Protein AF-C6RJ11-F1 (afdb_monomer_lite)

Organism: NCBI:txid553219

Secondary structure (DSSP, 8-state):
-------HHHHHHHHHHHHHHHT---S-HHHHHHHHHHHHHHHHHHHHHHH---HHHHHHHHHHHHHHHHHHHHHHHHH-HHHHTSHHHHHHHHHHHHHHHHHHHHHHHHHHHHTTTTSHHHHHHHHHHHHHHHHHHHT--B---TTTHHHHHHHHHHHHHHHHHHHHHHHHHHHHHHHHHHTT--HHHHHHHHHHHHHHHHHHHHHHHHHHHHTTSTTS---HHHHHHHHHHHHHHHHHHHHHHHHHHS-TT-HHHHHHHHHHHHHHHHHHHHHHHHHTT-HHHHHHHHHHHHHHHHHHHHHHH-S---HHHHHHHHHHHHHHHHHHHHHHHHHHHT---EEEEEEEEGGGSTTGGGGTT-BPPS---S-TTGGGS-EE-S---SSEEEEEEEEEEE-TTSPEEEEEEEE-TT-SSEEEEEEEE-GGGB--

Sequence (432 aa):
MLERYFTEKDLSDIEQELKHISDLQSDKLHIKTGLERLLKSEDIIIKSQKVSIDKEKCNRLYIDFLKTEKSIYNAYERMGTKAYNKPEYKDFLKKHSINTMEYDLRNTIKFLIKHKVFSILNLVFLGALFCVPYFIKIAKTPDISLDSMPMSLVIAAFIGLIYGLYFLFFYVSQNIFLFRAFNGNSNASKKVFITINILLFVIMALAPFIVDKITSIKWLSLNTESAMNCLISMYPILTIFTFVYIFKKSDKKEPSSCILSFCLIFITDLFILLIVYYNYNDTFMVFITILLYVWIIFMRFLTLFRSLLDYKFTFGLGIIFTILIMIFLSGAFVRIAGIGNYQTDLDIKKENIPGYINLENIKCKDKPNEDINFIKYTCISDERSSSTVKFKNILVKVKSDGRYWLEVVAKDQNKSKIDDYRFWISEKNIIN

Foldseek 3Di:
DDQDQDDVVVLVVLVVVLVVLVPDDAPCVVLSVVLNVLSVVLNVLNVVLNPDPDPVSNVVSLLVNLVSLLVNLVSLVVSDDVVLVDPVSVVSNVVSVVSPVVNVVVVVVVVCVVVVCVPLVNLLVQLCVLQVLVCVVVVFAFDDDPVLSSVLSNQLSVVLVVVLCVLLVLQLLLLVLLLVQQVVADPVLLVVLLVLLVVLLVCLLCQLVVLVVVCVPPVRNDDSVNSLVVNLVVSVVSLVVSLVVSLVRTPVPDSVSSVSSSVSVSVVVSVLSVLCVVCVVPPVSSVLSNVLSVLSSVSSSCSNPPSDPDSVVSSVSSSVSSSSVSSSCSLLSCQVSQRPKGWAKFKFWPVQDPPPVVQPQFADDPDPDDDPPVLCFKGWYPPDDPTIIIIGGWIWGQHSVRWTKTWGFGDRPPDPDTDIDIDTDDPVRIPD

pLDDT: mean 74.26, std 12.76, range [42.44, 92.94]

Structure (mmCIF, N/CA/C/O backbone):
data_AF-C6RJ11-F1
#
_entry.id   AF-C6RJ11-F1
#
loop_
_atom_site.group_PDB
_atom_site.id
_atom_site.type_symbol
_atom_site.label_atom_id
_atom_site.label_alt_id
_atom_site.label_comp_id
_atom_site.label_asym_id
_atom_site.label_entity_id
_atom_site.label_seq_id
_atom_site.pdbx_PDB_ins_code
_atom_site.Cartn_x
_atom_site.Cartn_y
_atom_site.Cartn_z
_atom_site.occupancy
_atom_site.B_iso_or_equiv
_atom_site.auth_seq_id
_atom_site.auth_comp_id
_atom_site.auth_asym_id
_atom_site.auth_atom_id
_atom_site.pdbx_PDB_model_num
ATOM 1 N N . MET A 1 1 ? 7.985 -7.263 23.000 1.00 48.50 1 MET A N 1
ATOM 2 C CA . MET A 1 1 ? 6.520 -7.404 22.836 1.00 48.50 1 MET A CA 1
ATOM 3 C C . MET A 1 1 ? 5.910 -6.371 23.774 1.00 48.50 1 MET A C 1
ATOM 5 O O . MET A 1 1 ? 6.346 -6.346 24.913 1.00 48.50 1 MET A O 1
ATOM 9 N N . LEU A 1 2 ? 5.064 -5.451 23.295 1.00 49.66 2 LEU A N 1
ATOM 10 C CA . LEU A 1 2 ? 4.531 -4.350 24.116 1.00 49.66 2 LEU A CA 1
ATOM 11 C C . LEU A 1 2 ? 3.704 -4.924 25.277 1.00 49.66 2 LEU A C 1
ATOM 13 O O . LEU A 1 2 ? 2.692 -5.584 25.035 1.00 49.66 2 LEU A O 1
ATOM 17 N N . GLU A 1 3 ? 4.182 -4.718 26.503 1.00 59.47 3 GLU A N 1
ATOM 18 C CA . GLU A 1 3 ? 3.438 -4.959 27.739 1.00 59.47 3 GLU A CA 1
ATOM 19 C C . GLU A 1 3 ? 2.516 -3.755 27.970 1.00 59.47 3 GLU A C 1
ATOM 21 O O . GLU A 1 3 ? 2.972 -2.611 27.952 1.00 59.47 3 GLU A O 1
ATOM 26 N N . ARG A 1 4 ? 1.214 -3.997 28.159 1.00 71.25 4 ARG A N 1
ATOM 27 C CA . ARG A 1 4 ? 0.275 -2.974 28.629 1.00 71.25 4 ARG A CA 1
ATOM 28 C C . ARG A 1 4 ? -0.053 -3.257 30.087 1.00 71.25 4 ARG A C 1
ATOM 30 O O . ARG A 1 4 ? -0.503 -4.352 30.418 1.00 71.25 4 ARG A O 1
ATOM 37 N N . TYR A 1 5 ? 0.143 -2.252 30.930 1.00 77.50 5 TYR A N 1
ATOM 38 C CA . TYR A 1 5 ? -0.348 -2.252 32.302 1.00 77.50 5 TYR A CA 1
ATOM 39 C C . TYR A 1 5 ? -1.709 -1.566 32.335 1.00 77.50 5 TYR A C 1
ATOM 41 O O . TYR A 1 5 ? -1.849 -0.437 31.864 1.00 77.50 5 TYR A O 1
ATOM 49 N N . PHE A 1 6 ? -2.714 -2.268 32.852 1.00 82.19 6 PHE A N 1
ATOM 50 C CA . PHE A 1 6 ? -4.056 -1.721 33.000 1.00 82.19 6 PHE A CA 1
ATOM 51 C C . PHE A 1 6 ? -4.160 -0.801 34.217 1.00 82.19 6 PHE A C 1
ATOM 53 O O . PHE A 1 6 ? -3.493 -0.995 35.234 1.00 82.19 6 PHE A O 1
ATOM 60 N N . THR A 1 7 ? -5.030 0.195 34.106 1.00 82.88 7 THR A N 1
ATOM 61 C CA . THR A 1 7 ? -5.252 1.259 35.088 1.00 82.88 7 THR A CA 1
ATOM 62 C C . THR A 1 7 ? -6.661 1.187 35.679 1.00 82.88 7 THR A C 1
ATOM 64 O O . THR A 1 7 ? -7.527 0.490 35.155 1.00 82.88 7 THR A O 1
ATOM 67 N N . GLU A 1 8 ? -6.927 1.927 36.763 1.00 81.50 8 GLU A N 1
ATOM 68 C CA . GLU A 1 8 ? -8.297 2.061 37.303 1.00 81.50 8 GLU A CA 1
ATOM 69 C C . GLU A 1 8 ? -9.276 2.683 36.305 1.00 81.50 8 GLU A C 1
ATOM 71 O O . GLU A 1 8 ? -10.467 2.387 36.327 1.00 81.50 8 GLU A O 1
ATOM 76 N N . LYS A 1 9 ? -8.769 3.504 35.381 1.00 83.81 9 LYS A N 1
ATOM 77 C CA . LYS A 1 9 ? -9.584 4.077 34.315 1.00 83.81 9 LYS A CA 1
ATOM 78 C C . LYS A 1 9 ? -10.147 2.994 33.392 1.00 83.81 9 LYS A C 1
ATOM 80 O O . LYS A 1 9 ? -11.309 3.066 33.019 1.00 83.81 9 LYS A O 1
ATOM 85 N N . ASP A 1 10 ? -9.349 1.975 33.066 1.00 82.12 10 ASP A N 1
ATOM 86 C CA . ASP A 1 10 ? -9.800 0.885 32.194 1.00 82.12 10 ASP A CA 1
ATOM 87 C C . ASP A 1 10 ? -10.965 0.101 32.830 1.00 82.12 10 ASP A C 1
ATOM 89 O O . ASP A 1 10 ? -11.903 -0.265 32.128 1.00 82.12 10 ASP A O 1
ATOM 93 N N . LEU A 1 11 ? -10.940 -0.091 34.156 1.00 82.69 11 LEU A N 1
ATOM 94 C CA . LEU A 1 11 ? -12.025 -0.727 34.916 1.00 82.69 11 LEU A CA 1
ATOM 95 C C . LEU A 1 11 ? -13.274 0.157 34.991 1.00 82.69 11 LEU A C 1
ATOM 97 O O . LEU A 1 11 ? -14.371 -0.305 34.684 1.00 82.69 11 LEU A O 1
ATOM 101 N N . SER A 1 12 ? -13.101 1.437 35.334 1.00 82.62 12 SER A N 1
ATOM 102 C CA . SER A 1 12 ? -14.203 2.406 35.390 1.00 82.62 12 SER A CA 1
ATOM 103 C C . SER A 1 12 ? -14.939 2.513 34.057 1.00 82.62 12 SER A C 1
ATOM 105 O O . SER A 1 12 ? -16.164 2.640 34.036 1.00 82.62 12 SER A O 1
ATOM 107 N N . ASP A 1 13 ? -14.212 2.467 32.942 1.00 83.19 13 ASP A N 1
ATOM 108 C CA . ASP A 1 13 ? -14.835 2.529 31.629 1.00 83.19 13 ASP A CA 1
ATOM 109 C C . ASP A 1 13 ? -15.688 1.274 31.335 1.00 83.19 13 ASP A C 1
ATOM 111 O O . ASP A 1 13 ? -16.759 1.398 30.744 1.00 83.19 13 ASP A O 1
ATOM 115 N N . ILE A 1 14 ? -15.241 0.073 31.741 1.00 84.12 14 ILE A N 1
ATOM 116 C CA . ILE A 1 14 ? -16.010 -1.177 31.568 1.00 84.12 14 ILE A CA 1
ATOM 117 C C . ILE A 1 14 ? -17.279 -1.148 32.418 1.00 84.12 14 ILE A C 1
ATOM 119 O O . ILE A 1 14 ? -18.345 -1.549 31.953 1.00 84.12 14 ILE A O 1
ATOM 123 N N . GLU A 1 15 ? -17.194 -0.656 33.655 1.00 83.31 15 GLU A N 1
ATOM 124 C CA . GLU A 1 15 ? -18.356 -0.518 34.538 1.00 83.31 15 GLU A CA 1
ATOM 125 C C . GLU A 1 15 ? -19.389 0.463 33.967 1.00 83.31 15 GLU A C 1
ATOM 127 O O . GLU A 1 15 ? -20.594 0.188 33.987 1.00 83.31 15 GLU A O 1
ATOM 132 N N . GLN A 1 16 ? -18.926 1.580 33.399 1.00 83.88 16 GLN A N 1
ATOM 133 C CA . GLN A 1 16 ? -19.789 2.546 32.724 1.00 83.88 16 GLN A CA 1
ATOM 134 C C . GLN A 1 16 ? -20.481 1.931 31.500 1.00 83.88 16 GLN A C 1
ATOM 136 O O . GLN A 1 16 ? -21.679 2.140 31.290 1.00 83.88 16 GLN A O 1
ATOM 141 N N . GLU A 1 17 ? -19.749 1.151 30.708 1.00 83.88 17 GLU A N 1
ATOM 142 C CA . GLU A 1 17 ? -20.279 0.471 29.529 1.00 83.88 17 GLU A CA 1
ATOM 143 C C . GLU A 1 17 ? -21.289 -0.627 2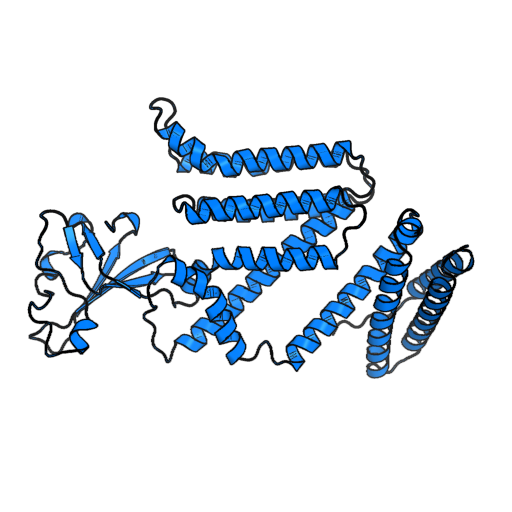9.899 1.00 83.88 17 GLU A C 1
ATOM 145 O O . GLU A 1 17 ? -22.385 -0.681 29.333 1.00 83.88 17 GLU A O 1
ATOM 150 N N . LEU A 1 18 ? -20.985 -1.436 30.919 1.00 83.12 18 LEU A N 1
ATOM 151 C CA . LEU A 1 18 ? -21.894 -2.440 31.479 1.00 83.12 18 LEU A CA 1
ATOM 152 C C . LEU A 1 18 ? -23.220 -1.825 31.924 1.00 83.12 18 LEU A C 1
ATOM 154 O O . LEU A 1 18 ? -24.275 -2.371 31.600 1.00 83.12 18 LEU A O 1
ATOM 158 N N . LYS A 1 19 ? -23.174 -0.682 32.620 1.00 81.38 19 LYS A N 1
ATOM 159 C CA . LYS A 1 19 ? -24.374 0.049 33.046 1.00 81.38 19 LYS A CA 1
ATOM 160 C C . LYS A 1 19 ? -25.200 0.518 31.846 1.00 81.38 19 LYS A C 1
ATOM 162 O O . LYS A 1 19 ? -26.420 0.387 31.821 1.00 81.38 19 LYS A O 1
ATOM 167 N N . HIS A 1 20 ? -24.538 1.011 30.803 1.00 78.69 20 HIS A N 1
ATOM 168 C CA . HIS A 1 20 ? -25.237 1.449 29.599 1.00 78.69 20 HIS A CA 1
ATOM 169 C C . HIS A 1 20 ? -25.926 0.302 28.851 1.00 78.69 20 HIS A C 1
ATOM 171 O O . HIS A 1 20 ? -27.015 0.482 28.302 1.00 78.69 20 HIS A O 1
ATOM 177 N N . ILE A 1 21 ? -25.315 -0.881 28.841 1.00 76.38 21 ILE A N 1
ATOM 178 C CA . ILE A 1 21 ? -25.884 -2.072 28.205 1.00 76.38 21 ILE A CA 1
ATOM 179 C C . ILE A 1 21 ? -27.022 -2.650 29.042 1.00 76.38 21 ILE A C 1
ATOM 181 O O . ILE A 1 21 ? -28.046 -3.034 28.468 1.00 76.38 21 ILE A O 1
ATOM 185 N N . SER A 1 22 ? -26.886 -2.690 30.373 1.00 70.88 22 SER A N 1
ATOM 186 C CA . SER A 1 22 ? -27.936 -3.202 31.261 1.00 70.88 22 SER A CA 1
ATOM 187 C C . SER A 1 22 ? -29.230 -2.410 31.110 1.00 70.88 22 SER A C 1
ATOM 189 O O . SER A 1 22 ? -30.305 -3.009 31.033 1.00 70.88 22 SER A O 1
ATOM 191 N N . ASP A 1 23 ? -29.115 -1.093 30.938 1.00 69.06 23 ASP A N 1
ATOM 192 C CA . ASP A 1 23 ? -30.247 -0.172 30.800 1.00 69.06 23 ASP A CA 1
ATOM 193 C C . ASP A 1 23 ? -30.892 -0.223 29.403 1.00 69.06 23 ASP A C 1
ATOM 195 O O . ASP A 1 23 ? -31.943 0.373 29.156 1.00 69.06 23 ASP A O 1
ATOM 199 N N . LEU A 1 24 ? -30.298 -0.962 28.461 1.00 68.06 24 LEU A N 1
ATOM 200 C CA . LEU A 1 24 ? -30.790 -1.018 27.096 1.00 68.06 24 LEU A CA 1
ATOM 201 C C . LEU A 1 24 ? -32.005 -1.940 26.942 1.00 68.06 24 LEU A C 1
ATOM 203 O O . LEU A 1 24 ? -31.918 -3.151 27.175 1.00 68.06 24 LEU A O 1
ATOM 207 N N . GLN A 1 25 ? -33.104 -1.400 26.420 1.00 60.38 25 GLN A N 1
ATOM 208 C CA . GLN A 1 25 ? -34.172 -2.195 25.814 1.00 60.38 25 GLN A CA 1
ATOM 209 C C . GLN A 1 25 ? -33.729 -2.604 24.399 1.00 60.38 25 GLN A C 1
ATOM 211 O O . GLN A 1 25 ? -33.560 -1.754 23.525 1.00 60.38 25 GLN A O 1
ATOM 216 N N . SER A 1 26 ? -33.457 -3.896 24.192 1.00 61.50 26 SER A N 1
ATOM 217 C CA . SER A 1 26 ? -32.989 -4.447 22.913 1.00 61.50 26 SER A CA 1
ATOM 218 C C . SER A 1 26 ? -33.865 -5.615 22.480 1.00 61.50 26 SER A C 1
ATOM 220 O O . SER A 1 26 ? -33.986 -6.594 23.216 1.00 61.50 26 SER A O 1
ATOM 222 N N . ASP A 1 27 ? -34.362 -5.565 21.243 1.00 60.75 27 ASP A N 1
ATOM 223 C CA . ASP A 1 27 ? -35.092 -6.665 20.591 1.00 60.75 27 ASP A CA 1
ATOM 224 C C . ASP A 1 27 ? -34.216 -7.924 20.405 1.00 60.75 27 ASP A C 1
ATOM 226 O O . ASP A 1 27 ? -34.710 -9.011 20.110 1.00 60.75 27 ASP A O 1
ATOM 230 N N . LYS A 1 28 ? -32.891 -7.801 20.581 1.00 66.00 28 LYS A N 1
ATOM 231 C CA . LYS A 1 28 ? -31.905 -8.883 20.442 1.00 66.00 28 LYS A CA 1
ATOM 232 C C . LYS A 1 28 ? -31.291 -9.251 21.795 1.00 66.00 28 LYS A C 1
ATOM 234 O O . LYS A 1 28 ? -30.078 -9.120 21.992 1.00 66.00 28 LYS A O 1
ATOM 239 N N . LEU A 1 29 ? -32.123 -9.753 22.710 1.00 72.00 29 LEU A N 1
ATOM 240 C CA . LEU A 1 29 ? -31.739 -10.139 24.076 1.00 72.00 29 LEU A CA 1
ATOM 241 C C . LEU A 1 29 ? -30.494 -11.045 24.120 1.00 72.00 29 LEU A C 1
ATOM 243 O O . LEU A 1 29 ? -29.584 -10.803 24.904 1.00 72.00 29 LEU A O 1
ATOM 247 N N . HIS A 1 30 ? -30.390 -12.018 23.209 1.00 74.81 30 HIS A N 1
ATOM 248 C CA . HIS A 1 30 ? -29.231 -12.915 23.123 1.00 74.81 30 HIS A CA 1
ATOM 249 C C . HIS A 1 30 ? -27.901 -12.173 22.883 1.00 74.81 30 HIS A C 1
ATOM 251 O O . HIS A 1 30 ? -26.875 -12.534 23.458 1.00 74.81 30 HIS A O 1
ATOM 257 N N . ILE A 1 31 ? -27.894 -11.129 22.042 1.00 72.44 31 ILE A N 1
ATOM 258 C CA . ILE A 1 31 ? -26.676 -10.345 21.774 1.00 72.44 31 ILE A CA 1
ATOM 259 C C . ILE A 1 31 ? -26.318 -9.498 22.997 1.00 72.44 31 ILE A C 1
ATOM 261 O O . ILE A 1 31 ? -25.148 -9.440 23.360 1.00 72.44 31 ILE A O 1
ATOM 265 N N . LYS A 1 32 ? -27.318 -8.909 23.667 1.00 77.69 32 LYS A N 1
ATOM 266 C CA . LYS A 1 32 ? -27.133 -8.156 24.917 1.00 77.69 32 LYS A CA 1
ATOM 267 C C . LYS A 1 32 ? -26.515 -9.027 26.015 1.00 77.69 32 LYS A C 1
ATOM 269 O O . LYS A 1 32 ? -25.465 -8.683 26.542 1.00 77.69 32 LYS A O 1
ATOM 274 N N . THR A 1 33 ? -27.104 -10.188 26.303 1.00 81.12 33 THR A N 1
ATOM 275 C CA . THR A 1 33 ? -26.584 -11.112 27.326 1.00 81.12 33 THR A CA 1
ATOM 276 C C . THR A 1 33 ? -25.187 -11.628 26.971 1.00 81.12 33 THR A C 1
ATOM 278 O O . THR A 1 33 ? -24.352 -11.819 27.853 1.00 81.12 33 THR A O 1
ATOM 281 N N . GLY A 1 34 ? -24.904 -11.841 25.681 1.00 84.12 34 GLY A N 1
ATOM 282 C CA . GLY A 1 34 ? -23.560 -12.174 25.211 1.00 84.12 34 GLY A CA 1
ATOM 283 C C . GLY A 1 34 ? -22.547 -11.060 25.488 1.00 84.12 34 GLY A C 1
ATOM 284 O O . GLY A 1 34 ? -21.463 -11.338 25.991 1.00 84.12 34 GLY A O 1
ATOM 285 N N . LEU A 1 35 ? -22.918 -9.808 25.215 1.00 84.38 35 LEU A N 1
ATOM 286 C CA . LEU A 1 35 ? -22.081 -8.628 25.434 1.00 84.38 35 LEU A CA 1
ATOM 287 C C . LEU A 1 35 ? -21.778 -8.408 26.927 1.00 84.38 35 LEU A C 1
ATOM 289 O O . LEU A 1 35 ? -20.622 -8.234 27.296 1.00 84.38 35 LEU A O 1
ATOM 293 N N . GLU A 1 36 ? -22.785 -8.520 27.799 1.00 85.75 36 GLU A N 1
ATOM 294 C CA . GLU A 1 36 ? -22.610 -8.417 29.258 1.00 85.75 36 GLU A CA 1
ATOM 295 C C . GLU A 1 36 ? -21.649 -9.481 29.804 1.00 85.75 36 GLU A C 1
ATOM 297 O O . GLU A 1 36 ? -20.823 -9.196 30.671 1.00 85.75 36 GLU A O 1
ATOM 302 N N . ARG A 1 37 ? -21.732 -10.719 29.298 1.00 88.56 37 ARG A N 1
ATOM 303 C CA . ARG A 1 37 ? -20.796 -11.789 29.679 1.00 88.56 37 ARG A CA 1
ATOM 304 C C . ARG A 1 37 ? -19.371 -11.477 29.237 1.00 88.56 37 ARG A C 1
ATOM 306 O O . ARG A 1 37 ? -18.444 -11.731 30.000 1.00 88.56 37 ARG A O 1
ATOM 313 N N . LEU A 1 38 ? -19.199 -10.942 28.028 1.00 90.88 38 LEU A N 1
ATOM 314 C CA . LEU A 1 38 ? -17.884 -10.577 27.504 1.00 90.88 38 LEU A CA 1
ATOM 315 C C . LEU A 1 38 ? -17.251 -9.441 28.316 1.00 90.88 38 LEU A C 1
ATOM 317 O O . LEU A 1 38 ? -16.102 -9.575 28.717 1.00 90.88 38 LEU A O 1
ATOM 321 N N . LEU A 1 39 ? -18.006 -8.392 28.648 1.00 88.81 39 LEU A N 1
ATOM 322 C CA . LEU A 1 39 ? -17.507 -7.281 29.468 1.00 88.81 39 LEU A CA 1
ATOM 323 C C . LEU A 1 39 ? -17.187 -7.702 30.907 1.00 88.81 39 LEU A C 1
ATOM 325 O O . LEU A 1 39 ? -16.166 -7.301 31.455 1.00 88.81 39 LEU A O 1
ATOM 329 N N . LYS A 1 40 ? -17.997 -8.580 31.515 1.00 91.25 40 LYS A N 1
ATOM 330 C CA . LYS A 1 40 ? -17.658 -9.179 32.821 1.00 91.25 40 LYS A CA 1
ATOM 331 C C . LYS A 1 40 ? -16.383 -10.021 32.751 1.00 91.25 40 LYS A C 1
ATOM 333 O O . LYS A 1 40 ? -15.583 -10.003 33.679 1.00 91.25 40 LYS A O 1
ATOM 338 N N . SER A 1 41 ? -16.190 -10.765 31.662 1.00 91.50 41 SER A N 1
ATOM 339 C CA . SER A 1 41 ? -14.947 -11.506 31.435 1.00 91.50 41 SER A CA 1
ATOM 340 C C . SER A 1 41 ? -13.753 -10.560 31.308 1.00 91.50 41 SER A C 1
ATOM 342 O O . SER A 1 41 ? -12.693 -10.849 31.854 1.00 91.50 41 SER A O 1
ATOM 344 N N . GLU A 1 42 ? -13.918 -9.436 30.614 1.00 90.12 42 GLU A N 1
ATOM 345 C CA . GLU A 1 42 ? -12.885 -8.411 30.461 1.00 90.12 42 GLU A CA 1
ATOM 346 C C . GLU A 1 42 ? -12.499 -7.778 31.806 1.00 90.12 42 GLU A C 1
ATOM 348 O O . GLU A 1 42 ? -11.315 -7.729 32.137 1.00 90.12 42 GLU A O 1
ATOM 353 N N . ASP A 1 43 ? -13.485 -7.410 32.632 1.00 91.00 43 ASP A N 1
ATOM 354 C CA . ASP A 1 43 ? -13.282 -6.912 34.001 1.00 91.00 43 ASP A CA 1
ATOM 355 C C . ASP A 1 43 ? -12.455 -7.890 34.859 1.00 91.00 43 ASP A C 1
ATOM 357 O O . ASP A 1 43 ? -11.469 -7.504 35.494 1.00 91.00 43 ASP A O 1
ATOM 361 N N . ILE A 1 44 ? -12.793 -9.186 34.817 1.00 90.94 44 ILE A N 1
ATOM 362 C CA . ILE A 1 44 ? -12.054 -10.239 35.533 1.00 90.94 44 ILE A CA 1
ATOM 363 C C . ILE A 1 44 ? -10.608 -10.339 35.032 1.00 90.94 44 ILE A C 1
ATOM 365 O O . ILE A 1 44 ? -9.689 -10.482 35.846 1.00 90.94 44 ILE A O 1
ATOM 369 N N . ILE A 1 45 ? -10.386 -10.262 33.715 1.00 89.38 45 ILE A N 1
ATOM 370 C CA . ILE A 1 45 ? -9.045 -10.323 33.117 1.00 89.38 45 ILE A CA 1
ATOM 371 C C . ILE A 1 45 ? -8.198 -9.133 33.586 1.00 89.38 45 ILE A C 1
ATOM 373 O O . ILE A 1 45 ? -7.071 -9.335 34.046 1.00 89.38 45 ILE A O 1
ATOM 377 N N . ILE A 1 46 ? -8.748 -7.915 33.546 1.00 87.75 46 ILE A N 1
ATOM 378 C CA . ILE A 1 46 ? -8.044 -6.698 33.970 1.00 87.75 46 ILE A CA 1
ATOM 379 C C . ILE A 1 46 ? -7.700 -6.750 35.463 1.00 87.75 46 ILE A C 1
ATOM 381 O O . ILE A 1 46 ? -6.545 -6.519 35.836 1.00 87.75 46 ILE A O 1
ATOM 385 N N . LYS A 1 47 ? -8.663 -7.114 36.324 1.00 89.06 47 LYS A N 1
ATOM 386 C CA . LYS A 1 47 ? -8.432 -7.286 37.771 1.00 89.06 47 LYS A CA 1
ATOM 387 C C . LYS A 1 47 ? -7.348 -8.328 38.043 1.00 89.06 47 LYS A C 1
ATOM 389 O O . LYS A 1 47 ? -6.433 -8.080 38.827 1.00 89.06 47 LYS A O 1
ATOM 394 N N . SER A 1 48 ? -7.406 -9.462 37.348 1.00 87.50 48 SER A N 1
ATOM 395 C CA . SER A 1 48 ? -6.432 -10.549 37.498 1.00 87.50 48 SER A CA 1
ATOM 396 C C . SER A 1 48 ? -5.022 -10.139 37.072 1.00 87.50 48 SER A C 1
ATOM 398 O O . SER A 1 48 ? -4.054 -10.549 37.711 1.00 87.50 48 SER A O 1
ATOM 400 N N . GLN A 1 49 ? -4.884 -9.327 36.019 1.00 88.19 49 GLN A N 1
ATOM 401 C CA . GLN A 1 49 ? -3.577 -8.871 35.550 1.00 88.19 49 GLN A CA 1
ATOM 402 C C . GLN A 1 49 ? -2.964 -7.830 36.490 1.00 88.19 49 GLN A C 1
ATOM 404 O O . GLN A 1 49 ? -1.765 -7.893 36.739 1.00 88.19 49 GLN A O 1
ATOM 409 N N . LYS A 1 50 ? -3.766 -6.921 37.064 1.00 85.56 50 LYS A N 1
ATOM 410 C CA . LYS A 1 50 ? -3.281 -5.917 38.032 1.00 85.56 50 LYS A CA 1
ATOM 411 C C . LYS A 1 50 ? -2.671 -6.539 39.289 1.00 85.56 50 LYS A C 1
ATOM 413 O O . LYS A 1 50 ? -1.715 -5.998 39.830 1.00 85.56 50 LYS A O 1
ATOM 418 N N . VAL A 1 51 ? -3.233 -7.654 39.757 1.00 87.56 51 VAL A N 1
ATOM 419 C CA . VAL A 1 51 ? -2.768 -8.356 40.968 1.00 87.56 51 VAL A CA 1
ATOM 420 C C . VAL A 1 51 ? -1.623 -9.334 40.660 1.00 87.56 51 VAL A C 1
ATOM 422 O O . VAL A 1 51 ? -0.906 -9.772 41.557 1.00 87.56 51 VAL A O 1
ATOM 425 N N . SER A 1 52 ? -1.427 -9.697 39.391 1.00 82.44 52 SER A N 1
ATOM 426 C CA . SER A 1 52 ? -0.405 -10.662 38.989 1.00 82.44 52 SER A CA 1
ATOM 427 C C . SER A 1 52 ? 0.986 -10.026 38.921 1.00 82.44 52 SER A C 1
ATOM 429 O O . SER A 1 52 ? 1.209 -9.062 38.198 1.00 82.44 52 SER A O 1
ATOM 431 N N . ILE A 1 53 ? 1.949 -10.628 39.623 1.00 80.00 53 ILE A N 1
ATOM 432 C CA . ILE A 1 53 ? 3.377 -10.254 39.574 1.00 80.00 53 ILE A CA 1
ATOM 433 C C . ILE A 1 53 ? 4.114 -11.047 38.474 1.00 80.00 53 ILE A C 1
ATOM 435 O O . ILE A 1 53 ? 5.140 -10.612 37.953 1.00 80.00 53 ILE A O 1
ATOM 439 N N . ASP A 1 54 ? 3.574 -12.207 38.086 1.00 85.62 54 ASP A N 1
ATOM 440 C CA . ASP A 1 54 ? 4.150 -13.075 37.059 1.00 85.62 54 ASP A CA 1
ATOM 441 C C . ASP A 1 54 ? 3.950 -12.493 35.649 1.00 85.62 54 ASP A C 1
ATOM 443 O O . ASP A 1 54 ? 2.822 -12.347 35.165 1.00 85.62 54 ASP A O 1
ATOM 447 N N . LYS A 1 55 ? 5.071 -12.212 34.975 1.00 84.50 55 LYS A N 1
ATOM 448 C CA . LYS A 1 55 ? 5.118 -11.668 33.613 1.00 84.50 55 LYS A CA 1
ATOM 449 C C . LYS A 1 55 ? 4.494 -12.599 32.578 1.00 84.50 55 LYS A C 1
ATOM 451 O O . LYS A 1 55 ? 3.827 -12.122 31.660 1.00 84.50 55 LYS A O 1
ATOM 456 N N . GLU A 1 56 ? 4.682 -13.912 32.700 1.00 87.06 56 GLU A N 1
ATOM 457 C CA . GLU A 1 56 ? 4.150 -14.858 31.718 1.00 87.06 56 GLU A CA 1
ATOM 458 C C . GLU A 1 56 ? 2.625 -14.934 31.822 1.00 87.06 56 GLU A C 1
ATOM 460 O O . GLU A 1 56 ? 1.917 -14.841 30.813 1.00 87.06 56 GLU A O 1
ATOM 465 N N . LYS A 1 57 ? 2.110 -14.996 33.055 1.00 86.50 57 LYS A N 1
ATOM 466 C CA . LYS A 1 57 ? 0.676 -14.904 33.338 1.00 86.50 57 LYS A CA 1
ATOM 467 C C . LYS A 1 57 ? 0.080 -13.581 32.851 1.00 86.50 57 LYS A C 1
ATOM 469 O O . LYS A 1 57 ? -0.963 -13.606 32.200 1.00 86.50 57 LYS A O 1
ATOM 474 N N . CYS A 1 58 ? 0.748 -12.450 33.081 1.00 85.69 58 CYS A N 1
ATOM 475 C CA . CYS A 1 58 ? 0.308 -11.147 32.572 1.00 85.69 58 CYS A CA 1
ATOM 476 C C . CYS A 1 58 ? 0.216 -11.116 31.041 1.00 85.69 58 CYS A C 1
ATOM 478 O O . CYS A 1 58 ? -0.766 -10.619 30.495 1.00 85.69 58 CYS A O 1
ATOM 480 N N . ASN A 1 59 ? 1.185 -11.700 30.332 1.00 86.56 59 ASN A N 1
ATOM 481 C CA . ASN A 1 59 ? 1.153 -11.747 28.870 1.00 86.56 59 ASN A CA 1
ATOM 482 C C . ASN A 1 59 ? 0.017 -12.646 28.339 1.00 86.56 59 ASN A C 1
ATOM 484 O O . ASN A 1 59 ? -0.625 -12.308 27.344 1.00 86.56 59 ASN A O 1
ATOM 488 N N . ARG A 1 60 ? -0.278 -13.771 29.011 1.00 88.31 60 ARG A N 1
ATOM 489 C CA . ARG A 1 60 ? -1.438 -14.622 28.675 1.00 88.31 60 ARG A CA 1
ATOM 490 C C . ARG A 1 60 ? -2.756 -13.872 28.878 1.00 88.31 60 ARG A C 1
ATOM 492 O O . ARG A 1 60 ? -3.564 -13.829 27.955 1.00 88.31 60 ARG A O 1
ATOM 499 N N . LEU A 1 61 ? -2.916 -13.209 30.025 1.00 90.12 61 LEU A N 1
ATOM 500 C CA . LEU A 1 61 ? -4.091 -12.386 30.328 1.00 90.12 61 LEU A CA 1
ATOM 501 C C . LEU A 1 61 ? -4.273 -11.253 29.311 1.00 90.12 61 LEU A C 1
ATOM 503 O O . LEU A 1 61 ? -5.388 -11.023 28.855 1.00 90.12 61 LEU A O 1
ATOM 507 N N . TYR A 1 62 ? -3.189 -10.612 28.869 1.00 89.50 62 TYR A N 1
ATOM 508 C CA . TYR A 1 62 ? -3.268 -9.589 27.828 1.00 89.50 62 TYR A CA 1
ATOM 509 C C . TYR A 1 62 ? -3.739 -10.148 26.474 1.00 89.50 62 TYR A C 1
ATOM 511 O O . TYR A 1 62 ? -4.519 -9.515 25.764 1.00 89.50 62 TYR A O 1
ATOM 519 N N . ILE A 1 63 ? -3.310 -11.357 26.099 1.00 87.56 63 ILE A N 1
ATOM 520 C CA . ILE A 1 63 ? -3.795 -12.015 24.875 1.00 87.56 63 ILE A CA 1
ATOM 521 C C . ILE A 1 63 ? -5.289 -12.354 24.987 1.00 87.56 63 ILE A C 1
ATOM 523 O O . ILE A 1 63 ? -6.026 -12.168 24.014 1.00 87.56 63 ILE A O 1
ATOM 527 N N . ASP A 1 64 ? -5.737 -12.826 26.151 1.00 91.25 64 ASP A N 1
ATOM 528 C CA . ASP A 1 64 ? -7.149 -13.126 26.410 1.00 91.25 64 ASP A CA 1
ATOM 529 C C . ASP A 1 64 ? -8.010 -11.856 26.427 1.00 91.25 64 ASP A C 1
ATOM 531 O O . ASP A 1 64 ? -9.112 -11.855 25.871 1.00 91.25 64 ASP A O 1
ATOM 535 N N . PHE A 1 65 ? -7.480 -10.752 26.959 1.00 92.94 65 PHE A N 1
ATOM 536 C CA . PHE A 1 65 ? -8.081 -9.423 26.858 1.00 92.94 65 PHE A CA 1
ATOM 537 C C . PHE A 1 65 ? -8.298 -9.033 25.392 1.00 92.94 65 PHE A C 1
ATOM 539 O O . PHE A 1 65 ? -9.429 -8.813 24.973 1.00 92.94 65 PHE A O 1
ATOM 546 N N . LEU A 1 66 ? -7.246 -9.062 24.566 1.00 91.00 66 LEU A N 1
ATOM 547 C CA . LEU A 1 66 ? -7.338 -8.710 23.144 1.00 91.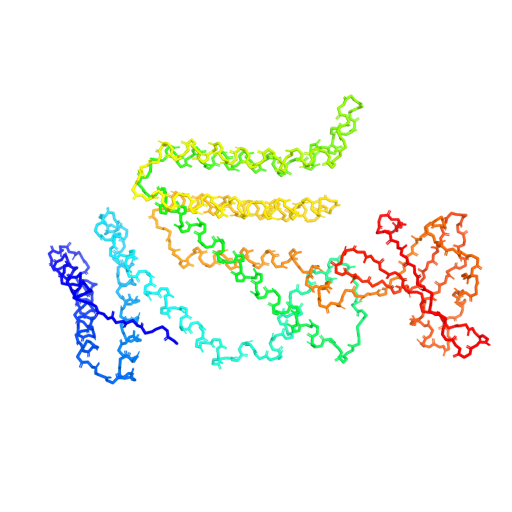00 66 LEU A CA 1
ATOM 548 C C . LEU A 1 66 ? -8.326 -9.605 22.362 1.00 91.00 66 LEU A C 1
ATOM 550 O O . LEU A 1 66 ? -8.991 -9.160 21.423 1.00 91.00 66 LEU A O 1
ATOM 554 N N . LYS A 1 67 ? -8.447 -10.881 22.742 1.00 92.56 67 LYS A N 1
ATOM 555 C CA . LYS A 1 67 ? -9.438 -11.806 22.168 1.00 92.56 67 LYS A CA 1
ATOM 556 C C . LYS A 1 67 ? -10.871 -11.439 22.579 1.00 92.56 67 LYS A C 1
ATOM 558 O O . LYS A 1 67 ? -11.801 -11.585 21.775 1.00 92.56 67 LYS A O 1
ATOM 563 N N . THR A 1 68 ? -11.044 -10.987 23.816 1.00 92.19 68 THR A N 1
ATOM 564 C CA . THR A 1 68 ? -12.329 -10.540 24.369 1.00 92.19 68 THR A CA 1
ATOM 565 C C . THR A 1 68 ? -12.774 -9.246 23.694 1.00 92.19 68 THR A C 1
ATOM 567 O O . THR A 1 68 ? -13.873 -9.212 23.147 1.00 92.19 68 THR A O 1
ATOM 570 N N . GLU A 1 69 ? -11.872 -8.274 23.562 1.00 90.56 69 GLU A N 1
ATOM 571 C CA . GLU A 1 69 ? -12.025 -7.033 22.791 1.00 90.56 69 GLU A CA 1
ATOM 572 C C . GLU A 1 69 ? -12.568 -7.276 21.374 1.00 90.56 69 GLU A C 1
ATOM 574 O O . GLU A 1 69 ? -13.602 -6.732 20.979 1.00 90.56 69 GLU A O 1
ATOM 579 N N . LYS A 1 70 ? -11.952 -8.201 20.622 1.00 89.06 70 LYS A N 1
ATOM 580 C CA . LYS A 1 70 ? -12.452 -8.594 19.292 1.00 89.06 70 LYS A CA 1
ATOM 581 C C . LYS A 1 70 ? -13.868 -9.170 19.336 1.00 89.06 70 LYS A C 1
ATOM 583 O O . LYS A 1 70 ? -14.662 -8.969 18.414 1.00 89.06 70 LYS A O 1
ATOM 588 N N . SER A 1 71 ? -14.183 -9.946 20.366 1.00 90.50 71 SER A N 1
ATOM 589 C CA . SER A 1 71 ? -15.501 -10.567 20.517 1.00 90.50 71 SER A CA 1
ATOM 590 C C . SER A 1 71 ? -16.572 -9.523 20.841 1.00 90.50 71 SER A C 1
ATOM 592 O O . SER A 1 71 ? -17.657 -9.585 20.259 1.00 90.50 71 SER A O 1
ATOM 594 N N . ILE A 1 72 ? -16.244 -8.539 21.685 1.00 87.62 72 ILE A N 1
ATOM 595 C CA . ILE A 1 72 ? -17.090 -7.382 22.008 1.00 87.62 72 ILE A CA 1
ATOM 596 C C . ILE A 1 72 ? -17.346 -6.557 20.744 1.00 87.62 72 ILE A C 1
ATOM 598 O O . ILE A 1 72 ? -18.501 -6.329 20.381 1.00 87.62 72 ILE A O 1
ATOM 602 N N . TYR A 1 73 ? -16.290 -6.210 20.000 1.00 84.69 73 TYR A N 1
ATOM 603 C CA . TYR A 1 73 ? -16.402 -5.469 18.741 1.00 84.69 73 TYR A CA 1
ATOM 604 C C . TYR A 1 73 ? -17.346 -6.157 17.739 1.00 84.69 73 TYR A C 1
ATOM 606 O O . TYR A 1 73 ? -18.274 -5.538 17.217 1.00 84.69 73 TYR A O 1
ATOM 614 N N . ASN A 1 74 ? -17.173 -7.465 17.515 1.00 83.75 74 ASN A N 1
ATOM 615 C CA . ASN A 1 74 ? -18.035 -8.228 16.606 1.00 83.75 74 ASN A CA 1
ATOM 616 C C . ASN A 1 74 ? -19.484 -8.350 17.121 1.00 83.75 74 ASN A C 1
ATOM 618 O O . ASN A 1 74 ? -20.418 -8.457 16.324 1.00 83.75 74 ASN A O 1
ATOM 622 N N . ALA A 1 75 ? -19.699 -8.376 18.440 1.00 83.44 75 ALA A N 1
ATOM 623 C CA . ALA A 1 75 ? -21.039 -8.401 19.021 1.00 83.44 75 ALA A CA 1
ATOM 624 C C . ALA A 1 75 ? -21.773 -7.072 18.782 1.00 83.44 75 ALA A C 1
ATOM 626 O O . ALA A 1 75 ? -22.931 -7.092 18.354 1.00 83.44 75 ALA A O 1
ATOM 627 N N . TYR A 1 76 ? -21.084 -5.940 18.955 1.00 78.31 76 TYR A N 1
ATOM 628 C CA . TYR A 1 76 ? -21.597 -4.625 18.566 1.00 78.31 76 TYR A CA 1
ATOM 629 C C . TYR A 1 76 ? -21.903 -4.545 17.070 1.00 78.31 76 TYR A C 1
ATOM 631 O O . TYR A 1 76 ? -22.969 -4.059 16.689 1.00 78.31 76 TYR A O 1
ATOM 639 N N . GLU A 1 77 ? -21.038 -5.108 16.223 1.00 74.31 77 GLU A N 1
ATOM 640 C CA . GLU A 1 77 ? -21.254 -5.161 14.773 1.00 74.31 77 GLU A CA 1
ATOM 641 C C . GLU A 1 77 ? -22.571 -5.868 14.402 1.00 74.31 77 GLU A C 1
ATOM 643 O O . GLU A 1 77 ? -23.362 -5.386 13.586 1.00 74.31 77 GLU A O 1
ATOM 648 N N . ARG A 1 78 ? -22.880 -6.970 15.095 1.00 77.12 78 ARG A N 1
ATOM 649 C CA . ARG A 1 78 ? -24.106 -7.763 14.895 1.00 77.12 78 ARG A CA 1
ATOM 650 C C . ARG A 1 78 ? -25.380 -7.114 15.443 1.00 77.12 78 ARG A C 1
ATOM 652 O O . ARG A 1 78 ? -26.485 -7.513 15.043 1.00 77.12 78 ARG A O 1
ATOM 659 N N . MET A 1 79 ? -25.280 -6.123 16.335 1.00 72.06 79 MET A N 1
ATOM 660 C CA . MET A 1 79 ? -26.465 -5.382 16.791 1.00 72.06 79 MET A CA 1
ATOM 661 C C . MET A 1 79 ? -27.138 -4.645 15.622 1.00 72.06 79 MET A C 1
ATOM 663 O O . MET A 1 79 ? -28.370 -4.613 15.557 1.00 72.06 79 MET A O 1
ATOM 667 N N . GLY A 1 80 ? -26.365 -4.236 14.612 1.00 62.56 80 GLY A N 1
ATOM 668 C CA . GLY A 1 80 ? -26.870 -3.693 13.352 1.00 62.56 80 GLY A CA 1
ATOM 669 C C . GLY A 1 80 ? -27.211 -2.201 13.410 1.00 62.56 80 GLY A C 1
ATOM 670 O O . GLY A 1 80 ? -27.206 -1.565 14.463 1.00 62.56 80 GLY A O 1
ATOM 671 N N . THR A 1 81 ? -27.503 -1.627 12.241 1.00 56.22 81 THR A N 1
ATOM 672 C CA . THR A 1 81 ? -27.512 -0.175 11.948 1.00 56.22 81 THR A CA 1
ATOM 673 C C . THR A 1 81 ? -28.420 0.692 12.826 1.00 56.22 81 THR A C 1
ATOM 675 O O . THR A 1 81 ? -28.120 1.868 13.013 1.00 56.22 81 THR A O 1
ATOM 678 N N . LYS A 1 82 ? -29.491 0.142 13.416 1.00 57.28 82 LYS A N 1
ATOM 679 C CA . LYS A 1 82 ? -30.375 0.892 14.329 1.00 57.28 82 LYS A CA 1
ATOM 680 C C . LYS A 1 82 ? -29.689 1.270 15.652 1.00 57.28 82 LYS A C 1
ATOM 682 O O . LYS A 1 82 ? -29.962 2.345 16.174 1.00 57.28 82 LYS A O 1
ATOM 687 N N . ALA A 1 83 ? -28.776 0.437 16.162 1.00 55.94 83 ALA A N 1
ATOM 688 C CA . ALA A 1 83 ? -28.000 0.733 17.372 1.00 55.94 83 ALA A CA 1
ATOM 689 C C . ALA 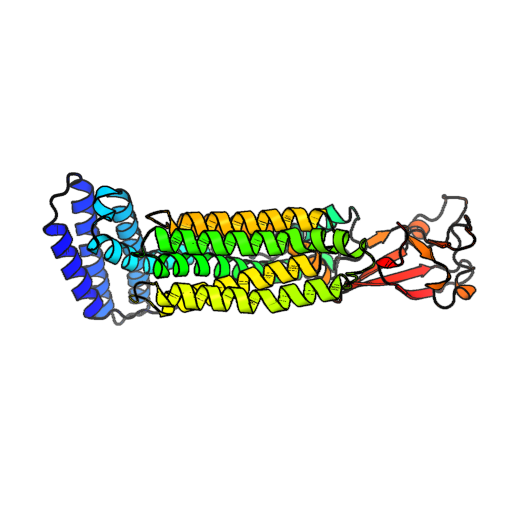A 1 83 ? -26.861 1.736 17.099 1.00 55.94 83 ALA A C 1
ATOM 691 O O . ALA A 1 83 ? -26.588 2.607 17.918 1.00 55.94 83 ALA A O 1
ATOM 692 N N . TYR A 1 84 ? -26.270 1.682 15.900 1.00 52.78 84 TYR A N 1
ATOM 693 C CA . TYR A 1 84 ? -25.161 2.546 15.469 1.00 52.78 84 TYR A CA 1
ATOM 694 C C . TYR A 1 84 ? -25.477 4.044 15.404 1.00 52.78 84 TYR A C 1
ATOM 696 O O . TYR A 1 84 ? -24.557 4.861 15.365 1.00 52.78 84 TYR A O 1
ATOM 704 N N . ASN A 1 85 ? -26.753 4.427 15.339 1.00 59.06 85 ASN A N 1
ATOM 705 C CA . ASN A 1 85 ? -27.135 5.837 15.265 1.00 59.06 85 ASN A CA 1
ATOM 706 C C . ASN A 1 85 ? -27.025 6.559 16.615 1.00 59.06 85 ASN A C 1
ATOM 708 O O . ASN A 1 85 ? -27.006 7.788 16.628 1.00 59.06 85 ASN A O 1
ATOM 712 N N . LYS A 1 86 ? -26.911 5.821 17.724 1.00 68.56 86 LYS A N 1
ATOM 713 C CA . LYS A 1 86 ? -26.672 6.397 19.047 1.00 68.56 86 LYS A CA 1
ATOM 714 C C . LYS A 1 86 ? -25.186 6.764 19.211 1.00 68.56 86 LYS A C 1
ATOM 716 O O . LYS A 1 86 ? -24.329 5.946 18.866 1.00 68.56 86 LYS A O 1
ATOM 721 N N . PRO A 1 87 ? -24.858 7.980 19.677 1.00 67.50 87 PRO A N 1
ATOM 722 C CA . PRO A 1 87 ? -23.476 8.446 19.779 1.00 67.50 87 PRO A CA 1
ATOM 723 C C . PRO A 1 87 ? -22.621 7.590 20.725 1.00 67.50 87 PRO A C 1
ATOM 725 O O . PRO A 1 87 ? -21.479 7.298 20.389 1.00 67.50 87 PRO A O 1
ATOM 728 N N . GLU A 1 88 ? -23.189 7.087 21.822 1.00 72.19 88 GLU A N 1
ATOM 729 C CA . GLU A 1 88 ? -22.479 6.287 22.831 1.00 72.19 88 GLU A CA 1
ATOM 730 C C . GLU A 1 88 ? -21.920 4.985 22.233 1.00 72.19 88 GLU A C 1
ATOM 732 O O . GLU A 1 88 ? -20.774 4.607 22.464 1.00 72.19 88 GLU A O 1
ATOM 737 N N . TYR A 1 89 ? -22.693 4.339 21.357 1.00 71.88 89 TYR A N 1
ATOM 738 C CA . TYR A 1 89 ? -22.273 3.123 20.655 1.00 71.88 89 TYR A CA 1
ATOM 739 C C . TYR A 1 89 ? -21.096 3.356 19.719 1.00 71.88 89 TYR A C 1
ATOM 741 O O . TYR A 1 89 ? -20.236 2.486 19.574 1.00 71.88 89 TYR A O 1
ATOM 749 N N . LYS A 1 90 ? -21.058 4.519 19.061 1.00 69.81 90 LYS A N 1
ATOM 750 C CA . LYS A 1 90 ? -19.940 4.869 18.182 1.00 69.81 90 LYS A CA 1
ATOM 751 C C . LYS A 1 90 ? -18.651 5.006 18.980 1.00 69.81 90 LYS A C 1
ATOM 753 O O . LYS A 1 90 ? -17.606 4.582 18.486 1.00 69.81 90 LYS A O 1
ATOM 758 N N . ASP A 1 91 ? -18.731 5.542 20.192 1.00 74.69 91 ASP A N 1
ATOM 759 C CA . ASP A 1 91 ? -17.575 5.695 21.069 1.00 74.69 91 ASP A CA 1
ATOM 760 C C . ASP A 1 91 ? -17.078 4.340 21.595 1.00 74.69 91 ASP A C 1
ATOM 762 O O . ASP A 1 91 ? -15.875 4.075 21.508 1.00 74.69 91 ASP A O 1
ATOM 766 N N . PHE A 1 92 ? -17.973 3.427 21.997 1.00 77.88 92 PHE A N 1
ATOM 767 C CA . PHE A 1 92 ? -17.597 2.055 22.379 1.00 77.88 92 PHE A CA 1
ATOM 768 C C . PHE A 1 92 ? -16.945 1.287 21.222 1.00 77.88 92 PHE A C 1
ATOM 770 O O . PHE A 1 92 ? -15.844 0.751 21.351 1.00 77.88 92 PHE A O 1
ATOM 777 N N . LEU A 1 93 ? -17.554 1.310 20.033 1.00 75.50 93 LEU A N 1
ATOM 778 C CA . LEU A 1 93 ? -16.972 0.699 18.833 1.00 75.50 93 LEU A CA 1
ATOM 779 C C . LEU A 1 93 ? -15.597 1.282 18.492 1.00 75.50 93 LEU A C 1
ATOM 781 O O . LEU A 1 93 ? -14.683 0.535 18.139 1.00 75.50 93 LEU A O 1
ATOM 785 N N . LYS A 1 94 ? -15.429 2.606 18.603 1.00 73.38 94 LYS A N 1
ATOM 786 C CA . LYS A 1 94 ? -14.140 3.273 18.381 1.00 73.38 94 LYS A CA 1
ATOM 787 C C . LYS A 1 94 ? -13.103 2.784 19.391 1.00 73.38 94 LYS A C 1
ATOM 789 O O . LYS A 1 94 ? -11.991 2.461 18.973 1.00 73.38 94 LYS A O 1
ATOM 794 N N . LYS A 1 95 ? -13.464 2.676 20.673 1.00 80.62 95 LYS A N 1
ATOM 795 C CA . LYS A 1 95 ? -12.586 2.184 21.742 1.00 80.62 95 LYS A CA 1
ATOM 796 C C . LYS A 1 95 ? -12.109 0.755 21.468 1.00 80.62 95 LYS A C 1
ATOM 798 O O . LYS A 1 95 ? -10.902 0.532 21.377 1.00 80.62 95 LYS A O 1
ATOM 803 N N . HIS A 1 96 ? -13.034 -0.173 21.226 1.00 84.25 96 HIS A N 1
ATOM 804 C CA . HIS A 1 96 ? -12.700 -1.585 21.016 1.00 84.25 96 HIS A CA 1
ATOM 805 C C . HIS A 1 96 ? -12.001 -1.871 19.679 1.00 84.25 96 HIS A C 1
ATOM 807 O O . HIS A 1 96 ? -11.263 -2.851 19.537 1.00 84.25 96 HIS A O 1
ATOM 813 N N . SER A 1 97 ? -12.188 -1.007 18.673 1.00 80.06 97 SER A N 1
ATOM 814 C CA . SER A 1 97 ? -11.568 -1.191 17.354 1.00 80.06 97 SER A CA 1
ATOM 815 C C . SER A 1 97 ? -10.039 -1.224 17.407 1.00 80.06 97 SER A C 1
ATOM 817 O O . SER A 1 97 ? -9.430 -2.009 16.686 1.00 80.06 97 SER A O 1
ATOM 819 N N . ILE A 1 98 ? -9.410 -0.430 18.282 1.00 80.44 98 ILE A N 1
ATOM 820 C CA . ILE A 1 98 ? -7.945 -0.332 18.371 1.00 80.44 98 ILE A CA 1
ATOM 821 C C . ILE A 1 98 ? -7.349 -1.650 18.883 1.00 80.44 98 ILE A C 1
ATOM 823 O O . ILE A 1 98 ? -6.438 -2.202 18.267 1.00 80.44 98 ILE A O 1
ATOM 827 N N . ASN A 1 99 ? -7.903 -2.190 19.970 1.00 85.62 99 ASN A N 1
ATOM 828 C CA . ASN A 1 99 ? -7.450 -3.456 20.550 1.00 85.62 99 ASN A CA 1
ATOM 829 C C . ASN A 1 99 ? -7.784 -4.638 19.621 1.00 85.62 99 ASN A C 1
ATOM 831 O O . ASN A 1 99 ? -6.985 -5.563 19.464 1.00 85.62 99 ASN A O 1
ATOM 835 N N . THR A 1 100 ? -8.920 -4.576 18.920 1.00 84.50 100 THR A N 1
ATOM 836 C CA . THR A 1 100 ? -9.288 -5.563 17.892 1.00 84.50 100 THR A CA 1
ATOM 837 C C . THR A 1 100 ? -8.289 -5.573 16.730 1.00 84.50 100 THR A C 1
ATOM 839 O O . THR A 1 100 ? -7.849 -6.645 16.309 1.00 84.50 100 THR A O 1
ATOM 842 N N . MET A 1 101 ? -7.876 -4.398 16.239 1.00 79.62 101 MET A N 1
ATOM 843 C CA . MET A 1 101 ? -6.826 -4.277 15.221 1.00 79.62 101 MET A CA 1
ATOM 844 C C . MET A 1 101 ? -5.502 -4.872 15.708 1.00 79.62 101 MET A C 1
ATOM 846 O O . MET A 1 101 ? -4.844 -5.589 14.954 1.00 79.62 101 MET A O 1
ATOM 850 N N . GLU A 1 102 ? -5.115 -4.618 16.964 1.00 85.00 102 GLU A N 1
ATOM 851 C CA . GLU A 1 102 ? -3.900 -5.203 17.542 1.00 85.00 102 GLU A CA 1
ATOM 852 C C . GLU A 1 102 ? -3.983 -6.737 17.589 1.00 85.00 102 GLU A C 1
ATOM 854 O O . GLU A 1 102 ? -3.031 -7.427 17.209 1.00 85.00 102 GLU A O 1
ATOM 859 N N . TYR A 1 103 ? -5.124 -7.286 18.011 1.00 88.00 103 TYR A N 1
ATOM 860 C CA . TYR A 1 103 ? -5.356 -8.729 18.031 1.00 88.00 103 TYR A CA 1
ATOM 861 C C . TYR A 1 103 ? -5.237 -9.353 16.633 1.00 88.00 103 TYR A C 1
ATOM 863 O O . TYR A 1 103 ? -4.544 -10.360 16.450 1.00 88.00 103 TYR A O 1
ATOM 871 N N . ASP A 1 104 ? -5.885 -8.744 15.638 1.00 85.06 104 ASP A N 1
ATOM 872 C CA . ASP A 1 104 ? -5.847 -9.198 14.247 1.00 85.06 104 ASP A CA 1
ATOM 873 C C . ASP A 1 104 ? -4.428 -9.132 13.672 1.00 85.06 104 ASP A C 1
ATOM 875 O O . ASP A 1 104 ? -3.977 -10.089 13.035 1.00 85.06 104 ASP A O 1
ATOM 879 N N . LEU A 1 105 ? -3.680 -8.062 13.960 1.00 84.00 105 LEU A N 1
ATOM 880 C CA . LEU A 1 105 ? -2.282 -7.923 13.555 1.00 84.00 105 LEU A CA 1
ATOM 881 C C . LEU A 1 105 ? -1.411 -9.025 14.170 1.00 84.00 105 LEU A C 1
ATOM 883 O O . LEU A 1 105 ? -0.657 -9.689 13.457 1.00 84.00 105 LEU A O 1
ATOM 887 N N . ARG A 1 106 ? -1.543 -9.278 15.478 1.00 86.31 106 ARG A N 1
ATOM 888 C CA . ARG A 1 106 ? -0.799 -10.341 16.177 1.00 86.31 106 ARG A CA 1
ATOM 889 C C . ARG A 1 106 ? -1.098 -11.716 15.591 1.00 86.31 106 ARG A C 1
ATOM 891 O O . ARG A 1 106 ? -0.175 -12.502 15.374 1.00 86.31 106 ARG A O 1
ATOM 898 N N . ASN A 1 107 ? -2.366 -12.013 15.324 1.00 86.75 107 ASN A N 1
ATOM 899 C CA . ASN A 1 107 ? -2.758 -13.280 14.712 1.00 86.75 107 ASN A CA 1
ATOM 900 C C . ASN A 1 107 ? -2.251 -13.411 13.278 1.00 86.75 107 ASN A C 1
ATOM 902 O O . ASN A 1 107 ? -1.807 -14.492 12.897 1.00 86.75 107 ASN A O 1
ATOM 906 N N . THR A 1 108 ? -2.244 -12.317 12.519 1.00 82.81 108 THR A N 1
ATOM 907 C CA . THR A 1 108 ? -1.667 -12.282 11.173 1.00 82.81 108 THR A CA 1
ATOM 908 C C . THR A 1 108 ? -0.170 -12.576 11.228 1.00 82.81 108 THR A C 1
ATOM 910 O O . THR A 1 108 ? 0.299 -13.466 10.530 1.00 82.81 108 THR A O 1
ATOM 913 N N . ILE A 1 109 ? 0.584 -11.933 12.126 1.00 83.69 109 ILE A N 1
ATOM 914 C CA . ILE A 1 109 ? 2.020 -12.204 12.307 1.00 83.69 109 ILE A CA 1
ATOM 915 C C . ILE A 1 109 ? 2.260 -13.666 12.711 1.00 83.69 109 ILE A C 1
ATOM 917 O O . ILE A 1 109 ? 3.105 -14.336 12.119 1.00 83.69 109 ILE A O 1
ATOM 921 N N . LYS A 1 110 ? 1.495 -14.195 13.676 1.00 87.12 110 LYS A N 1
ATOM 922 C CA . LYS A 1 110 ? 1.582 -15.610 14.079 1.00 87.12 110 LYS A CA 1
ATOM 923 C C . LYS A 1 110 ? 1.320 -16.549 12.905 1.00 87.12 110 LYS A C 1
ATOM 925 O O . LYS A 1 110 ? 2.040 -17.531 12.749 1.00 87.12 110 LYS A O 1
ATOM 930 N N . PHE A 1 111 ? 0.315 -16.249 12.086 1.00 87.56 111 PHE A N 1
ATOM 931 C CA . PHE A 1 111 ? 0.009 -17.001 10.875 1.00 87.56 111 PHE A CA 1
ATOM 932 C C . PHE A 1 111 ? 1.184 -16.961 9.886 1.00 87.56 111 PHE A C 1
ATOM 934 O O . PHE A 1 111 ? 1.651 -18.016 9.459 1.00 87.56 111 PHE A O 1
ATOM 941 N N . LEU A 1 112 ? 1.731 -15.775 9.598 1.00 85.25 112 LEU A N 1
ATOM 942 C CA . LEU A 1 112 ? 2.873 -15.603 8.693 1.00 85.25 112 LEU A CA 1
ATOM 943 C C . LEU A 1 112 ? 4.108 -16.396 9.155 1.00 85.25 112 LEU A C 1
ATOM 945 O O . LEU A 1 112 ? 4.758 -17.053 8.341 1.00 85.25 112 LEU A O 1
ATOM 949 N N . ILE A 1 113 ? 4.406 -16.379 10.460 1.00 86.94 113 ILE A N 1
ATOM 950 C CA . ILE A 1 113 ? 5.517 -17.139 11.055 1.00 86.94 113 ILE A CA 1
ATOM 951 C C . ILE A 1 113 ? 5.246 -18.645 10.977 1.00 86.94 113 ILE A C 1
ATOM 953 O O . ILE A 1 113 ? 6.095 -19.397 10.499 1.00 86.94 113 ILE A O 1
ATOM 957 N N . LYS A 1 114 ? 4.056 -19.093 11.405 1.00 89.81 114 LYS A N 1
ATOM 958 C CA . LYS A 1 114 ? 3.661 -20.512 11.404 1.00 89.81 114 LYS A CA 1
ATOM 959 C C . LYS A 1 114 ? 3.768 -21.126 10.009 1.00 89.81 114 LYS A C 1
ATOM 961 O O . LYS A 1 114 ? 4.242 -22.248 9.868 1.00 89.81 114 LYS A O 1
ATOM 966 N N . HIS A 1 115 ? 3.354 -20.380 8.989 1.00 86.19 115 HIS A N 1
ATOM 967 C CA . HIS A 1 115 ? 3.387 -20.818 7.596 1.00 86.19 115 HIS A CA 1
ATOM 968 C C . HIS A 1 115 ? 4.704 -20.489 6.879 1.00 86.19 115 HIS A C 1
ATOM 970 O O . HIS A 1 115 ? 4.794 -20.682 5.670 1.00 86.19 115 HIS A O 1
ATOM 976 N N . LYS A 1 116 ? 5.733 -20.016 7.603 1.00 86.56 116 LYS A N 1
ATOM 977 C CA . LYS A 1 116 ? 7.055 -19.661 7.057 1.00 86.56 116 LYS A CA 1
ATOM 978 C C . LYS A 1 116 ? 6.946 -18.794 5.795 1.00 86.56 116 LYS A C 1
ATOM 980 O O . LYS A 1 116 ? 7.679 -18.991 4.824 1.00 86.56 116 LYS A O 1
ATOM 985 N N . VAL A 1 117 ? 6.024 -17.829 5.794 1.00 81.50 117 VAL A N 1
ATOM 986 C CA . VAL A 1 117 ? 5.764 -16.971 4.625 1.00 81.50 117 VAL A CA 1
ATOM 987 C C . VAL A 1 117 ? 7.022 -16.200 4.222 1.00 81.50 117 VAL A C 1
ATOM 989 O O . VAL A 1 117 ? 7.288 -16.056 3.040 1.00 81.50 117 VAL A O 1
ATOM 992 N N . PHE A 1 118 ? 7.863 -15.825 5.188 1.00 81.88 118 PHE A N 1
ATOM 993 C CA . PHE A 1 118 ? 9.159 -15.176 4.955 1.00 81.88 118 PHE A CA 1
ATOM 994 C C . PHE A 1 118 ? 10.333 -16.157 4.779 1.00 81.88 118 PHE A C 1
ATOM 996 O O . PHE A 1 118 ? 11.482 -15.797 5.021 1.00 81.88 118 PHE A O 1
ATOM 1003 N N . SER A 1 119 ? 10.073 -17.415 4.406 1.00 89.12 119 SER A N 1
ATOM 1004 C CA . SER A 1 119 ? 11.146 -18.336 4.014 1.00 89.12 119 SER A CA 1
ATOM 1005 C C . SER A 1 119 ? 11.866 -17.826 2.763 1.00 89.12 119 SER A C 1
ATOM 1007 O O . SER A 1 119 ? 11.261 -17.155 1.929 1.00 89.12 119 SER A O 1
ATOM 1009 N N . ILE A 1 120 ? 13.147 -18.177 2.606 1.00 87.62 120 ILE A N 1
ATOM 1010 C CA . ILE A 1 120 ? 13.962 -17.734 1.462 1.00 87.62 120 ILE A CA 1
ATOM 1011 C C . ILE A 1 120 ? 13.284 -18.090 0.133 1.00 87.62 120 ILE A C 1
ATOM 1013 O O . ILE A 1 120 ? 13.188 -17.239 -0.742 1.00 87.62 120 ILE A O 1
ATOM 1017 N N . LEU A 1 121 ? 12.736 -19.303 -0.000 1.00 89.12 121 LEU A N 1
ATOM 1018 C CA . LEU A 1 121 ? 12.046 -19.734 -1.221 1.00 89.12 121 LEU A CA 1
ATOM 1019 C C . LEU A 1 121 ? 10.814 -18.868 -1.532 1.00 89.12 121 LEU A C 1
ATOM 1021 O O . LEU A 1 121 ? 10.619 -18.452 -2.672 1.00 89.12 121 LEU A O 1
ATOM 1025 N N . ASN A 1 122 ? 10.008 -18.550 -0.516 1.00 90.38 122 ASN A N 1
ATOM 1026 C CA . ASN A 1 122 ? 8.844 -17.682 -0.682 1.00 90.38 122 ASN A CA 1
ATOM 1027 C C . ASN A 1 122 ? 9.249 -16.238 -0.998 1.00 90.38 122 ASN A C 1
ATOM 1029 O O . ASN A 1 122 ? 8.569 -15.581 -1.779 1.00 90.38 122 ASN A O 1
ATOM 1033 N N . LEU A 1 123 ? 10.358 -15.748 -0.434 1.00 91.88 123 LEU A N 1
ATOM 1034 C CA . LEU A 1 123 ? 10.910 -14.437 -0.775 1.00 91.88 123 LEU A CA 1
ATOM 1035 C C . LEU A 1 123 ? 11.403 -14.403 -2.222 1.00 91.88 123 LEU A C 1
ATOM 1037 O O . LEU A 1 123 ? 11.105 -13.447 -2.925 1.00 91.88 123 LEU A O 1
ATOM 1041 N N . VAL A 1 124 ? 12.075 -15.452 -2.703 1.00 91.75 124 VAL A N 1
ATOM 1042 C CA . VAL A 1 124 ? 12.458 -15.572 -4.120 1.00 91.75 124 VAL A CA 1
ATOM 1043 C C . VAL A 1 124 ? 11.216 -15.527 -5.016 1.00 91.75 124 VAL A C 1
ATOM 1045 O O . VAL A 1 124 ? 11.180 -14.755 -5.973 1.00 91.75 124 VAL A O 1
ATOM 1048 N N . PHE A 1 125 ? 10.172 -16.294 -4.682 1.00 91.25 125 PHE A N 1
ATOM 1049 C CA . PHE A 1 125 ? 8.917 -16.302 -5.439 1.00 91.25 125 PHE A CA 1
ATOM 1050 C C . PHE A 1 125 ? 8.210 -14.939 -5.420 1.00 91.25 125 PHE A C 1
ATOM 1052 O O . PHE A 1 125 ? 7.763 -14.451 -6.457 1.00 91.25 125 PHE A O 1
ATOM 1059 N N . LEU A 1 126 ? 8.142 -14.292 -4.255 1.00 91.19 126 LEU A N 1
ATOM 1060 C CA . LEU A 1 126 ? 7.538 -12.971 -4.100 1.00 91.19 126 LEU A CA 1
ATOM 1061 C C . LEU A 1 126 ? 8.316 -11.901 -4.877 1.00 91.19 126 LEU A C 1
ATOM 1063 O O . LEU A 1 126 ? 7.715 -11.067 -5.549 1.00 91.19 126 LEU A O 1
ATOM 1067 N N . GLY A 1 127 ? 9.647 -11.955 -4.827 1.00 91.38 127 GLY A N 1
ATOM 1068 C CA . GLY A 1 127 ? 10.525 -11.088 -5.606 1.00 91.38 127 GLY A CA 1
ATOM 1069 C C . GLY A 1 127 ? 10.310 -11.260 -7.104 1.00 91.38 127 GLY A C 1
ATOM 1070 O O . GLY A 1 127 ? 10.207 -10.271 -7.825 1.00 91.38 127 GLY A O 1
ATOM 1071 N N . ALA A 1 128 ? 10.152 -12.502 -7.570 1.00 89.75 128 ALA A N 1
ATOM 1072 C CA . ALA A 1 128 ? 9.812 -12.774 -8.962 1.00 89.75 128 ALA A CA 1
ATOM 1073 C C . ALA A 1 128 ? 8.457 -12.153 -9.321 1.00 89.75 128 ALA A C 1
ATOM 1075 O O . ALA A 1 128 ? 8.367 -11.430 -10.308 1.00 89.75 128 ALA A O 1
ATOM 1076 N N . LEU A 1 129 ? 7.435 -12.346 -8.483 1.00 91.38 129 LEU A N 1
ATOM 1077 C CA . LEU A 1 129 ? 6.096 -11.791 -8.690 1.00 91.38 129 LEU A CA 1
ATOM 1078 C C . LEU A 1 129 ? 6.102 -10.256 -8.788 1.00 91.38 129 LEU A C 1
ATOM 1080 O O . LEU A 1 129 ? 5.397 -9.700 -9.627 1.00 91.38 129 LEU A O 1
ATOM 1084 N N . PHE A 1 130 ? 6.927 -9.569 -7.994 1.00 90.69 130 PHE A N 1
ATOM 1085 C CA . PHE A 1 130 ? 7.097 -8.115 -8.085 1.00 90.69 130 PHE A CA 1
ATOM 1086 C C . PHE A 1 130 ? 7.822 -7.656 -9.358 1.00 90.69 130 PHE A C 1
ATOM 1088 O O . PHE A 1 130 ? 7.553 -6.561 -9.850 1.00 90.69 130 PHE A O 1
ATOM 1095 N N . CYS A 1 131 ? 8.708 -8.478 -9.918 1.00 87.69 131 CYS A N 1
ATOM 1096 C CA . CYS A 1 131 ? 9.457 -8.163 -11.135 1.00 87.69 131 CYS A CA 1
ATOM 1097 C C . CYS A 1 131 ? 8.716 -8.542 -12.432 1.00 87.69 131 CYS A C 1
ATOM 1099 O O . CYS A 1 131 ? 8.954 -7.928 -13.471 1.00 87.69 131 CYS A O 1
ATOM 1101 N N . VAL A 1 132 ? 7.809 -9.526 -12.394 1.00 86.81 132 VAL A N 1
ATOM 1102 C CA . VAL A 1 132 ? 7.067 -10.038 -13.566 1.00 86.81 132 VAL A CA 1
ATOM 1103 C C . VAL A 1 132 ? 6.414 -8.938 -14.414 1.00 86.81 132 VAL A C 1
ATOM 1105 O O . VAL A 1 132 ? 6.584 -8.986 -15.633 1.00 86.81 132 VAL A O 1
ATOM 1108 N N . PRO A 1 133 ? 5.721 -7.926 -13.850 1.00 85.31 133 PRO A N 1
ATOM 1109 C CA . PRO A 1 133 ? 5.075 -6.908 -14.674 1.00 85.31 133 PRO A CA 1
ATOM 1110 C C . PRO A 1 133 ? 6.049 -6.126 -15.563 1.00 85.31 133 PRO A C 1
ATOM 1112 O O . PRO A 1 133 ? 5.701 -5.771 -16.687 1.00 85.31 133 PRO A O 1
ATOM 1115 N N . TYR A 1 134 ? 7.287 -5.920 -15.105 1.00 81.19 134 TYR A N 1
ATOM 1116 C CA . TYR A 1 134 ? 8.327 -5.292 -15.915 1.00 81.19 134 TYR A CA 1
ATOM 1117 C C . TYR A 1 134 ? 8.738 -6.185 -17.090 1.00 81.19 134 TYR A C 1
ATOM 1119 O O . TYR A 1 134 ? 8.808 -5.707 -18.218 1.00 81.19 134 TYR A O 1
ATOM 1127 N N . PHE A 1 135 ? 8.947 -7.483 -16.855 1.00 79.81 135 PHE A N 1
ATOM 1128 C CA . PHE A 1 135 ? 9.311 -8.429 -17.916 1.00 79.81 135 PHE A CA 1
ATOM 1129 C C . PHE A 1 135 ? 8.196 -8.635 -18.943 1.00 79.81 135 PHE A C 1
ATOM 1131 O O . PHE A 1 135 ? 8.485 -8.751 -20.131 1.00 79.81 135 PHE A O 1
ATOM 1138 N N . ILE A 1 136 ? 6.930 -8.603 -18.509 1.00 80.56 136 ILE A N 1
ATOM 1139 C CA . ILE A 1 136 ? 5.775 -8.585 -19.418 1.00 80.56 136 ILE A CA 1
ATOM 1140 C C . ILE A 1 136 ? 5.814 -7.327 -20.292 1.00 80.56 136 ILE A C 1
ATOM 1142 O O . ILE A 1 136 ? 5.628 -7.426 -21.501 1.00 80.56 136 ILE A O 1
ATOM 1146 N N . LYS A 1 137 ? 6.093 -6.159 -19.698 1.00 74.94 137 LYS A N 1
ATOM 1147 C CA . LYS A 1 137 ? 6.160 -4.881 -20.417 1.00 74.94 137 LYS A CA 1
ATOM 1148 C C . LYS A 1 137 ? 7.263 -4.860 -21.475 1.00 74.94 137 LYS A C 1
ATOM 1150 O O . LYS A 1 137 ? 7.012 -4.415 -22.589 1.00 74.94 137 LYS A O 1
ATOM 1155 N N . ILE A 1 138 ? 8.473 -5.304 -21.133 1.00 73.44 138 ILE A N 1
ATOM 1156 C CA . ILE A 1 138 ? 9.592 -5.296 -22.088 1.00 73.44 138 ILE A CA 1
ATOM 1157 C C . ILE A 1 138 ? 9.540 -6.474 -23.069 1.00 73.44 138 ILE A C 1
ATOM 1159 O O . ILE A 1 138 ? 10.195 -6.419 -24.103 1.00 73.44 138 ILE A O 1
ATOM 1163 N N . ALA A 1 139 ? 8.782 -7.533 -22.757 1.00 77.50 139 ALA A N 1
ATOM 1164 C CA . ALA A 1 139 ? 8.696 -8.767 -23.541 1.00 77.50 139 ALA A CA 1
ATOM 1165 C C . ALA A 1 139 ? 10.074 -9.393 -23.863 1.00 77.50 139 ALA A C 1
ATOM 1167 O O . ALA A 1 139 ? 10.285 -9.960 -24.936 1.00 77.50 139 ALA A O 1
ATOM 1168 N N . LYS A 1 140 ? 11.029 -9.287 -22.927 1.00 72.31 140 LYS A N 1
ATOM 1169 C CA . LYS A 1 140 ? 12.389 -9.844 -23.029 1.00 72.31 140 LYS A CA 1
ATOM 1170 C C . LYS A 1 140 ? 12.709 -10.723 -21.829 1.00 72.31 140 LYS A C 1
ATOM 1172 O O . LYS A 1 140 ? 12.237 -10.482 -20.717 1.00 72.31 140 LYS A O 1
ATOM 1177 N N . THR A 1 141 ? 13.551 -11.724 -22.059 1.00 70.12 141 THR A N 1
ATOM 1178 C CA . THR A 1 141 ? 14.093 -12.584 -21.007 1.00 70.12 141 THR A CA 1
ATOM 1179 C C . THR A 1 141 ? 15.287 -11.908 -20.328 1.00 70.12 141 THR A C 1
ATOM 1181 O O . THR A 1 141 ? 16.168 -11.415 -21.037 1.00 70.12 141 THR A O 1
ATOM 1184 N N . PRO A 1 142 ? 15.353 -11.892 -18.986 1.00 72.25 142 PRO A N 1
ATOM 1185 C CA . PRO A 1 142 ? 16.510 -11.363 -18.276 1.00 72.25 142 PRO A CA 1
ATOM 1186 C C . PRO A 1 142 ? 17.770 -12.194 -18.549 1.00 72.25 142 PRO A C 1
ATOM 1188 O O . PRO A 1 142 ? 17.729 -13.422 -18.502 1.00 72.25 142 PRO A O 1
ATOM 1191 N N . ASP A 1 143 ? 18.889 -11.512 -18.778 1.00 69.75 143 ASP A N 1
ATOM 1192 C CA . ASP A 1 143 ? 20.234 -12.077 -18.868 1.00 69.75 143 ASP A CA 1
ATOM 1193 C C . ASP A 1 143 ? 20.937 -11.923 -17.508 1.00 69.75 143 ASP A C 1
ATOM 1195 O O . ASP A 1 143 ? 21.558 -10.900 -17.197 1.00 69.75 143 ASP A O 1
ATOM 1199 N N . ILE A 1 144 ? 20.754 -12.926 -16.646 1.00 67.62 144 ILE A N 1
ATOM 1200 C CA . ILE A 1 144 ? 21.337 -12.995 -15.304 1.00 67.62 144 ILE A CA 1
ATOM 1201 C C . ILE A 1 144 ? 21.972 -14.367 -15.079 1.00 67.62 144 ILE A C 1
ATOM 1203 O O . ILE A 1 144 ? 21.455 -15.388 -15.537 1.00 67.62 144 ILE A O 1
ATOM 1207 N N . SER A 1 145 ? 23.068 -14.411 -14.317 1.00 64.56 145 SER A N 1
ATOM 1208 C CA . SER A 1 145 ? 23.635 -15.688 -13.886 1.00 64.56 145 SER A CA 1
ATOM 1209 C C . SER A 1 145 ? 22.695 -16.387 -12.899 1.00 64.56 145 SER A C 1
ATOM 1211 O O . SER A 1 145 ? 22.244 -15.791 -11.917 1.00 64.56 145 SER A O 1
ATOM 1213 N N . LEU A 1 146 ? 22.438 -17.677 -13.130 1.00 67.88 146 LEU A N 1
ATOM 1214 C CA . LEU A 1 146 ? 21.592 -18.512 -12.266 1.00 67.88 146 LEU A CA 1
ATOM 1215 C C . LEU A 1 146 ? 22.048 -18.496 -10.796 1.00 67.88 146 LEU A C 1
ATOM 1217 O O . LEU A 1 146 ? 21.213 -18.590 -9.901 1.00 67.88 146 LEU A O 1
ATOM 1221 N N . ASP A 1 147 ? 23.344 -18.295 -10.550 1.00 69.31 147 ASP A N 1
ATOM 1222 C CA . ASP A 1 147 ? 23.933 -18.263 -9.208 1.00 69.31 147 ASP A CA 1
ATOM 1223 C C . ASP A 1 147 ? 23.606 -16.978 -8.426 1.00 69.31 147 ASP A C 1
ATOM 1225 O O . ASP A 1 147 ? 23.526 -16.999 -7.198 1.00 69.31 147 ASP A O 1
ATOM 1229 N N . SER A 1 148 ? 23.393 -15.848 -9.113 1.00 75.44 148 SER A N 1
ATOM 1230 C CA . SER A 1 148 ? 23.088 -14.555 -8.473 1.00 75.44 148 SER A CA 1
ATOM 1231 C C . SER A 1 148 ? 21.589 -14.244 -8.412 1.00 75.44 148 SER A C 1
ATOM 1233 O O . SER A 1 148 ? 21.143 -13.488 -7.542 1.00 75.44 148 SER A O 1
ATOM 1235 N N . MET A 1 149 ? 20.798 -14.880 -9.283 1.00 79.38 149 MET A N 1
ATOM 1236 C CA . MET A 1 149 ? 19.356 -14.667 -9.414 1.00 79.38 149 MET A CA 1
ATOM 1237 C C . MET A 1 149 ? 18.580 -14.794 -8.090 1.00 79.38 149 MET A C 1
ATOM 1239 O O . MET A 1 149 ? 17.770 -13.906 -7.805 1.00 79.38 149 MET A O 1
ATOM 1243 N N . PRO A 1 150 ? 18.807 -15.820 -7.238 1.00 86.12 150 PRO A N 1
ATOM 1244 C CA . PRO A 1 150 ? 18.032 -15.982 -6.011 1.00 86.12 150 PRO A CA 1
ATOM 1245 C C . PRO A 1 150 ? 18.217 -14.809 -5.046 1.00 86.12 150 PRO A C 1
ATOM 1247 O O . PRO A 1 150 ? 17.239 -14.303 -4.499 1.00 86.12 150 PRO A O 1
ATOM 1250 N N . MET A 1 151 ? 19.452 -14.330 -4.867 1.00 87.56 151 MET A N 1
ATOM 1251 C CA . MET A 1 151 ? 19.732 -13.237 -3.935 1.00 87.56 151 MET A CA 1
ATOM 1252 C C . MET A 1 151 ? 19.163 -11.907 -4.438 1.00 87.56 151 MET A C 1
ATOM 1254 O O . MET A 1 151 ? 18.554 -11.166 -3.666 1.00 87.56 151 MET A O 1
ATOM 1258 N N . SER A 1 152 ? 19.276 -11.631 -5.739 1.00 88.25 152 SER A N 1
ATOM 1259 C CA . SER A 1 152 ? 18.648 -10.458 -6.351 1.00 88.25 152 SER A CA 1
ATOM 1260 C C . SER A 1 152 ? 17.125 -10.462 -6.182 1.00 88.25 152 SER A C 1
ATOM 1262 O O . SER A 1 152 ? 16.537 -9.435 -5.840 1.00 88.25 152 SER A O 1
ATOM 1264 N N . LEU A 1 153 ? 16.467 -11.614 -6.347 1.00 90.62 153 LEU A N 1
ATOM 1265 C CA . LEU A 1 153 ? 15.021 -11.728 -6.132 1.00 90.62 153 LEU A CA 1
ATOM 1266 C C . LEU A 1 153 ? 14.639 -11.527 -4.661 1.00 90.62 153 LEU A C 1
ATOM 1268 O O . LEU A 1 153 ? 13.641 -10.867 -4.377 1.00 90.62 153 LEU A O 1
ATOM 1272 N N . VAL A 1 154 ? 15.451 -12.007 -3.718 1.00 92.06 154 VAL A N 1
ATOM 1273 C CA . VAL A 1 154 ? 15.253 -11.720 -2.288 1.00 92.06 154 VAL A CA 1
ATOM 1274 C C . VAL A 1 154 ? 15.345 -10.214 -2.012 1.00 92.06 154 VAL A C 1
ATOM 1276 O O . VAL A 1 154 ? 14.496 -9.676 -1.301 1.00 92.06 154 VAL A O 1
ATOM 1279 N N . ILE A 1 155 ? 16.313 -9.510 -2.609 1.00 90.19 155 ILE A N 1
ATOM 1280 C CA . ILE A 1 155 ? 16.434 -8.045 -2.499 1.00 90.19 155 ILE A CA 1
ATOM 1281 C C . ILE A 1 155 ? 15.176 -7.355 -3.046 1.00 90.19 155 ILE A C 1
ATOM 1283 O O . ILE A 1 155 ? 14.597 -6.508 -2.361 1.00 90.19 155 ILE A O 1
ATOM 1287 N N . ALA A 1 156 ? 14.708 -7.752 -4.235 1.00 91.44 156 ALA A N 1
ATOM 1288 C CA . ALA A 1 156 ? 13.470 -7.233 -4.820 1.00 91.44 156 ALA A CA 1
ATOM 1289 C C . ALA A 1 156 ? 12.264 -7.448 -3.889 1.00 91.44 156 ALA A C 1
ATOM 1291 O O . ALA A 1 156 ? 11.462 -6.535 -3.693 1.00 91.44 156 ALA A O 1
ATOM 1292 N N . ALA A 1 157 ? 12.161 -8.626 -3.267 1.00 92.75 157 ALA A N 1
ATOM 1293 C CA . ALA A 1 157 ? 11.090 -8.958 -2.334 1.00 92.75 157 ALA A CA 1
ATOM 1294 C C . ALA A 1 157 ? 11.105 -8.071 -1.084 1.00 92.75 157 ALA A C 1
ATOM 1296 O O . ALA A 1 157 ? 10.061 -7.550 -0.698 1.00 92.75 157 ALA A O 1
ATOM 1297 N N . PHE A 1 158 ? 12.271 -7.860 -0.463 1.00 91.31 158 PHE A N 1
ATOM 1298 C CA . PHE A 1 158 ? 12.388 -6.986 0.708 1.00 91.31 158 PHE A CA 1
ATOM 1299 C C . PHE A 1 158 ? 11.989 -5.549 0.387 1.00 91.31 158 PHE A C 1
ATOM 1301 O O . PHE A 1 158 ? 11.215 -4.942 1.126 1.00 91.31 158 PHE A O 1
ATOM 1308 N N . ILE A 1 159 ? 12.472 -5.022 -0.735 1.00 89.88 159 ILE A N 1
ATOM 1309 C CA . ILE A 1 159 ? 12.148 -3.668 -1.176 1.00 89.88 159 ILE A CA 1
ATOM 1310 C C . ILE A 1 159 ? 10.650 -3.550 -1.466 1.00 89.88 159 ILE A C 1
ATOM 1312 O O . ILE A 1 159 ? 9.998 -2.638 -0.955 1.00 89.88 159 ILE A O 1
ATOM 1316 N N . GLY A 1 160 ? 10.082 -4.496 -2.217 1.00 90.75 160 GLY A N 1
ATOM 1317 C CA . GLY A 1 160 ? 8.652 -4.526 -2.511 1.00 90.75 160 GLY A CA 1
ATOM 1318 C C . GLY A 1 160 ? 7.792 -4.628 -1.248 1.00 90.75 160 GLY A C 1
ATOM 1319 O O . GLY A 1 160 ? 6.798 -3.918 -1.128 1.00 90.75 160 GLY A O 1
ATOM 1320 N N . LEU A 1 161 ? 8.200 -5.417 -0.249 1.00 91.50 161 LEU A N 1
ATOM 1321 C CA . LEU A 1 161 ? 7.515 -5.483 1.048 1.00 91.50 161 LEU A CA 1
ATOM 1322 C C . LEU A 1 161 ? 7.579 -4.152 1.809 1.00 91.50 161 LEU A C 1
ATOM 1324 O O . LEU A 1 161 ? 6.557 -3.718 2.339 1.00 91.50 161 LEU A O 1
ATOM 1328 N N . ILE A 1 162 ? 8.738 -3.486 1.842 1.00 90.25 162 ILE A N 1
ATOM 1329 C CA . ILE A 1 162 ? 8.902 -2.180 2.502 1.00 90.25 162 ILE A CA 1
ATOM 1330 C C . ILE A 1 162 ? 8.001 -1.134 1.843 1.00 90.25 162 ILE A C 1
ATOM 1332 O O . ILE A 1 162 ? 7.211 -0.485 2.532 1.00 90.25 162 ILE A O 1
ATOM 1336 N N . TYR A 1 163 ? 8.060 -1.007 0.515 1.00 88.56 163 TYR A N 1
ATOM 1337 C CA . TYR A 1 163 ? 7.172 -0.100 -0.211 1.00 88.56 163 TYR A CA 1
ATOM 1338 C C . TYR A 1 163 ? 5.704 -0.501 -0.039 1.00 88.56 163 TYR A C 1
ATOM 1340 O O . TYR A 1 163 ? 4.841 0.361 0.082 1.00 88.56 163 TYR A O 1
ATOM 1348 N N . GLY A 1 164 ? 5.396 -1.795 0.039 1.00 90.75 164 GLY A N 1
ATOM 1349 C CA . GLY A 1 164 ? 4.024 -2.280 0.170 1.00 90.75 164 GLY A CA 1
ATOM 1350 C C . GLY A 1 164 ? 3.405 -1.905 1.496 1.00 90.75 164 GLY A C 1
ATOM 1351 O O . GLY A 1 164 ? 2.288 -1.391 1.540 1.00 90.75 164 GLY A O 1
ATOM 1352 N N . LEU A 1 165 ? 4.167 -2.093 2.570 1.00 89.94 165 LEU A N 1
ATOM 1353 C CA . LEU A 1 165 ? 3.793 -1.639 3.900 1.00 89.94 165 LEU A CA 1
ATOM 1354 C C . LEU A 1 165 ? 3.674 -0.117 3.951 1.00 89.94 165 LEU A C 1
ATOM 1356 O O . LEU A 1 165 ? 2.720 0.383 4.540 1.00 89.94 165 LEU A O 1
ATOM 1360 N N . TYR A 1 166 ? 4.584 0.609 3.294 1.00 88.88 166 TYR A N 1
ATOM 1361 C CA . TYR A 1 166 ? 4.519 2.064 3.186 1.00 88.88 166 TYR A CA 1
ATOM 1362 C C . TYR A 1 166 ? 3.205 2.519 2.534 1.00 88.88 166 TYR A C 1
ATOM 1364 O O . TYR A 1 166 ? 2.415 3.218 3.169 1.00 88.88 166 TYR A O 1
ATOM 1372 N N . PHE A 1 167 ? 2.902 2.068 1.314 1.00 87.88 167 PHE A N 1
ATOM 1373 C CA . PHE A 1 167 ? 1.680 2.474 0.615 1.00 87.88 167 PHE A CA 1
ATOM 1374 C C . PHE A 1 167 ? 0.417 2.021 1.341 1.00 87.88 167 PHE A C 1
ATOM 1376 O O . PHE A 1 167 ? -0.519 2.808 1.462 1.00 87.88 167 PHE A O 1
ATOM 1383 N N . LEU A 1 168 ? 0.401 0.802 1.889 1.00 89.75 168 LEU A N 1
ATOM 1384 C CA . LEU A 1 168 ? -0.738 0.307 2.659 1.00 89.75 168 LEU A CA 1
ATOM 1385 C C . LEU A 1 168 ? -0.987 1.175 3.898 1.00 89.75 168 LEU A C 1
ATOM 1387 O O . LEU A 1 168 ? -2.125 1.565 4.157 1.00 89.75 168 LEU A O 1
ATOM 1391 N N . PHE A 1 169 ? 0.066 1.509 4.648 1.00 87.25 169 PHE A N 1
ATOM 1392 C CA . PHE A 1 169 ? -0.038 2.334 5.847 1.00 87.25 169 PHE A CA 1
ATOM 1393 C C . PHE A 1 169 ? -0.556 3.736 5.527 1.00 87.25 169 PHE A C 1
ATOM 1395 O O . PHE A 1 169 ? -1.515 4.187 6.160 1.00 87.25 169 PHE A O 1
ATOM 1402 N N . PHE A 1 170 ? 0.036 4.411 4.536 1.00 86.81 170 PHE A N 1
ATOM 1403 C CA . PHE A 1 170 ? -0.396 5.748 4.122 1.00 86.81 170 PHE A CA 1
ATOM 1404 C C . PHE A 1 170 ? -1.840 5.726 3.630 1.00 86.81 170 PHE A C 1
ATOM 1406 O O . PHE A 1 170 ? -2.653 6.549 4.056 1.00 86.81 170 PHE A O 1
ATOM 1413 N N . TYR A 1 171 ? -2.185 4.732 2.812 1.00 86.94 171 TYR A N 1
ATOM 1414 C CA . TYR A 1 171 ? -3.510 4.594 2.236 1.00 86.94 171 TYR A CA 1
ATOM 1415 C C . TYR A 1 171 ? -4.600 4.295 3.274 1.00 86.94 171 TYR A C 1
ATOM 1417 O O . TYR A 1 171 ? -5.686 4.875 3.231 1.00 86.94 171 TYR A O 1
ATOM 1425 N N . VAL A 1 172 ? -4.345 3.400 4.225 1.00 86.69 172 VAL A N 1
ATOM 1426 C CA . VAL A 1 172 ? -5.319 3.083 5.278 1.00 86.69 172 VAL A CA 1
ATOM 1427 C C . VAL A 1 172 ? -5.446 4.259 6.246 1.00 86.69 172 VAL A C 1
ATOM 1429 O O . VAL A 1 172 ? -6.561 4.686 6.554 1.00 86.69 172 VAL A O 1
ATOM 1432 N N . SER A 1 173 ? -4.320 4.846 6.660 1.00 85.38 173 SER A N 1
ATOM 1433 C CA . SER A 1 173 ? -4.298 5.970 7.600 1.00 85.38 173 SER A CA 1
ATOM 1434 C C . SER A 1 173 ? -5.021 7.195 7.044 1.00 85.38 173 SER A C 1
ATOM 1436 O O . SER A 1 173 ? -5.858 7.760 7.749 1.00 85.38 173 SER A O 1
ATOM 1438 N N . GLN A 1 174 ? -4.784 7.578 5.778 1.00 87.31 174 GLN A N 1
ATOM 1439 C CA . GLN A 1 174 ? -5.450 8.749 5.187 1.00 87.31 174 GLN A CA 1
ATOM 1440 C C . GLN A 1 174 ? -6.976 8.628 5.263 1.00 87.31 174 GLN A C 1
ATOM 1442 O O . GLN A 1 174 ? -7.643 9.599 5.608 1.00 87.31 174 GLN A O 1
ATOM 1447 N N . ASN A 1 175 ? -7.523 7.434 5.011 1.00 85.38 175 ASN A N 1
ATOM 1448 C CA . ASN A 1 175 ? -8.963 7.194 4.990 1.00 85.38 175 ASN A CA 1
ATOM 1449 C C . ASN A 1 175 ? -9.551 7.151 6.410 1.00 85.38 175 ASN A C 1
ATOM 1451 O O . ASN A 1 175 ? -10.621 7.707 6.649 1.00 85.38 175 ASN A O 1
ATOM 1455 N N . ILE A 1 176 ? -8.836 6.568 7.379 1.00 82.25 176 ILE A N 1
ATOM 1456 C CA . ILE A 1 176 ? -9.258 6.578 8.790 1.00 82.25 176 ILE A CA 1
ATOM 1457 C C . ILE A 1 176 ? -9.306 8.011 9.332 1.00 82.25 176 ILE A C 1
ATOM 1459 O O . ILE A 1 176 ? -10.300 8.408 9.945 1.00 82.25 176 ILE A O 1
ATOM 1463 N N . PHE A 1 177 ? -8.256 8.804 9.103 1.00 83.50 177 PHE A N 1
ATOM 1464 C CA . PHE A 1 177 ? -8.223 10.191 9.569 1.00 83.50 177 PHE A CA 1
ATOM 1465 C C . PHE A 1 177 ? -9.212 11.074 8.808 1.00 83.50 177 PHE A C 1
ATOM 1467 O O . PHE A 1 177 ? -9.834 11.932 9.429 1.00 83.50 177 PHE A O 1
ATOM 1474 N N . LEU A 1 178 ? -9.435 10.823 7.513 1.00 83.19 178 LEU A N 1
ATOM 1475 C CA . LEU A 1 178 ? -10.450 11.526 6.725 1.00 83.19 178 LEU A CA 1
ATOM 1476 C C . LEU A 1 178 ? -11.861 11.266 7.265 1.00 83.19 178 LEU A C 1
ATOM 1478 O O . LEU A 1 178 ? -12.642 12.204 7.419 1.00 83.19 178 LEU A O 1
ATOM 1482 N N . PHE A 1 179 ? -12.176 10.012 7.606 1.00 80.75 179 PHE A N 1
ATOM 1483 C CA . PHE A 1 179 ? -13.444 9.669 8.249 1.00 80.75 179 PHE A CA 1
ATOM 1484 C C . PHE A 1 179 ? -13.619 10.427 9.562 1.00 80.75 179 PHE A C 1
ATOM 1486 O O . PHE A 1 179 ? -14.646 11.067 9.757 1.00 80.75 179 PHE A O 1
ATOM 1493 N N . ARG A 1 180 ? -12.607 10.403 10.440 1.00 77.44 180 ARG A N 1
ATOM 1494 C CA . ARG A 1 180 ? -12.648 11.103 11.735 1.00 77.44 180 ARG A CA 1
ATOM 1495 C C . ARG A 1 180 ? -12.818 12.614 11.578 1.00 77.44 180 ARG A C 1
ATOM 1497 O O . ARG A 1 180 ? -13.680 13.190 12.230 1.00 77.44 180 ARG A O 1
ATOM 1504 N N . ALA A 1 181 ? -12.057 13.223 10.671 1.00 77.25 181 ALA A N 1
ATOM 1505 C CA . ALA A 1 181 ? -12.085 14.653 10.373 1.00 77.25 181 ALA A CA 1
ATOM 1506 C C . ALA A 1 181 ? -13.462 15.152 9.903 1.00 77.25 181 ALA A C 1
ATOM 1508 O O . ALA A 1 181 ? -13.869 16.263 10.226 1.00 77.25 181 ALA A O 1
ATOM 1509 N N . PHE A 1 182 ? -14.192 14.332 9.141 1.00 76.25 182 PHE A N 1
ATOM 1510 C CA . PHE A 1 182 ? -15.492 14.697 8.572 1.00 76.25 182 PHE A CA 1
ATOM 1511 C C . PHE A 1 182 ? -16.682 14.007 9.251 1.00 76.25 182 PHE A C 1
ATOM 1513 O O . PHE A 1 182 ? -17.824 14.147 8.790 1.00 76.25 182 PHE A O 1
ATOM 1520 N N . ASN A 1 183 ? -16.454 13.266 10.337 1.00 71.69 183 ASN A N 1
ATOM 1521 C CA . ASN A 1 183 ? -17.527 12.642 11.097 1.00 71.69 183 ASN A CA 1
ATOM 1522 C C . ASN A 1 183 ? -18.316 13.730 11.840 1.00 71.69 183 ASN A C 1
ATOM 1524 O O . ASN A 1 183 ? -17.773 14.446 12.673 1.00 71.69 183 ASN A O 1
ATOM 1528 N N . GLY A 1 184 ? -19.601 13.876 11.516 1.00 67.38 184 GLY A N 1
ATOM 1529 C CA . GLY A 1 184 ? -20.450 14.955 12.038 1.00 67.38 184 GLY A CA 1
ATOM 1530 C C . GLY A 1 184 ? -20.476 16.234 11.191 1.00 67.38 184 GLY A C 1
ATOM 1531 O O . GLY A 1 184 ? -21.369 17.054 11.386 1.00 67.38 184 GLY A O 1
ATOM 1532 N N . ASN A 1 185 ? -19.593 16.381 10.195 1.00 72.25 185 ASN A N 1
ATOM 1533 C CA . ASN A 1 185 ? -19.657 17.502 9.254 1.00 72.25 185 ASN A CA 1
ATOM 1534 C C . ASN A 1 185 ? -20.871 17.381 8.312 1.00 72.25 185 ASN A C 1
ATOM 1536 O O . ASN A 1 185 ? -21.285 16.282 7.928 1.00 72.25 185 ASN A O 1
ATOM 1540 N N . SER A 1 186 ? -21.413 18.526 7.879 1.00 75.50 186 SER A N 1
ATOM 1541 C CA . SER A 1 186 ? -22.568 18.574 6.974 1.00 75.50 186 SER A CA 1
ATOM 1542 C C . SER A 1 186 ? -22.266 17.937 5.613 1.00 75.50 186 SER A C 1
ATOM 1544 O O . SER A 1 186 ? -21.157 18.058 5.081 1.00 75.50 186 SER A O 1
ATOM 1546 N N . ASN A 1 187 ? -23.273 17.326 4.983 1.00 80.75 187 ASN A N 1
ATOM 1547 C CA . ASN A 1 187 ? -23.126 16.731 3.647 1.00 80.75 187 ASN A CA 1
ATOM 1548 C C . ASN A 1 187 ? -22.652 17.739 2.585 1.00 80.75 187 ASN A C 1
ATOM 1550 O O . ASN A 1 187 ? -21.975 17.348 1.637 1.00 80.75 187 ASN A O 1
ATOM 1554 N N . ALA A 1 188 ? -22.960 19.030 2.749 1.00 79.31 188 ALA A N 1
ATOM 1555 C CA . ALA A 1 188 ? -22.485 20.083 1.856 1.00 79.31 188 ALA A CA 1
ATOM 1556 C C . ALA A 1 188 ? -20.953 20.219 1.887 1.00 79.31 188 ALA A C 1
ATOM 1558 O O . ALA A 1 188 ? -20.322 20.252 0.834 1.00 79.31 188 ALA A O 1
ATOM 1559 N N . SER A 1 189 ? -20.341 20.230 3.076 1.00 75.94 189 SER A N 1
ATOM 1560 C CA . SER A 1 189 ? -18.878 20.327 3.216 1.00 75.94 189 SER A CA 1
ATOM 1561 C C . SER A 1 189 ? -18.147 19.129 2.594 1.00 75.94 189 SER A C 1
ATOM 1563 O O . SER A 1 189 ? -17.158 19.304 1.883 1.00 75.94 189 SER A O 1
ATOM 1565 N N . LYS A 1 190 ? -18.693 17.920 2.779 1.00 83.25 190 LYS A N 1
ATOM 1566 C CA . LYS A 1 190 ? -18.180 16.674 2.191 1.00 83.25 190 LYS A CA 1
ATOM 1567 C C . LYS A 1 190 ? -18.238 16.699 0.664 1.00 83.25 190 LYS A C 1
ATOM 1569 O O . LYS A 1 190 ? -17.270 16.321 0.008 1.00 83.25 190 LYS A O 1
ATOM 1574 N N . LYS A 1 191 ? -19.353 17.183 0.095 1.00 83.81 191 LYS A N 1
ATOM 1575 C CA . LYS A 1 191 ? -19.510 17.355 -1.358 1.00 83.81 191 LYS A CA 1
ATOM 1576 C C . LYS A 1 191 ? -18.483 18.336 -1.910 1.00 83.81 191 LYS A C 1
ATOM 1578 O O . LYS A 1 191 ? -17.808 17.993 -2.867 1.00 83.81 191 LYS A O 1
ATOM 1583 N N . VAL A 1 192 ? -18.310 19.497 -1.271 1.00 83.25 192 VAL A N 1
ATOM 1584 C CA . VAL A 1 192 ? -17.319 20.496 -1.705 1.00 83.25 192 VAL A CA 1
ATOM 1585 C C . VAL A 1 192 ? -15.906 19.911 -1.716 1.00 83.25 192 VAL A C 1
ATOM 1587 O O . VAL A 1 192 ? -15.200 20.069 -2.708 1.00 83.25 192 VAL A O 1
ATOM 1590 N N . PHE A 1 193 ? -15.506 19.180 -0.671 1.00 83.00 193 PHE A N 1
ATOM 1591 C CA . PHE A 1 193 ? -14.195 18.526 -0.643 1.00 83.00 193 PHE A CA 1
ATOM 1592 C C . PHE A 1 193 ? -14.006 17.542 -1.805 1.00 83.00 193 PHE A C 1
ATOM 1594 O O . PHE A 1 193 ? -12.984 17.603 -2.490 1.00 83.00 193 PHE A O 1
ATOM 1601 N N . ILE A 1 194 ? -14.981 16.661 -2.057 1.00 85.06 194 ILE A N 1
ATOM 1602 C CA . ILE A 1 194 ? -14.896 15.705 -3.169 1.00 85.06 194 ILE A CA 1
ATOM 1603 C C . ILE A 1 194 ? -14.879 16.419 -4.520 1.00 85.06 194 ILE A C 1
ATOM 1605 O O . ILE A 1 194 ? -14.058 16.067 -5.359 1.00 85.06 194 ILE A O 1
ATOM 1609 N N . THR A 1 195 ? -15.710 17.443 -4.725 1.00 84.94 195 THR A N 1
ATOM 1610 C CA . THR A 1 195 ? -15.709 18.228 -5.966 1.00 84.94 195 THR A CA 1
ATOM 1611 C C . THR A 1 195 ? -14.342 18.852 -6.226 1.00 84.94 195 THR A C 1
ATOM 1613 O O . THR A 1 195 ? -13.846 18.766 -7.345 1.00 84.94 195 THR A O 1
ATOM 1616 N N . ILE A 1 196 ? -13.701 19.426 -5.203 1.00 82.00 196 ILE A N 1
ATOM 1617 C CA . ILE A 1 196 ? -12.362 20.008 -5.350 1.00 82.00 196 ILE A CA 1
ATOM 1618 C C . ILE A 1 196 ? -11.322 18.924 -5.661 1.00 82.00 196 ILE A C 1
ATOM 1620 O O . ILE A 1 196 ? -10.504 19.113 -6.555 1.00 82.00 196 ILE A O 1
ATOM 1624 N N . ASN A 1 197 ? -11.375 17.768 -4.992 1.00 81.50 197 ASN A N 1
ATOM 1625 C CA . ASN A 1 197 ? -10.472 16.646 -5.283 1.00 81.50 197 ASN A CA 1
ATOM 1626 C C . ASN A 1 197 ? -10.642 16.122 -6.718 1.00 81.50 197 ASN A C 1
ATOM 1628 O O . ASN A 1 197 ? -9.650 15.844 -7.384 1.00 81.50 197 ASN A O 1
ATOM 1632 N N . ILE A 1 198 ? -11.883 16.018 -7.208 1.00 84.50 198 ILE A N 1
ATOM 1633 C CA . ILE A 1 198 ? -12.177 15.633 -8.595 1.00 84.50 198 ILE A CA 1
ATOM 1634 C C . ILE A 1 198 ? -11.634 16.679 -9.565 1.00 84.50 198 ILE A C 1
ATOM 1636 O O . ILE A 1 198 ? -10.996 16.313 -10.545 1.00 84.50 198 ILE A O 1
ATOM 1640 N N . LEU A 1 199 ? -11.851 17.968 -9.296 1.00 81.94 199 LEU A N 1
ATOM 1641 C CA . LEU A 1 199 ? -11.351 19.040 -10.154 1.00 81.94 199 LEU A CA 1
ATOM 1642 C C . LEU A 1 199 ? -9.821 19.010 -10.243 1.00 81.94 199 LEU A C 1
ATOM 1644 O O . LEU A 1 199 ? -9.272 19.062 -11.340 1.00 81.94 199 LEU A O 1
ATOM 1648 N N . LEU A 1 200 ? -9.143 18.863 -9.100 1.00 76.44 200 LEU A N 1
ATOM 1649 C CA . LEU A 1 200 ? -7.691 18.707 -9.047 1.00 76.44 200 LEU A CA 1
ATOM 1650 C C . LEU A 1 200 ? -7.240 17.491 -9.854 1.00 76.44 200 LEU A C 1
ATOM 1652 O O . LEU A 1 200 ? -6.311 17.602 -10.647 1.00 76.44 200 LEU A O 1
ATOM 1656 N N . PHE A 1 201 ? -7.918 16.353 -9.705 1.00 77.44 201 PHE A N 1
ATOM 1657 C CA . PHE A 1 201 ? -7.629 15.162 -10.496 1.00 77.44 201 PHE A CA 1
ATOM 1658 C C . PHE A 1 201 ? -7.782 15.401 -11.998 1.00 77.44 201 PHE A C 1
ATOM 1660 O O . PHE A 1 201 ? -6.875 15.061 -12.746 1.00 77.44 201 PHE A O 1
ATOM 1667 N N . VAL A 1 202 ? -8.887 15.997 -12.447 1.00 76.81 202 VAL A N 1
ATOM 1668 C CA . VAL A 1 202 ? -9.124 16.260 -13.873 1.00 76.81 202 VAL A CA 1
ATOM 1669 C C . VAL A 1 202 ? -8.017 17.144 -14.445 1.00 76.81 202 VAL A C 1
ATOM 1671 O O . VAL A 1 202 ? -7.493 16.843 -15.514 1.00 76.81 202 VAL A O 1
ATOM 1674 N N . ILE A 1 203 ? -7.605 18.182 -13.710 1.00 73.19 203 ILE A N 1
ATOM 1675 C CA . ILE A 1 203 ? -6.485 19.045 -14.103 1.00 73.19 203 ILE A CA 1
ATOM 1676 C C . ILE A 1 203 ? -5.186 18.231 -14.206 1.00 73.19 203 ILE A C 1
ATOM 1678 O O . ILE A 1 203 ? -4.491 18.325 -15.213 1.00 73.19 203 ILE A O 1
ATOM 1682 N N . MET A 1 204 ? -4.876 17.400 -13.207 1.00 69.62 204 MET A N 1
ATOM 1683 C CA . MET A 1 204 ? -3.649 16.593 -13.173 1.00 69.62 204 MET A CA 1
ATOM 1684 C C . MET A 1 204 ? -3.612 15.491 -14.242 1.00 69.62 204 MET A C 1
ATOM 1686 O O . MET A 1 204 ? -2.575 15.260 -14.853 1.00 69.62 204 MET A O 1
ATOM 1690 N N . ALA A 1 205 ? -4.729 14.808 -14.480 1.00 69.06 205 ALA A N 1
ATOM 1691 C CA . ALA A 1 205 ? -4.815 13.700 -15.426 1.00 69.06 205 ALA A CA 1
ATOM 1692 C C . ALA A 1 205 ? -4.831 14.174 -16.882 1.00 69.06 205 ALA A C 1
ATOM 1694 O O . ALA A 1 205 ? -4.278 13.503 -17.750 1.00 69.06 205 ALA A O 1
ATOM 1695 N N . LEU A 1 206 ? -5.457 15.323 -17.156 1.00 68.56 206 LEU A N 1
ATOM 1696 C CA . LEU A 1 206 ? -5.513 15.895 -18.502 1.00 68.56 206 LEU A CA 1
ATOM 1697 C C . LEU A 1 206 ? -4.292 16.747 -18.837 1.00 68.56 206 LEU A C 1
ATOM 1699 O O . LEU A 1 206 ? -4.013 16.950 -20.014 1.00 68.56 206 LEU A O 1
ATOM 1703 N N . ALA A 1 207 ? -3.549 17.219 -17.838 1.00 66.19 207 ALA A N 1
ATOM 1704 C CA . ALA A 1 207 ? -2.357 18.035 -18.024 1.00 66.19 207 ALA A CA 1
ATOM 1705 C C . ALA A 1 207 ? -1.359 17.496 -19.071 1.00 66.19 207 ALA A C 1
ATOM 1707 O O . ALA A 1 207 ? -1.029 18.260 -19.978 1.00 66.19 207 ALA A O 1
ATOM 1708 N N . PRO A 1 208 ? -0.917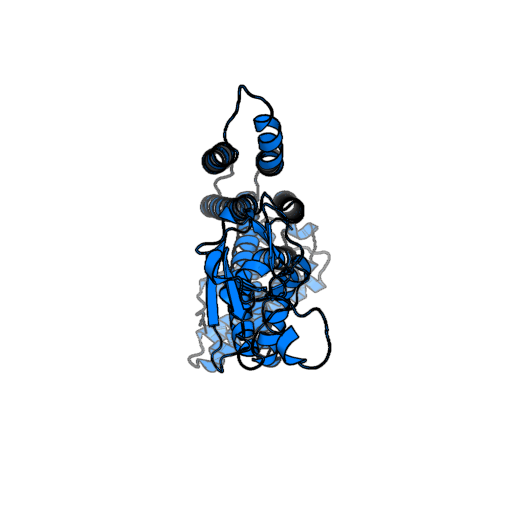 16.220 -19.035 1.00 61.88 208 PRO A N 1
ATOM 1709 C CA . PRO A 1 208 ? -0.008 15.685 -20.051 1.00 61.88 208 PRO A CA 1
ATOM 1710 C C . PRO A 1 208 ? -0.553 15.827 -21.479 1.00 61.88 208 PRO A C 1
ATOM 1712 O O . PRO A 1 208 ? 0.174 16.213 -22.388 1.00 61.88 208 PRO A O 1
ATOM 1715 N N . PHE A 1 209 ? -1.853 15.584 -21.662 1.00 63.09 209 PHE A N 1
ATOM 1716 C CA . PHE A 1 209 ? -2.522 15.614 -22.966 1.00 63.09 209 PHE A CA 1
ATOM 1717 C C . PHE A 1 209 ? -2.823 17.030 -23.460 1.00 63.09 209 PHE A C 1
ATOM 1719 O O . PHE A 1 209 ? -2.788 17.304 -24.659 1.00 63.09 209 PHE A O 1
ATOM 1726 N N . ILE A 1 210 ? -3.145 17.937 -22.537 1.00 61.53 210 ILE A N 1
ATOM 1727 C CA . ILE A 1 210 ? -3.384 19.349 -22.835 1.00 61.53 210 ILE A CA 1
ATOM 1728 C C . ILE A 1 210 ? -2.082 19.989 -23.309 1.00 61.53 210 ILE A C 1
ATOM 1730 O O . ILE A 1 210 ? -2.082 20.698 -24.310 1.00 61.53 210 ILE A O 1
ATOM 1734 N N . VAL A 1 211 ? -0.971 19.712 -22.626 1.00 56.75 211 VAL A N 1
ATOM 1735 C CA . VAL A 1 211 ? 0.329 20.303 -22.947 1.00 56.75 211 VAL A CA 1
ATOM 1736 C C . VAL A 1 211 ? 0.831 19.840 -24.316 1.00 56.75 211 VAL A C 1
ATOM 1738 O O . VAL A 1 211 ? 1.269 20.685 -25.086 1.00 56.75 211 VAL A O 1
ATOM 1741 N N . ASP A 1 212 ? 0.677 18.560 -24.663 1.00 55.19 212 ASP A N 1
ATOM 1742 C CA . ASP A 1 212 ? 1.068 18.023 -25.977 1.00 55.19 212 ASP A CA 1
ATOM 1743 C C . ASP A 1 212 ? 0.248 18.616 -27.144 1.00 55.19 212 ASP A C 1
ATOM 1745 O O . ASP A 1 212 ? 0.752 18.852 -28.241 1.00 55.19 212 ASP A O 1
ATOM 1749 N N . LYS A 1 213 ? -1.025 18.962 -26.903 1.00 54.69 213 LYS A N 1
ATOM 1750 C CA . LYS A 1 213 ? -1.825 19.727 -27.874 1.00 54.69 213 LYS A CA 1
ATOM 1751 C C . LYS A 1 213 ? -1.471 21.213 -27.901 1.00 54.69 213 LYS A C 1
ATOM 1753 O O . LYS A 1 213 ? -1.521 21.816 -28.969 1.00 54.69 213 LYS A O 1
ATOM 1758 N N . ILE A 1 214 ? -1.135 21.828 -26.770 1.00 50.69 214 ILE A N 1
ATOM 1759 C CA . ILE A 1 214 ? -0.808 23.260 -26.689 1.00 50.69 214 ILE A CA 1
ATOM 1760 C C . ILE A 1 214 ? 0.566 23.564 -27.300 1.00 50.69 214 ILE A C 1
ATOM 1762 O O . ILE A 1 214 ? 0.714 24.601 -27.940 1.00 50.69 214 ILE A O 1
ATOM 1766 N N . THR A 1 215 ? 1.546 22.664 -27.195 1.00 49.00 215 THR A N 1
ATOM 1767 C CA . THR A 1 215 ? 2.857 22.803 -27.859 1.00 49.00 215 THR A CA 1
ATOM 1768 C C . THR A 1 215 ? 2.754 22.844 -29.388 1.00 49.00 215 THR A C 1
ATOM 1770 O O . THR A 1 215 ? 3.640 23.395 -30.039 1.00 49.00 215 THR A O 1
ATOM 1773 N N . SER A 1 216 ? 1.656 22.348 -29.975 1.00 49.62 216 SER A N 1
ATOM 1774 C CA . SER A 1 216 ? 1.352 22.508 -31.409 1.00 49.62 216 SER A CA 1
ATOM 1775 C C . SER A 1 216 ? 0.920 23.937 -31.795 1.00 49.62 216 SER A C 1
ATOM 1777 O O . SER A 1 216 ? 0.947 24.307 -32.971 1.00 49.62 216 SER A O 1
ATOM 1779 N N . ILE A 1 217 ? 0.567 24.776 -30.813 1.00 51.22 217 ILE A N 1
ATOM 1780 C CA . ILE A 1 217 ? 0.161 26.172 -30.995 1.00 51.22 217 ILE A CA 1
ATOM 1781 C C . ILE A 1 217 ? 1.382 27.074 -30.767 1.00 51.22 217 ILE A C 1
ATOM 1783 O O . ILE A 1 217 ? 1.777 27.370 -29.641 1.00 51.22 217 ILE A O 1
ATOM 1787 N N . LYS A 1 218 ? 1.953 27.564 -31.873 1.00 44.56 218 LYS A N 1
ATOM 1788 C CA . LYS A 1 218 ? 3.206 28.348 -31.965 1.00 44.56 218 LYS A CA 1
ATOM 1789 C C . LYS A 1 218 ? 3.355 29.536 -30.996 1.00 44.56 218 LYS A C 1
ATOM 1791 O O . LYS A 1 218 ? 4.476 29.963 -30.754 1.00 44.56 218 LYS A O 1
ATOM 1796 N N . TRP A 1 219 ? 2.257 30.099 -30.490 1.00 42.44 219 TRP A N 1
ATOM 1797 C CA . TRP A 1 219 ? 2.262 31.302 -29.642 1.00 42.44 219 TRP A CA 1
ATOM 1798 C C . TRP A 1 219 ? 2.311 31.001 -28.134 1.00 42.44 219 TRP A C 1
ATOM 1800 O O . TRP A 1 219 ? 2.641 31.880 -27.347 1.00 42.44 219 TRP A O 1
ATOM 1810 N N . LEU A 1 220 ? 2.022 29.760 -27.725 1.00 47.31 220 LEU A N 1
ATOM 1811 C CA . LEU A 1 220 ? 1.946 29.348 -26.319 1.00 47.31 220 LEU A CA 1
ATOM 1812 C C . LEU A 1 220 ? 2.958 28.241 -25.993 1.00 47.31 220 LEU A C 1
ATOM 1814 O O . LEU A 1 220 ? 2.676 27.375 -25.167 1.00 47.31 220 LEU A O 1
ATOM 1818 N N . SER A 1 221 ? 4.113 28.249 -26.670 1.00 43.78 221 SER A N 1
ATOM 1819 C CA . SER A 1 221 ? 5.140 27.203 -26.606 1.00 43.78 221 SER A CA 1
ATOM 1820 C C . SER A 1 221 ? 5.853 27.165 -25.247 1.00 43.78 221 SER A C 1
ATOM 1822 O O . SER A 1 221 ? 7.041 27.461 -25.119 1.00 43.78 221 SER A O 1
ATOM 1824 N N . LEU A 1 222 ? 5.121 26.805 -24.201 1.00 50.94 222 LEU A N 1
ATOM 1825 C CA . LEU A 1 222 ? 5.691 26.267 -22.983 1.00 50.94 222 LEU A CA 1
ATOM 1826 C C . LEU A 1 222 ? 6.241 24.890 -23.332 1.00 50.94 222 LEU A C 1
ATOM 1828 O O . LEU A 1 222 ? 5.497 24.019 -23.781 1.00 50.94 222 LEU A O 1
ATOM 1832 N N . ASN A 1 223 ? 7.541 24.687 -23.123 1.00 57.53 223 ASN A N 1
ATOM 1833 C CA . ASN A 1 223 ? 8.101 23.342 -23.172 1.00 57.53 223 ASN A CA 1
ATOM 1834 C C . ASN A 1 223 ? 7.318 22.443 -22.204 1.00 57.53 223 ASN A C 1
ATOM 1836 O O . ASN A 1 223 ? 6.948 22.878 -21.110 1.00 57.53 223 ASN A O 1
ATOM 1840 N N . THR A 1 224 ? 7.100 21.187 -22.589 1.00 58.16 224 THR A N 1
ATOM 1841 C CA . THR A 1 224 ? 6.331 20.184 -21.831 1.00 58.16 224 THR A CA 1
ATOM 1842 C C . THR A 1 224 ? 6.774 20.095 -20.369 1.00 58.16 224 THR A C 1
ATOM 1844 O O . THR A 1 224 ? 5.957 20.031 -19.452 1.00 58.16 224 THR A O 1
ATOM 1847 N N . GLU A 1 225 ? 8.084 20.189 -20.152 1.00 62.31 225 GLU A N 1
ATOM 1848 C CA . GLU A 1 225 ? 8.732 20.228 -18.842 1.00 62.31 225 GLU A CA 1
ATOM 1849 C C . GLU A 1 225 ? 8.336 21.459 -18.007 1.00 62.31 225 GLU A C 1
ATOM 1851 O O . GLU A 1 225 ? 8.040 21.340 -16.822 1.00 62.31 225 GLU A O 1
ATOM 1856 N N . SER A 1 226 ? 8.245 22.642 -18.620 1.00 63.81 226 SER A N 1
ATOM 1857 C CA . SER A 1 226 ? 7.854 23.883 -17.939 1.00 63.81 226 SER A CA 1
ATOM 1858 C C . SER A 1 226 ? 6.390 23.860 -17.490 1.00 63.81 226 SER A C 1
ATOM 1860 O O . SER A 1 226 ? 6.081 24.257 -16.365 1.00 63.81 226 SER A O 1
ATOM 1862 N N . ALA A 1 227 ? 5.491 23.332 -18.325 1.00 62.22 227 ALA A N 1
ATOM 1863 C CA . ALA A 1 227 ? 4.082 23.190 -17.971 1.00 62.22 227 ALA A CA 1
ATOM 1864 C C . ALA A 1 227 ? 3.871 22.167 -16.839 1.00 62.22 227 ALA A C 1
ATOM 1866 O O . ALA A 1 227 ? 3.122 22.433 -15.897 1.00 62.22 227 ALA A O 1
ATOM 1867 N N . MET A 1 228 ? 4.589 21.039 -16.876 1.00 65.62 228 MET A N 1
ATOM 1868 C CA . MET A 1 228 ? 4.590 20.061 -15.784 1.00 65.62 228 MET A CA 1
ATOM 1869 C C . MET A 1 228 ? 5.153 20.640 -14.486 1.00 65.62 228 MET A C 1
ATOM 1871 O O . MET A 1 228 ? 4.546 20.473 -13.430 1.00 65.62 228 MET A O 1
ATOM 1875 N N . ASN A 1 229 ? 6.253 21.392 -14.555 1.00 68.44 229 ASN A N 1
ATOM 1876 C CA . ASN A 1 229 ? 6.822 22.075 -13.392 1.00 68.44 229 ASN A CA 1
ATOM 1877 C C . ASN A 1 229 ? 5.840 23.090 -12.792 1.00 68.44 229 ASN A C 1
ATOM 1879 O O . ASN A 1 229 ? 5.732 23.206 -11.569 1.00 68.44 229 ASN A O 1
ATOM 1883 N N . CYS A 1 230 ? 5.079 23.789 -13.637 1.00 68.69 230 CYS A N 1
ATOM 1884 C CA . CYS A 1 230 ? 4.034 24.709 -13.198 1.00 68.69 230 CYS A CA 1
ATOM 1885 C C . CYS A 1 230 ? 2.916 23.971 -12.441 1.00 68.69 230 CYS A C 1
ATOM 1887 O O . CYS A 1 230 ? 2.515 24.402 -11.363 1.00 68.69 230 CYS A O 1
ATOM 1889 N N . LEU A 1 231 ? 2.466 22.820 -12.944 1.00 68.69 231 LEU A N 1
ATOM 1890 C CA . LEU A 1 231 ? 1.446 21.989 -12.295 1.00 68.69 231 LEU A CA 1
ATOM 1891 C C . LEU A 1 231 ? 1.920 21.389 -10.969 1.00 68.69 231 LEU A C 1
ATOM 1893 O O . LEU A 1 231 ? 1.189 21.458 -9.980 1.00 68.69 231 LEU A O 1
ATOM 1897 N N . ILE A 1 232 ? 3.153 20.871 -10.927 1.00 69.12 232 ILE A N 1
ATOM 1898 C CA . ILE A 1 232 ? 3.804 20.398 -9.696 1.00 69.12 232 ILE A CA 1
ATOM 1899 C C . ILE A 1 232 ? 3.854 21.527 -8.660 1.00 69.12 232 ILE A C 1
ATOM 1901 O O . ILE A 1 232 ? 3.642 21.280 -7.477 1.00 69.12 232 ILE A O 1
ATOM 1905 N N . SER A 1 233 ? 4.086 22.766 -9.100 1.00 70.44 233 SER A N 1
ATOM 1906 C CA . SER A 1 233 ? 4.181 23.940 -8.223 1.00 70.44 233 SER A CA 1
ATOM 1907 C C . SER A 1 233 ? 2.815 24.472 -7.770 1.00 70.44 233 SER A C 1
ATOM 1909 O O . SER A 1 233 ? 2.668 24.902 -6.626 1.00 70.44 233 SER A O 1
ATOM 1911 N N . MET A 1 234 ? 1.797 24.435 -8.637 1.00 72.00 234 MET A N 1
ATOM 1912 C CA . MET A 1 234 ? 0.443 24.900 -8.314 1.00 72.00 234 MET A CA 1
ATOM 1913 C C . MET A 1 234 ? -0.331 23.918 -7.435 1.00 72.00 234 MET A C 1
ATOM 1915 O O . MET A 1 234 ? -1.159 24.346 -6.628 1.00 72.00 234 MET A O 1
ATOM 1919 N N . TYR A 1 235 ? -0.068 22.616 -7.568 1.00 75.44 235 TYR A N 1
ATOM 1920 C CA . TYR A 1 235 ? -0.779 21.586 -6.819 1.00 75.44 235 TYR A CA 1
ATOM 1921 C C . TYR A 1 235 ? -0.707 21.804 -5.290 1.00 75.44 235 TYR A C 1
ATOM 1923 O O . TYR A 1 235 ? -1.776 21.917 -4.683 1.00 75.44 235 TYR A O 1
ATOM 1931 N N . PRO A 1 236 ? 0.479 22.004 -4.665 1.00 74.81 236 PRO A N 1
ATOM 1932 C CA . PRO A 1 236 ? 0.606 22.343 -3.248 1.00 74.81 236 PRO A CA 1
ATOM 1933 C C . PRO A 1 236 ? -0.242 23.540 -2.829 1.00 74.81 236 PRO A C 1
ATOM 1935 O O . PRO A 1 236 ? -0.958 23.465 -1.829 1.00 74.81 236 PRO A O 1
ATOM 1938 N N . ILE A 1 237 ? -0.219 24.617 -3.618 1.00 76.00 237 ILE A N 1
ATOM 1939 C CA . ILE A 1 237 ? -0.940 25.862 -3.330 1.00 76.00 237 ILE A CA 1
ATOM 1940 C C . ILE A 1 237 ? -2.449 25.603 -3.295 1.00 76.00 237 ILE A C 1
ATOM 1942 O O . ILE A 1 237 ? -3.127 25.986 -2.339 1.00 76.00 237 ILE A O 1
ATOM 1946 N N . LEU A 1 238 ? -2.974 24.900 -4.301 1.00 73.88 238 LEU A N 1
ATOM 1947 C CA . LEU A 1 238 ? -4.393 24.564 -4.382 1.00 73.88 238 LEU A CA 1
ATOM 1948 C C . LEU A 1 238 ? -4.822 23.619 -3.257 1.00 73.88 238 LEU A C 1
ATOM 1950 O O . LEU A 1 238 ? -5.877 23.826 -2.650 1.00 73.88 238 LEU A O 1
ATOM 1954 N N . THR A 1 239 ? -4.006 22.616 -2.923 1.00 74.44 239 THR A N 1
ATOM 1955 C CA . THR A 1 239 ? -4.286 21.746 -1.777 1.00 74.44 239 THR A CA 1
ATOM 1956 C C . THR A 1 239 ? -4.300 22.528 -0.465 1.00 74.44 239 THR A C 1
ATOM 1958 O O . THR A 1 239 ? -5.238 22.360 0.313 1.00 74.44 239 THR A O 1
ATOM 1961 N N . ILE A 1 240 ? -3.341 23.430 -0.224 1.00 79.25 240 ILE A N 1
ATOM 1962 C CA . ILE A 1 240 ? -3.292 24.261 0.992 1.00 79.25 240 ILE A CA 1
ATOM 1963 C C . ILE A 1 240 ? -4.524 25.166 1.074 1.00 79.25 240 ILE A C 1
ATOM 1965 O O . ILE A 1 240 ? -5.155 25.260 2.127 1.00 79.25 240 ILE A O 1
ATOM 1969 N N . PHE A 1 241 ? -4.921 25.793 -0.034 1.00 76.75 241 PHE A N 1
ATOM 1970 C CA . PHE A 1 241 ? -6.125 26.622 -0.070 1.00 76.75 241 PHE A CA 1
ATOM 1971 C C . PHE A 1 241 ? -7.383 25.808 0.266 1.00 76.75 241 PHE A C 1
ATOM 1973 O O . PHE A 1 241 ? -8.209 26.219 1.084 1.00 76.75 241 PHE A O 1
ATOM 1980 N N . THR A 1 242 ? -7.487 24.607 -0.308 1.00 72.62 242 THR A N 1
ATOM 1981 C CA . THR A 1 242 ? -8.571 23.654 -0.034 1.00 72.62 242 THR A CA 1
ATOM 1982 C C . THR A 1 242 ? -8.600 23.256 1.441 1.00 72.62 242 THR A C 1
ATOM 1984 O O . THR A 1 242 ? -9.668 23.234 2.054 1.00 72.62 242 THR A O 1
ATOM 1987 N N . PHE A 1 243 ? -7.432 23.003 2.035 1.00 77.94 243 PHE A N 1
ATOM 1988 C CA . PHE A 1 243 ? -7.295 22.708 3.456 1.00 77.94 243 PHE A CA 1
ATOM 1989 C C . PHE A 1 243 ? -7.784 23.856 4.329 1.00 77.94 243 PHE A C 1
ATOM 1991 O O . PHE A 1 243 ? -8.640 23.635 5.178 1.00 77.94 243 PHE A O 1
ATOM 1998 N N . VAL A 1 244 ? -7.303 25.080 4.101 1.00 78.56 244 VAL A N 1
ATOM 1999 C CA . VAL A 1 244 ? -7.690 26.256 4.896 1.00 78.56 244 VAL A CA 1
ATOM 2000 C C . VAL A 1 244 ? -9.198 26.495 4.811 1.00 78.56 244 VAL A C 1
ATOM 2002 O O . VAL A 1 244 ? -9.852 26.727 5.832 1.00 78.56 244 VAL A O 1
ATOM 2005 N N . TYR A 1 245 ? -9.774 26.381 3.611 1.00 73.69 245 TYR A N 1
ATOM 2006 C CA . TYR A 1 245 ? -11.211 26.530 3.397 1.00 73.69 245 TYR A CA 1
ATOM 2007 C C . TYR A 1 245 ? -12.029 25.503 4.194 1.00 73.69 245 TYR A C 1
ATOM 2009 O O . TYR A 1 245 ? -13.013 25.851 4.851 1.00 73.69 245 TYR A O 1
ATOM 2017 N N . ILE A 1 246 ? -11.615 24.236 4.160 1.00 69.06 246 ILE A N 1
ATOM 2018 C CA . ILE A 1 246 ? -12.313 23.138 4.836 1.00 69.06 246 ILE A CA 1
ATOM 2019 C C . ILE A 1 246 ? -12.106 23.195 6.338 1.00 69.06 246 ILE A C 1
ATOM 2021 O O . ILE A 1 246 ? -13.067 23.043 7.084 1.00 69.06 246 ILE A O 1
ATOM 2025 N N . PHE A 1 247 ? -10.885 23.462 6.789 1.00 72.88 247 PHE A N 1
ATOM 2026 C CA . PHE A 1 247 ? -10.554 23.590 8.201 1.00 72.88 247 PHE A CA 1
ATOM 2027 C C . PHE A 1 247 ? -11.372 24.707 8.857 1.00 72.88 247 PHE A C 1
ATOM 2029 O O . PHE A 1 247 ? -11.877 24.536 9.964 1.00 72.88 247 PHE A O 1
ATOM 2036 N N . LYS A 1 248 ? -11.606 25.816 8.140 1.00 74.00 248 LYS A N 1
ATOM 2037 C CA . LYS A 1 248 ? -12.489 26.901 8.591 1.00 74.00 248 LYS A CA 1
ATOM 2038 C C . LYS A 1 248 ? -13.957 26.473 8.718 1.00 74.00 248 LYS A C 1
ATOM 2040 O O . LYS A 1 248 ? -14.669 27.017 9.558 1.00 74.00 248 LYS A O 1
ATOM 2045 N N . LYS A 1 249 ? -14.418 25.536 7.884 1.00 66.00 249 LYS A N 1
ATOM 2046 C CA . LYS A 1 249 ? -15.804 25.035 7.858 1.00 66.00 249 LYS A CA 1
ATOM 2047 C C . LYS A 1 249 ? -16.042 23.765 8.681 1.00 66.00 249 LYS A C 1
ATOM 2049 O O . LYS A 1 249 ? -17.200 23.386 8.844 1.00 66.00 249 LYS A O 1
ATOM 2054 N N . SER A 1 250 ? -14.990 23.094 9.141 1.00 64.00 250 SER A N 1
ATOM 2055 C CA . SER A 1 250 ? -15.101 21.843 9.886 1.00 64.00 250 SER A CA 1
ATOM 2056 C C . SER A 1 250 ? -15.569 22.094 11.312 1.00 64.00 250 SER A C 1
ATOM 2058 O O . SER A 1 250 ? -15.145 23.058 11.954 1.00 64.00 250 SER A O 1
ATOM 2060 N N . ASP A 1 251 ? -16.388 21.181 11.830 1.00 60.88 251 ASP A N 1
ATOM 2061 C CA . ASP A 1 251 ? -16.673 21.125 13.256 1.00 60.88 251 ASP A CA 1
ATOM 2062 C C . ASP A 1 251 ? -15.356 20.766 13.970 1.00 60.88 251 ASP A C 1
ATOM 2064 O O . ASP A 1 251 ? -14.705 19.769 13.645 1.00 60.88 251 ASP A O 1
ATOM 2068 N N . LYS A 1 252 ? -14.874 21.633 14.867 1.00 60.69 252 LYS A N 1
ATOM 2069 C CA . LYS A 1 252 ? -13.487 21.620 15.385 1.00 60.69 252 LYS A CA 1
ATOM 2070 C C . LYS A 1 252 ? -13.224 20.510 16.414 1.00 60.69 252 LYS A C 1
ATOM 2072 O O . LYS A 1 252 ? -12.344 20.655 17.256 1.00 60.69 252 LYS A O 1
ATOM 2077 N N . LYS A 1 253 ? -13.990 19.417 16.388 1.00 61.19 253 LYS A N 1
ATOM 2078 C CA . LYS A 1 253 ? -13.942 18.361 17.410 1.00 61.19 253 LYS A CA 1
ATOM 2079 C C . LYS A 1 253 ? -12.621 17.585 17.401 1.00 61.19 253 LYS A C 1
ATOM 2081 O O . LYS A 1 253 ? -12.131 17.233 18.466 1.00 61.19 253 LYS A O 1
ATOM 2086 N N . GLU A 1 254 ? -12.015 17.368 16.229 1.00 70.31 254 GLU A N 1
ATOM 2087 C CA . GLU A 1 254 ? -10.711 16.694 16.091 1.00 70.31 254 GLU A CA 1
ATOM 2088 C C . GLU A 1 254 ? -9.793 17.395 15.057 1.00 70.31 254 GLU A C 1
ATOM 2090 O O . GLU A 1 254 ? -9.593 16.893 13.947 1.00 70.31 254 GLU A O 1
ATOM 2095 N N . PRO A 1 255 ? -9.194 18.558 15.383 1.00 74.00 255 PRO A N 1
ATOM 2096 C CA . PRO A 1 255 ? -8.370 19.319 14.437 1.00 74.00 255 PRO A CA 1
ATOM 2097 C C . PRO A 1 255 ? -7.086 18.579 14.029 1.00 74.00 255 PRO A C 1
ATOM 2099 O O . PRO A 1 255 ? -6.622 18.730 12.900 1.00 74.00 255 PRO A O 1
ATOM 2102 N N . SER A 1 256 ? -6.536 17.739 14.912 1.00 79.56 256 SER A N 1
ATOM 2103 C CA . SER A 1 256 ? -5.375 16.888 14.623 1.00 79.56 256 SER A CA 1
ATOM 2104 C C . SER A 1 256 ? -5.676 15.854 13.536 1.00 79.56 256 SER A C 1
ATOM 2106 O O . SER A 1 256 ? -4.869 15.679 12.626 1.00 79.56 256 SER A O 1
ATOM 2108 N N . SER A 1 257 ? -6.857 15.227 13.578 1.00 79.50 257 SER A N 1
ATOM 2109 C CA . SER A 1 257 ? -7.326 14.298 12.543 1.00 79.50 257 SER A CA 1
ATOM 2110 C C . SER A 1 257 ? -7.469 14.999 11.186 1.00 79.50 257 SER A C 1
ATOM 2112 O O . SER A 1 257 ? -7.068 14.435 10.168 1.00 79.50 257 SER A O 1
ATOM 2114 N N . CYS A 1 258 ? -7.962 16.245 11.160 1.00 77.81 258 CYS A N 1
ATOM 2115 C CA . CYS A 1 258 ? -8.038 17.052 9.936 1.00 77.81 258 CYS A CA 1
ATOM 2116 C C . CYS A 1 258 ? -6.655 17.346 9.341 1.00 77.81 258 CYS A C 1
ATOM 2118 O O . CYS A 1 258 ? -6.445 17.125 8.148 1.00 77.81 258 CYS A O 1
ATOM 2120 N N . ILE A 1 259 ? -5.714 17.827 10.162 1.00 82.56 259 ILE A N 1
ATOM 2121 C CA . ILE A 1 259 ? -4.344 18.139 9.723 1.00 82.56 259 ILE A CA 1
ATOM 2122 C C . ILE A 1 259 ? -3.665 16.877 9.188 1.00 82.56 259 ILE A C 1
ATOM 2124 O O . ILE A 1 259 ? -3.121 16.880 8.087 1.00 82.56 259 ILE A O 1
ATOM 2128 N N . LEU A 1 260 ? -3.735 15.776 9.939 1.00 84.62 260 LEU A N 1
ATOM 2129 C CA . LEU A 1 260 ? -3.056 14.538 9.578 1.00 84.62 260 LEU A CA 1
ATOM 2130 C C . LEU A 1 260 ? -3.647 13.905 8.312 1.00 84.62 260 LEU A C 1
ATOM 2132 O O . LEU A 1 260 ? -2.894 13.467 7.447 1.00 84.62 260 LEU A O 1
ATOM 2136 N N . SER A 1 261 ? -4.977 13.908 8.165 1.00 84.00 261 SER A N 1
ATOM 2137 C CA . SER A 1 261 ? -5.639 13.459 6.934 1.00 84.00 261 SER A CA 1
ATOM 2138 C C . SER A 1 261 ? -5.149 14.248 5.723 1.00 84.00 261 SER A C 1
ATOM 2140 O O . SER A 1 261 ? -4.792 13.653 4.708 1.00 84.00 261 SER A O 1
ATOM 2142 N N . PHE A 1 262 ? -5.070 15.574 5.850 1.00 83.56 262 PHE A N 1
ATOM 2143 C CA . PHE A 1 262 ? -4.613 16.435 4.772 1.00 83.56 262 PHE A CA 1
ATOM 2144 C C . PHE A 1 262 ? -3.145 16.191 4.404 1.00 83.56 262 PHE A C 1
ATOM 2146 O O . PHE A 1 262 ? -2.844 16.023 3.226 1.00 83.56 262 PHE A O 1
ATOM 2153 N N . CYS A 1 263 ? -2.247 16.090 5.389 1.00 85.50 263 CYS A N 1
ATOM 2154 C CA . CYS A 1 263 ? -0.840 15.771 5.140 1.00 85.50 263 CYS A CA 1
ATOM 2155 C C . CYS A 1 263 ? -0.681 14.428 4.413 1.00 85.50 263 CYS A C 1
ATOM 2157 O O . CYS A 1 263 ? 0.083 14.330 3.456 1.00 85.50 263 CYS A O 1
ATOM 2159 N N . LEU A 1 264 ? -1.420 13.396 4.833 1.00 87.50 264 LEU A N 1
ATOM 2160 C CA . LEU A 1 264 ? -1.356 12.072 4.210 1.00 87.50 264 LEU A CA 1
ATOM 2161 C C . LEU A 1 264 ? -1.915 12.074 2.779 1.00 87.50 264 LEU A C 1
ATOM 2163 O O . LEU A 1 264 ? -1.324 11.445 1.901 1.00 87.50 264 LEU A O 1
ATOM 2167 N N . ILE A 1 265 ? -3.013 12.796 2.535 1.00 84.38 265 ILE A N 1
ATOM 2168 C CA . ILE A 1 265 ? -3.584 12.993 1.194 1.00 84.38 265 ILE A CA 1
ATOM 2169 C C . ILE A 1 265 ? -2.584 13.707 0.290 1.00 84.38 265 ILE A C 1
ATOM 2171 O O . ILE A 1 265 ? -2.314 13.227 -0.806 1.00 84.38 265 ILE A O 1
ATOM 2175 N N . PHE A 1 266 ? -1.998 14.805 0.771 1.00 83.88 266 PHE A N 1
ATOM 2176 C CA . PHE A 1 266 ? -1.022 15.587 0.020 1.00 83.88 266 PHE A CA 1
ATOM 2177 C C . PHE A 1 266 ? 0.195 14.744 -0.375 1.00 83.88 266 PHE A C 1
ATOM 2179 O O . PHE A 1 266 ? 0.573 14.725 -1.543 1.00 83.88 266 PHE A O 1
ATOM 2186 N N . ILE A 1 267 ? 0.771 13.999 0.575 1.00 84.00 267 ILE A N 1
ATOM 2187 C CA . ILE A 1 267 ? 1.912 13.113 0.309 1.00 84.00 267 ILE A CA 1
ATOM 2188 C C . ILE A 1 267 ? 1.530 12.044 -0.721 1.00 84.00 267 ILE A C 1
ATOM 2190 O O . ILE A 1 267 ? 2.258 11.844 -1.690 1.00 84.00 267 ILE A O 1
ATOM 2194 N N . THR A 1 268 ? 0.382 11.382 -0.545 1.00 81.31 268 THR A N 1
ATOM 2195 C CA . THR A 1 268 ? -0.068 10.310 -1.449 1.00 81.31 268 THR A CA 1
ATOM 2196 C C . THR A 1 268 ? -0.281 10.829 -2.871 1.00 81.31 268 THR A C 1
ATOM 2198 O O . THR A 1 268 ? 0.208 10.228 -3.826 1.00 81.31 268 THR A O 1
ATOM 2201 N N . ASP A 1 269 ? -0.969 11.960 -3.017 1.00 79.75 269 ASP A N 1
ATOM 2202 C CA . ASP A 1 269 ? -1.258 12.548 -4.323 1.00 79.75 269 ASP A CA 1
ATOM 2203 C C . ASP A 1 269 ? 0.019 13.061 -5.004 1.00 79.75 269 ASP A C 1
ATOM 2205 O O . ASP A 1 269 ? 0.173 12.873 -6.211 1.00 79.75 269 ASP A O 1
ATOM 2209 N N . LEU A 1 270 ? 0.963 13.634 -4.243 1.00 79.31 270 LEU A N 1
ATOM 2210 C CA . LEU A 1 270 ? 2.269 14.056 -4.754 1.00 79.31 270 LEU A CA 1
ATOM 2211 C C . LEU A 1 270 ? 3.081 12.864 -5.278 1.00 79.31 270 LEU A C 1
ATOM 2213 O O . LEU A 1 270 ? 3.682 12.958 -6.346 1.00 79.31 270 LEU A O 1
ATOM 2217 N N . PHE A 1 271 ? 3.083 11.733 -4.565 1.00 78.38 271 PHE A N 1
ATOM 2218 C CA . PHE A 1 271 ? 3.757 10.517 -5.028 1.00 78.38 271 PHE A CA 1
ATOM 2219 C C . PHE A 1 271 ? 3.206 10.029 -6.365 1.00 78.38 271 PHE A C 1
ATOM 2221 O O . PHE A 1 271 ? 3.975 9.669 -7.254 1.00 78.38 271 PHE A O 1
ATOM 2228 N N . ILE A 1 272 ? 1.886 10.036 -6.531 1.00 75.38 272 ILE A N 1
ATOM 2229 C CA . ILE A 1 272 ? 1.256 9.598 -7.781 1.00 75.38 272 ILE A CA 1
ATOM 2230 C C . ILE A 1 272 ? 1.558 10.585 -8.902 1.00 75.38 272 ILE A C 1
ATOM 2232 O O . ILE A 1 272 ? 1.874 10.166 -10.012 1.00 75.38 272 ILE A O 1
ATOM 2236 N N . LEU A 1 273 ? 1.548 11.883 -8.605 1.00 73.94 273 LEU A N 1
ATOM 2237 C CA . LEU A 1 273 ? 1.908 12.917 -9.566 1.00 73.94 273 LEU A CA 1
ATOM 2238 C C . LEU A 1 273 ? 3.358 12.752 -10.043 1.00 73.94 273 LEU A C 1
ATOM 2240 O O . LEU A 1 273 ? 3.621 12.825 -11.241 1.00 73.94 273 LEU A O 1
ATOM 2244 N N . LEU A 1 274 ? 4.288 12.435 -9.138 1.00 73.50 274 LEU A N 1
ATOM 2245 C CA . LEU A 1 274 ? 5.664 12.093 -9.504 1.00 73.50 274 LEU A CA 1
ATOM 2246 C C . LEU A 1 274 ? 5.722 10.844 -10.396 1.00 73.50 274 LEU A C 1
ATOM 2248 O O . LEU A 1 274 ? 6.462 10.836 -11.377 1.00 73.50 274 LEU A O 1
ATOM 2252 N N . ILE A 1 275 ? 4.919 9.812 -10.114 1.00 71.69 275 ILE A N 1
ATOM 2253 C CA . ILE A 1 275 ? 4.829 8.615 -10.968 1.00 71.69 275 ILE A CA 1
ATOM 2254 C C . ILE A 1 275 ? 4.344 8.980 -12.381 1.00 71.69 275 ILE A C 1
ATOM 2256 O O . ILE A 1 275 ? 4.935 8.493 -13.346 1.00 71.69 275 ILE A O 1
ATOM 2260 N N . VAL A 1 276 ? 3.335 9.852 -12.524 1.00 69.00 276 VAL A N 1
ATOM 2261 C CA . VAL A 1 276 ? 2.891 10.366 -13.838 1.00 69.00 276 VAL A CA 1
ATOM 2262 C C . VAL A 1 276 ? 4.025 11.104 -14.530 1.00 69.00 276 VAL A C 1
ATOM 2264 O O . VAL A 1 276 ? 4.331 10.817 -15.683 1.00 69.00 276 VAL A O 1
ATOM 2267 N N . TYR A 1 277 ? 4.665 12.033 -13.821 1.00 68.56 277 TYR A N 1
ATOM 2268 C CA . TYR A 1 277 ? 5.712 12.880 -14.376 1.00 68.56 277 TYR A CA 1
ATOM 2269 C C . TYR A 1 277 ? 6.892 12.072 -14.923 1.00 68.56 277 TYR A C 1
ATOM 2271 O O . TYR A 1 277 ? 7.403 12.387 -15.991 1.00 68.56 277 TYR A O 1
ATOM 2279 N N . TYR A 1 278 ? 7.308 10.998 -14.248 1.00 66.19 278 TYR A N 1
ATOM 2280 C CA . TYR A 1 278 ? 8.408 10.164 -14.742 1.00 66.19 278 TYR A CA 1
ATOM 2281 C C . TYR A 1 278 ? 8.008 9.200 -15.867 1.00 66.19 278 TYR A C 1
ATOM 2283 O O . TYR A 1 278 ? 8.885 8.731 -16.589 1.00 66.19 278 TYR A O 1
ATOM 2291 N N . ASN A 1 279 ? 6.714 8.908 -16.044 1.00 63.88 279 ASN A N 1
ATOM 2292 C CA . ASN A 1 279 ? 6.233 7.896 -16.992 1.00 63.88 279 ASN A CA 1
ATOM 2293 C C . ASN A 1 279 ? 5.294 8.448 -18.085 1.00 63.88 279 ASN A C 1
ATOM 2295 O O . ASN A 1 279 ? 4.656 7.662 -18.779 1.00 63.88 279 ASN A O 1
ATOM 2299 N N . TYR A 1 280 ? 5.197 9.772 -18.267 1.00 62.94 280 TYR A N 1
ATOM 2300 C CA . TYR A 1 280 ? 4.192 10.395 -19.150 1.00 62.94 280 TYR A CA 1
ATOM 2301 C C . TYR A 1 280 ? 4.297 10.010 -20.635 1.00 62.94 280 TYR A C 1
ATOM 2303 O O . TYR A 1 280 ? 3.291 10.044 -21.336 1.00 62.94 280 TYR A O 1
ATOM 2311 N N . ASN A 1 281 ? 5.488 9.632 -21.114 1.00 58.66 281 ASN A N 1
ATOM 2312 C CA . ASN A 1 281 ? 5.700 9.198 -22.502 1.00 58.66 281 ASN A CA 1
ATOM 2313 C C . ASN A 1 281 ? 5.153 7.791 -22.787 1.00 58.66 281 ASN A C 1
ATOM 2315 O O . ASN A 1 281 ? 5.120 7.364 -23.936 1.00 58.66 281 ASN A O 1
ATOM 2319 N N . ASP A 1 282 ? 4.748 7.059 -21.751 1.00 65.00 282 ASP A N 1
ATOM 2320 C CA . ASP A 1 282 ? 4.229 5.708 -21.870 1.00 65.00 282 ASP A CA 1
ATOM 2321 C C . ASP A 1 282 ? 2.703 5.712 -21.711 1.00 65.00 282 ASP A C 1
ATOM 2323 O O . ASP A 1 282 ? 2.159 5.804 -20.607 1.00 65.00 282 ASP A O 1
ATOM 2327 N N . THR A 1 283 ? 1.998 5.584 -22.836 1.00 65.19 283 THR A N 1
ATOM 2328 C CA . THR A 1 283 ? 0.529 5.556 -22.910 1.00 65.19 283 THR A CA 1
ATOM 2329 C C . THR A 1 283 ? -0.113 4.517 -21.990 1.00 65.19 283 THR A C 1
ATOM 2331 O O . THR A 1 283 ? -1.181 4.774 -21.429 1.00 65.19 283 THR A O 1
ATOM 2334 N N . PHE A 1 284 ? 0.529 3.361 -21.792 1.00 67.38 284 PHE A N 1
ATOM 2335 C CA . PHE A 1 284 ? 0.027 2.333 -20.881 1.00 67.38 284 PHE A CA 1
ATOM 2336 C C . PHE A 1 284 ? 0.130 2.802 -19.424 1.00 67.38 284 PHE A C 1
ATOM 2338 O O . PHE A 1 284 ? -0.825 2.671 -18.658 1.00 67.38 284 PHE A O 1
ATOM 2345 N N . MET A 1 285 ? 1.242 3.440 -19.051 1.00 67.00 285 MET A N 1
ATOM 2346 C CA . MET A 1 285 ? 1.446 3.972 -17.695 1.00 67.00 285 MET A CA 1
ATOM 2347 C C . MET A 1 285 ? 0.485 5.121 -17.368 1.00 67.00 285 MET A C 1
ATOM 2349 O O . MET A 1 285 ? -0.007 5.218 -16.238 1.00 67.00 285 MET A O 1
ATOM 2353 N N . VAL A 1 286 ? 0.157 5.960 -18.354 1.00 68.81 286 VAL A N 1
ATOM 2354 C CA . VAL A 1 286 ? -0.838 7.029 -18.189 1.00 68.81 286 VAL A CA 1
ATOM 2355 C C . VAL A 1 286 ? -2.232 6.453 -17.911 1.00 68.81 286 VAL A C 1
ATOM 2357 O O . VAL A 1 286 ? -2.888 6.887 -16.961 1.00 68.81 286 VAL A O 1
ATOM 2360 N N . PHE A 1 287 ? -2.665 5.431 -18.661 1.00 71.31 287 PHE A N 1
ATOM 2361 C CA . PHE A 1 287 ? -3.959 4.772 -18.438 1.00 71.31 287 PHE A CA 1
ATOM 2362 C C . PHE A 1 287 ? -4.080 4.184 -17.026 1.00 71.31 287 PHE A C 1
ATOM 2364 O O . PHE A 1 287 ? -5.073 4.421 -16.333 1.00 71.31 287 PHE A O 1
ATOM 2371 N N . ILE A 1 288 ? -3.061 3.459 -16.556 1.00 69.12 288 ILE A N 1
ATOM 2372 C CA . ILE A 1 288 ? -3.121 2.868 -15.213 1.00 69.12 288 ILE A CA 1
ATOM 2373 C C . ILE A 1 288 ? -3.078 3.966 -14.140 1.00 69.12 288 ILE A C 1
ATOM 2375 O O . ILE A 1 288 ? -3.712 3.827 -13.094 1.00 69.12 288 ILE A O 1
ATOM 2379 N N . THR A 1 289 ? -2.398 5.093 -14.373 1.00 72.94 289 THR A N 1
ATOM 2380 C CA . THR A 1 289 ? -2.390 6.176 -13.379 1.00 72.94 289 THR A CA 1
ATOM 2381 C C . THR A 1 289 ? -3.756 6.848 -13.250 1.00 72.94 289 THR A C 1
ATOM 2383 O O . THR A 1 289 ? -4.200 7.134 -12.136 1.00 72.94 289 THR A O 1
ATOM 2386 N N . ILE A 1 290 ? -4.480 7.017 -14.360 1.00 76.06 290 ILE A N 1
ATOM 2387 C CA . ILE A 1 290 ? -5.891 7.425 -14.329 1.00 76.06 290 ILE A CA 1
ATOM 2388 C C . ILE A 1 290 ? -6.697 6.449 -13.460 1.00 76.06 290 ILE A C 1
ATOM 2390 O O . ILE A 1 290 ? -7.462 6.882 -12.599 1.00 76.06 290 ILE A O 1
ATOM 2394 N N . LEU A 1 291 ? -6.477 5.140 -13.617 1.00 79.25 291 LEU A N 1
ATOM 2395 C CA . LEU A 1 291 ? -7.158 4.109 -12.830 1.00 79.25 291 LEU A CA 1
ATOM 2396 C C . LEU A 1 291 ? -6.828 4.191 -11.326 1.00 79.25 291 LEU A C 1
ATOM 2398 O O . LEU A 1 291 ? -7.740 4.096 -10.502 1.00 79.25 291 LEU A O 1
ATOM 2402 N N . LEU A 1 292 ? -5.566 4.440 -10.951 1.00 79.75 292 LEU A N 1
ATOM 2403 C CA . LEU A 1 292 ? -5.163 4.659 -9.553 1.00 79.75 292 LEU A CA 1
ATOM 2404 C C . LEU A 1 292 ? -5.844 5.884 -8.933 1.00 79.75 292 LEU A C 1
ATOM 2406 O O . LEU A 1 292 ? -6.313 5.829 -7.795 1.00 79.75 292 LEU A O 1
ATOM 2410 N N . TYR A 1 293 ? -5.921 6.990 -9.667 1.00 79.94 293 TYR A N 1
ATOM 2411 C CA . TYR A 1 293 ? -6.600 8.184 -9.174 1.00 79.94 293 TYR A CA 1
ATOM 2412 C C . TYR A 1 293 ? -8.106 7.974 -9.025 1.00 79.94 293 TYR A C 1
ATOM 2414 O O . TYR A 1 293 ? -8.679 8.372 -8.008 1.00 79.94 293 TYR A O 1
ATOM 2422 N N . VAL A 1 294 ? -8.749 7.317 -9.998 1.00 83.62 294 VAL A N 1
ATOM 2423 C CA . VAL A 1 294 ? -10.167 6.939 -9.901 1.00 83.62 294 VAL A CA 1
ATOM 2424 C C . VAL A 1 294 ? -10.395 6.092 -8.650 1.00 83.62 294 VAL A C 1
ATOM 2426 O O . VAL A 1 294 ? -11.340 6.354 -7.904 1.00 83.62 294 VAL A O 1
ATOM 2429 N N . TRP A 1 295 ? -9.496 5.146 -8.361 1.00 85.69 295 TRP A N 1
ATOM 2430 C CA . TRP A 1 295 ? -9.546 4.331 -7.147 1.00 85.69 295 TRP A CA 1
ATOM 2431 C C . TRP A 1 295 ? -9.477 5.175 -5.867 1.00 85.69 295 TRP A C 1
ATOM 2433 O O . TRP A 1 295 ? -10.285 4.997 -4.954 1.00 85.69 295 TRP A O 1
ATOM 2443 N N . ILE A 1 296 ? -8.558 6.140 -5.801 1.00 85.06 296 ILE A N 1
ATOM 2444 C CA . ILE A 1 296 ? -8.407 7.031 -4.641 1.00 85.06 296 ILE A CA 1
ATOM 2445 C C . ILE A 1 296 ? -9.641 7.903 -4.439 1.00 85.06 296 ILE A C 1
ATOM 2447 O O . ILE A 1 296 ? -10.132 8.013 -3.315 1.00 85.06 296 ILE A O 1
ATOM 2451 N N . ILE A 1 297 ? -10.172 8.503 -5.506 1.00 85.69 297 ILE A N 1
ATOM 2452 C CA . ILE A 1 297 ? -11.376 9.336 -5.416 1.00 85.69 297 ILE A CA 1
ATOM 2453 C C . ILE A 1 297 ? -12.579 8.504 -4.991 1.00 85.69 297 ILE A C 1
ATOM 2455 O O . ILE A 1 297 ? -13.316 8.920 -4.094 1.00 85.69 297 ILE A O 1
ATOM 2459 N N . PHE A 1 298 ? -12.752 7.319 -5.577 1.00 85.75 298 PHE A N 1
ATOM 2460 C CA . PHE A 1 298 ? -13.796 6.380 -5.178 1.00 85.75 298 PHE A CA 1
ATOM 2461 C C . PHE A 1 298 ? -13.718 6.071 -3.679 1.00 85.75 298 PHE A C 1
ATOM 2463 O O . PHE A 1 298 ? -14.726 6.073 -2.972 1.00 85.75 298 PHE A O 1
ATOM 2470 N N . MET A 1 299 ? -12.508 5.904 -3.156 1.00 84.19 299 MET A N 1
ATOM 2471 C CA . MET A 1 299 ? -12.291 5.551 -1.758 1.00 84.19 299 MET A CA 1
ATOM 2472 C C . MET A 1 299 ? -12.459 6.719 -0.794 1.00 84.19 299 MET A C 1
ATOM 2474 O O . MET A 1 299 ? -13.066 6.547 0.267 1.00 84.19 299 MET A O 1
ATOM 2478 N N . ARG A 1 300 ? -12.056 7.929 -1.187 1.00 86.31 300 ARG A N 1
ATOM 2479 C CA . ARG A 1 300 ? -12.398 9.166 -0.466 1.00 86.31 300 ARG A CA 1
ATOM 2480 C C . ARG A 1 300 ? -13.914 9.373 -0.430 1.00 86.31 300 ARG A C 1
ATOM 2482 O O . ARG A 1 300 ? -14.460 9.723 0.615 1.00 86.31 300 ARG A O 1
ATOM 2489 N N . PHE A 1 301 ? -14.607 9.109 -1.539 1.00 85.94 301 PHE A N 1
ATOM 2490 C CA . PHE A 1 301 ? -16.064 9.202 -1.618 1.00 85.94 301 PHE A CA 1
ATOM 2491 C C . PHE A 1 301 ? -16.743 8.221 -0.655 1.00 85.94 301 PHE A C 1
ATOM 2493 O O . PHE A 1 301 ? -17.549 8.640 0.179 1.00 85.94 301 PHE A O 1
ATOM 2500 N N . LEU A 1 302 ? -16.372 6.937 -0.706 1.00 82.69 302 LEU A N 1
ATOM 2501 C CA . LEU A 1 302 ? -16.893 5.934 0.226 1.00 82.69 302 LEU A CA 1
ATOM 2502 C C . LEU A 1 302 ? -16.616 6.323 1.680 1.00 82.69 302 LEU A C 1
ATOM 2504 O O . LEU A 1 302 ? -17.503 6.217 2.522 1.00 82.69 302 LEU A O 1
ATOM 2508 N N . THR A 1 303 ? -15.420 6.832 1.961 1.00 81.81 303 THR A N 1
ATOM 2509 C CA . THR A 1 303 ? -15.009 7.244 3.304 1.00 81.81 303 THR A CA 1
ATOM 2510 C C . THR A 1 303 ? -15.868 8.371 3.875 1.00 81.81 303 THR A C 1
ATOM 2512 O O . THR A 1 303 ? -16.202 8.362 5.057 1.00 81.81 303 THR A O 1
ATOM 2515 N N . LEU A 1 304 ? -16.253 9.344 3.051 1.00 79.25 304 LEU A N 1
ATOM 2516 C CA . LEU A 1 304 ? -16.990 10.523 3.509 1.00 79.25 304 LEU A CA 1
ATOM 2517 C C . LEU A 1 304 ? -18.498 10.296 3.618 1.00 79.25 304 LEU A C 1
ATOM 2519 O O . LEU A 1 304 ? -19.146 10.861 4.509 1.00 79.25 304 LEU A O 1
ATOM 2523 N N . PHE A 1 305 ? -19.062 9.514 2.696 1.00 75.88 305 PHE A N 1
ATOM 2524 C CA . PHE A 1 305 ? -20.511 9.364 2.551 1.00 75.88 305 PHE A CA 1
ATOM 2525 C C . PHE A 1 305 ? -21.068 8.071 3.145 1.00 75.88 305 PHE A C 1
ATOM 2527 O O . PHE A 1 305 ? -22.277 7.981 3.356 1.00 75.88 305 PHE A O 1
ATOM 2534 N N . ARG A 1 306 ? -20.223 7.090 3.480 1.00 67.25 306 ARG A N 1
ATOM 2535 C CA . ARG A 1 306 ? -20.663 5.888 4.193 1.00 67.25 306 ARG A CA 1
ATOM 2536 C C . ARG A 1 306 ? -20.666 6.150 5.700 1.00 67.25 306 ARG A C 1
ATOM 2538 O O . ARG A 1 306 ? -19.696 6.649 6.258 1.00 67.25 306 ARG A O 1
ATOM 2545 N N . SER A 1 307 ? -21.767 5.806 6.371 1.00 55.16 307 SER A N 1
ATOM 2546 C CA . SER A 1 307 ? -21.934 6.015 7.820 1.00 55.16 307 SER A CA 1
ATOM 2547 C C . SER A 1 307 ? -21.031 5.126 8.682 1.00 55.16 307 SER A C 1
ATOM 2549 O O . SER A 1 307 ? -20.837 5.419 9.860 1.00 55.16 307 SER A O 1
ATOM 2551 N N . LEU A 1 308 ? -20.474 4.062 8.099 1.00 53.62 308 LEU A N 1
ATOM 2552 C CA . LEU A 1 308 ? -19.587 3.107 8.750 1.00 53.62 308 LEU A CA 1
ATOM 2553 C C . LEU A 1 308 ? -18.419 2.802 7.818 1.00 53.62 308 LEU A C 1
ATOM 2555 O O . LEU A 1 308 ? -18.549 2.025 6.869 1.00 53.62 308 LEU A O 1
ATOM 2559 N N . LEU A 1 309 ? -17.283 3.441 8.078 1.00 61.28 309 LEU A N 1
ATOM 2560 C CA . LEU A 1 309 ? -16.012 2.997 7.535 1.00 61.28 309 LEU A CA 1
ATOM 2561 C C . LEU A 1 309 ? -15.554 1.808 8.380 1.00 61.28 309 LEU A C 1
ATOM 2563 O O . LEU A 1 309 ? -14.964 1.978 9.444 1.00 61.28 309 LEU A O 1
ATOM 2567 N N . ASP A 1 310 ? -15.903 0.602 7.936 1.00 66.88 310 ASP A N 1
ATOM 2568 C CA . ASP A 1 310 ? -15.346 -0.620 8.506 1.00 66.88 310 ASP A CA 1
ATOM 2569 C C . ASP A 1 310 ? -13.857 -0.679 8.147 1.00 66.88 310 ASP A C 1
ATOM 2571 O O . ASP A 1 310 ? -13.479 -0.680 6.970 1.00 66.88 310 ASP A O 1
ATOM 2575 N N . TYR A 1 311 ? -13.002 -0.711 9.167 1.00 70.62 311 TYR A N 1
ATOM 2576 C CA . TYR A 1 311 ? -11.561 -0.770 8.972 1.00 70.62 311 TYR A CA 1
ATOM 2577 C C . TYR A 1 311 ? -11.144 -2.009 8.176 1.00 70.62 311 TYR A C 1
ATOM 2579 O O . TYR A 1 311 ? -10.180 -1.926 7.419 1.00 70.62 311 TYR A O 1
ATOM 2587 N N . LYS A 1 312 ? -11.878 -3.129 8.290 1.00 73.88 312 LYS A N 1
ATOM 2588 C CA . LYS A 1 312 ? -11.617 -4.359 7.528 1.00 73.88 312 LYS A CA 1
ATOM 2589 C C . LYS A 1 312 ? -11.817 -4.111 6.036 1.00 73.88 312 LYS A C 1
ATOM 2591 O O . LYS A 1 312 ? -10.982 -4.505 5.223 1.00 73.88 312 LYS A O 1
ATOM 2596 N N . PHE A 1 313 ? -12.888 -3.402 5.680 1.00 78.44 313 PHE A N 1
ATOM 2597 C CA . PHE A 1 313 ? -13.194 -3.031 4.301 1.00 78.44 313 PHE A CA 1
ATOM 2598 C C . PHE A 1 313 ? -12.136 -2.081 3.723 1.00 78.44 313 PHE A C 1
ATOM 2600 O O . PHE A 1 313 ? -11.615 -2.319 2.632 1.00 78.44 313 PHE A O 1
ATOM 2607 N N . THR A 1 314 ? -11.752 -1.043 4.471 1.00 81.06 314 THR A N 1
ATOM 2608 C CA . THR A 1 314 ? -10.706 -0.099 4.043 1.00 81.06 314 THR A CA 1
ATOM 2609 C C . THR A 1 314 ? -9.339 -0.762 3.932 1.00 81.06 314 THR A C 1
ATOM 2611 O O . THR A 1 314 ? -8.602 -0.479 2.989 1.00 81.06 314 THR A O 1
ATOM 2614 N N . PHE A 1 315 ? -9.010 -1.670 4.849 1.00 83.31 315 PHE A N 1
ATOM 2615 C CA . PHE A 1 315 ? -7.775 -2.444 4.803 1.00 83.31 315 PHE A CA 1
ATOM 2616 C C . PHE A 1 315 ? -7.740 -3.378 3.587 1.00 83.31 315 PHE A C 1
ATOM 2618 O O . PHE A 1 315 ? -6.757 -3.377 2.851 1.00 83.31 315 PHE A O 1
ATOM 2625 N N . GLY A 1 316 ? -8.831 -4.102 3.310 1.00 85.69 316 GLY A N 1
ATOM 2626 C CA . GLY A 1 316 ? -8.948 -4.973 2.137 1.00 85.69 316 GLY A CA 1
ATOM 2627 C C . GLY A 1 316 ? -8.778 -4.222 0.812 1.00 85.69 316 GLY A C 1
ATOM 2628 O O . GLY A 1 316 ? -8.000 -4.641 -0.042 1.00 85.69 316 GLY A O 1
ATOM 2629 N N . LEU A 1 317 ? -9.430 -3.065 0.658 1.00 85.44 317 LEU A N 1
ATOM 2630 C CA . LEU A 1 317 ? -9.244 -2.215 -0.526 1.00 85.44 317 LEU A CA 1
ATOM 2631 C C . LEU A 1 317 ? -7.856 -1.566 -0.579 1.00 85.44 317 LEU A C 1
ATOM 2633 O O . LEU A 1 317 ? -7.338 -1.322 -1.668 1.00 85.44 317 LEU A O 1
ATOM 2637 N N . GLY A 1 318 ? -7.235 -1.326 0.578 1.00 88.38 318 GLY A N 1
ATOM 2638 C CA . GLY A 1 318 ? -5.842 -0.901 0.674 1.00 88.38 318 GLY A CA 1
ATOM 2639 C C . GLY A 1 318 ? -4.867 -1.945 0.139 1.00 88.38 318 GLY A C 1
ATOM 2640 O O . GLY A 1 318 ? -3.941 -1.583 -0.574 1.00 88.38 318 GLY A O 1
ATOM 2641 N N . ILE A 1 319 ? -5.102 -3.237 0.393 1.00 88.69 319 ILE A N 1
ATOM 2642 C CA . ILE A 1 319 ? -4.276 -4.316 -0.171 1.00 88.69 319 ILE A CA 1
ATOM 2643 C C . ILE A 1 319 ? -4.343 -4.301 -1.702 1.00 88.69 319 ILE A C 1
ATOM 2645 O O . ILE A 1 319 ? -3.303 -4.355 -2.355 1.00 88.69 319 ILE A O 1
ATOM 2649 N N . ILE A 1 320 ? -5.545 -4.183 -2.279 1.00 87.81 320 ILE A N 1
ATOM 2650 C CA . ILE A 1 320 ? -5.722 -4.133 -3.741 1.00 87.81 320 ILE A CA 1
ATOM 2651 C C . ILE A 1 320 ? -4.994 -2.918 -4.327 1.00 87.81 320 ILE A C 1
ATOM 2653 O O . ILE A 1 320 ? -4.249 -3.055 -5.295 1.00 87.81 320 ILE A O 1
ATOM 2657 N N . PHE A 1 321 ? -5.152 -1.746 -3.707 1.00 86.69 321 PHE A N 1
ATOM 2658 C CA . PHE A 1 321 ? -4.443 -0.530 -4.102 1.00 86.69 321 PHE A CA 1
ATOM 2659 C C . PHE A 1 321 ? -2.919 -0.710 -4.077 1.00 86.69 321 PHE A C 1
ATOM 2661 O O . PHE A 1 321 ? -2.238 -0.365 -5.041 1.00 86.69 321 PHE A O 1
ATOM 2668 N N . THR A 1 322 ? -2.381 -1.301 -3.010 1.00 88.56 322 THR A N 1
ATOM 2669 C CA . THR A 1 322 ? -0.947 -1.574 -2.894 1.00 88.56 322 THR A CA 1
ATOM 2670 C C . THR A 1 322 ? -0.463 -2.531 -3.981 1.00 88.56 322 THR A C 1
ATOM 2672 O O . THR A 1 322 ? 0.585 -2.280 -4.568 1.00 88.56 322 THR A O 1
ATOM 2675 N N . ILE A 1 323 ? -1.218 -3.589 -4.299 1.00 86.25 323 ILE A N 1
ATOM 2676 C CA . ILE A 1 323 ? -0.878 -4.512 -5.396 1.00 86.25 323 ILE A CA 1
ATOM 2677 C C . ILE A 1 323 ? -0.819 -3.763 -6.733 1.00 86.25 323 ILE A C 1
ATOM 2679 O O . ILE A 1 323 ? 0.126 -3.958 -7.495 1.00 86.25 323 ILE A O 1
ATOM 2683 N N . LEU A 1 324 ? -1.777 -2.868 -7.001 1.00 84.00 324 LEU A N 1
ATOM 2684 C CA . LEU A 1 324 ? -1.757 -2.043 -8.210 1.00 84.00 324 LEU A CA 1
ATOM 2685 C C . LEU A 1 324 ? -0.513 -1.150 -8.259 1.00 84.00 324 LEU A C 1
ATOM 2687 O O . LEU A 1 324 ? 0.144 -1.106 -9.291 1.00 84.00 324 LEU A O 1
ATOM 2691 N N . ILE A 1 325 ? -0.134 -0.500 -7.152 1.00 84.00 325 ILE A N 1
ATOM 2692 C CA . ILE A 1 325 ? 1.101 0.300 -7.084 1.00 84.00 325 ILE A CA 1
ATOM 2693 C C . ILE A 1 325 ? 2.354 -0.556 -7.316 1.00 84.00 325 ILE A C 1
ATOM 2695 O O . ILE A 1 325 ? 3.277 -0.116 -8.001 1.00 84.00 325 ILE A O 1
ATOM 2699 N N . MET A 1 326 ? 2.397 -1.785 -6.794 1.00 85.31 326 MET A N 1
ATOM 2700 C CA . MET A 1 326 ? 3.541 -2.685 -6.996 1.00 85.31 326 MET A CA 1
ATOM 2701 C C . MET A 1 326 ? 3.808 -2.981 -8.468 1.00 85.31 326 MET A C 1
ATOM 2703 O O . MET A 1 326 ? 4.966 -3.088 -8.866 1.00 85.31 326 MET A O 1
ATOM 2707 N N . ILE A 1 327 ? 2.759 -3.044 -9.291 1.00 82.50 327 ILE A N 1
ATOM 2708 C CA . ILE A 1 327 ? 2.892 -3.214 -10.742 1.00 82.50 327 ILE A CA 1
ATOM 2709 C C . ILE A 1 327 ? 3.686 -2.050 -11.357 1.00 82.50 327 ILE A C 1
ATOM 2711 O O . ILE A 1 327 ? 4.565 -2.294 -12.183 1.00 82.50 327 ILE A O 1
ATOM 2715 N N . PHE A 1 328 ? 3.467 -0.806 -10.914 1.00 76.50 328 PHE A N 1
ATOM 2716 C CA . PHE A 1 328 ? 4.225 0.363 -11.390 1.00 76.50 328 PHE A CA 1
ATOM 2717 C C . PHE A 1 328 ? 5.682 0.348 -10.948 1.00 76.50 328 PHE A C 1
ATOM 2719 O O . PHE A 1 328 ? 6.576 0.723 -11.705 1.00 76.50 328 PHE A O 1
ATOM 2726 N N . LEU A 1 329 ? 5.921 -0.072 -9.709 1.00 82.25 329 LEU A N 1
ATOM 2727 C CA . LEU A 1 329 ? 7.260 -0.096 -9.133 1.00 82.25 329 LEU A CA 1
ATOM 2728 C C . LEU A 1 329 ? 8.083 -1.301 -9.597 1.00 82.25 329 LEU A C 1
ATOM 2730 O O . LEU A 1 329 ? 9.282 -1.335 -9.333 1.00 82.25 329 LEU A O 1
ATOM 2734 N N . SER A 1 330 ? 7.489 -2.235 -10.347 1.00 84.69 330 SER A N 1
ATOM 2735 C CA . SER A 1 330 ? 8.172 -3.411 -10.902 1.00 84.69 330 SER A CA 1
ATOM 2736 C C . SER A 1 330 ? 9.485 -3.066 -11.610 1.00 84.69 330 SER A C 1
ATOM 2738 O O . SER A 1 330 ? 10.511 -3.691 -11.344 1.00 84.69 330 SER A O 1
ATOM 2740 N N . GLY A 1 331 ? 9.505 -2.013 -12.435 1.00 77.75 331 GLY A N 1
ATOM 2741 C CA . GLY A 1 331 ? 10.726 -1.554 -13.102 1.00 77.75 331 GLY A CA 1
ATOM 2742 C C . GLY A 1 331 ? 11.788 -1.035 -12.129 1.00 77.75 331 GLY A C 1
ATOM 2743 O O . GLY A 1 331 ? 12.977 -1.280 -12.326 1.00 77.75 331 GLY A O 1
ATOM 2744 N N . ALA A 1 332 ? 11.381 -0.369 -11.046 1.00 78.56 332 ALA A N 1
ATOM 2745 C CA . ALA A 1 332 ? 12.297 0.056 -9.991 1.00 78.56 332 ALA A CA 1
ATOM 2746 C C . ALA A 1 332 ? 12.860 -1.149 -9.220 1.00 78.56 332 ALA A C 1
ATOM 2748 O O . ALA A 1 332 ? 14.055 -1.179 -8.934 1.00 78.56 332 ALA A O 1
ATOM 2749 N N . PHE A 1 333 ? 12.045 -2.171 -8.944 1.00 85.50 333 PHE A N 1
ATOM 2750 C CA . PHE A 1 333 ? 12.506 -3.393 -8.278 1.00 85.50 333 PHE A CA 1
ATOM 2751 C C . PHE A 1 333 ? 13.536 -4.136 -9.117 1.00 85.50 333 PHE A C 1
ATOM 2753 O O . PHE A 1 333 ? 14.604 -4.467 -8.611 1.00 85.50 333 PHE A O 1
ATOM 2760 N N . VAL A 1 334 ? 13.261 -4.314 -10.409 1.00 82.62 334 VAL A N 1
ATOM 2761 C CA . VAL A 1 334 ? 14.183 -4.957 -11.349 1.00 82.62 334 VAL A CA 1
ATOM 2762 C C . VAL A 1 334 ? 15.512 -4.200 -11.438 1.00 82.62 334 VAL A C 1
ATOM 2764 O O . VAL A 1 334 ? 16.577 -4.820 -11.435 1.00 82.62 334 VAL A O 1
ATOM 2767 N N . ARG A 1 335 ? 15.463 -2.862 -11.448 1.00 76.31 335 ARG A N 1
ATOM 2768 C CA . ARG A 1 335 ? 16.646 -1.989 -11.445 1.00 76.31 335 ARG A CA 1
ATOM 2769 C C . ARG A 1 335 ? 17.468 -2.104 -10.166 1.00 76.31 335 ARG A C 1
ATOM 2771 O O . ARG A 1 335 ? 18.680 -2.271 -10.242 1.00 76.31 335 ARG A O 1
ATOM 2778 N N . ILE A 1 336 ? 16.830 -2.013 -9.000 1.00 77.56 336 ILE A N 1
ATOM 2779 C CA . ILE A 1 336 ? 17.541 -2.055 -7.713 1.00 77.56 336 ILE A CA 1
ATOM 2780 C C . ILE A 1 336 ? 18.100 -3.457 -7.445 1.00 77.56 336 ILE A C 1
ATOM 2782 O O . ILE A 1 336 ? 19.204 -3.592 -6.926 1.00 77.56 336 ILE A O 1
ATOM 2786 N N . ALA A 1 337 ? 17.370 -4.499 -7.841 1.00 81.88 337 ALA A N 1
ATOM 2787 C CA . ALA A 1 337 ? 17.813 -5.882 -7.717 1.00 81.88 337 ALA A CA 1
ATOM 2788 C C . ALA A 1 337 ? 18.874 -6.288 -8.759 1.00 81.88 337 ALA A C 1
ATOM 2790 O O . ALA A 1 337 ? 19.461 -7.364 -8.642 1.00 81.88 337 ALA A O 1
ATOM 2791 N N . GLY A 1 338 ? 19.120 -5.456 -9.779 1.00 75.94 338 GLY A N 1
ATOM 2792 C CA . GLY A 1 338 ? 20.096 -5.730 -10.836 1.00 75.94 338 GLY A CA 1
ATOM 2793 C C . GLY A 1 338 ? 19.674 -6.826 -11.821 1.00 75.94 338 GLY A C 1
ATOM 2794 O O . GLY A 1 338 ? 20.535 -7.409 -12.469 1.00 75.94 338 GLY A O 1
ATOM 2795 N N . ILE A 1 339 ? 18.369 -7.105 -11.943 1.00 78.06 339 ILE A N 1
ATOM 2796 C CA . ILE A 1 339 ? 17.795 -8.180 -12.785 1.00 78.06 339 ILE A CA 1
ATOM 2797 C C . ILE A 1 339 ? 17.339 -7.653 -14.152 1.00 78.06 339 ILE A C 1
ATOM 2799 O O . ILE A 1 339 ? 16.803 -8.385 -14.972 1.00 78.06 339 ILE A O 1
ATOM 2803 N N . GLY A 1 340 ? 17.537 -6.363 -14.420 1.00 70.56 340 GLY A N 1
ATOM 2804 C CA . GLY A 1 340 ? 17.037 -5.725 -15.635 1.00 70.56 340 GLY A CA 1
ATOM 2805 C C . GLY A 1 340 ? 17.876 -5.958 -16.874 1.00 70.56 340 GLY A C 1
ATOM 2806 O O . GLY A 1 340 ? 17.509 -5.445 -17.919 1.00 70.56 340 GLY A O 1
ATOM 2807 N N . ASN A 1 341 ? 18.995 -6.672 -16.782 1.00 75.94 341 ASN A N 1
ATOM 2808 C CA . ASN A 1 341 ? 19.847 -6.877 -17.943 1.00 75.94 341 ASN A CA 1
ATOM 2809 C C . ASN A 1 341 ? 19.145 -7.801 -18.941 1.00 75.94 341 ASN A C 1
ATOM 2811 O O . ASN A 1 341 ? 18.548 -8.789 -18.526 1.00 75.94 341 ASN A O 1
ATOM 2815 N N . TYR A 1 342 ? 19.201 -7.499 -20.232 1.00 72.25 342 TYR A N 1
ATOM 2816 C CA . TYR A 1 342 ? 18.657 -8.362 -21.280 1.00 72.25 342 TYR A CA 1
ATOM 2817 C C . TYR A 1 342 ? 19.434 -8.179 -22.580 1.00 72.25 342 TYR A C 1
ATOM 2819 O O . TYR A 1 342 ? 20.036 -7.132 -22.813 1.00 72.25 342 TYR A O 1
ATOM 2827 N N . GLN A 1 343 ? 19.401 -9.190 -23.442 1.00 73.69 343 GLN A N 1
ATOM 2828 C CA . GLN A 1 343 ? 19.955 -9.096 -24.790 1.00 73.69 343 GLN A CA 1
ATOM 2829 C C . GLN A 1 343 ? 18.848 -8.746 -25.784 1.00 73.69 343 GLN A C 1
ATOM 2831 O O . GLN A 1 343 ? 17.724 -9.247 -25.686 1.00 73.69 343 GLN A O 1
ATOM 2836 N N . THR A 1 344 ? 19.140 -7.865 -26.736 1.00 73.88 344 THR A N 1
ATOM 2837 C CA . THR A 1 344 ? 18.209 -7.543 -27.825 1.00 73.88 344 THR A CA 1
ATOM 2838 C C . THR A 1 344 ? 18.957 -7.066 -29.065 1.00 73.88 344 THR A C 1
ATOM 2840 O O . THR A 1 344 ? 20.141 -6.752 -29.001 1.00 73.88 344 THR A O 1
ATOM 2843 N N . ASP A 1 345 ? 18.247 -6.973 -30.183 1.00 79.06 345 ASP A N 1
ATOM 2844 C CA . ASP A 1 345 ? 18.725 -6.309 -31.391 1.00 79.06 345 ASP A CA 1
ATOM 2845 C C . ASP A 1 345 ? 18.327 -4.825 -31.333 1.00 79.06 345 ASP A C 1
ATOM 2847 O O . ASP A 1 345 ? 17.178 -4.514 -30.997 1.00 79.06 345 ASP A O 1
ATOM 2851 N N . LEU A 1 346 ? 19.269 -3.917 -31.612 1.00 76.56 346 LEU A N 1
ATOM 2852 C CA . LEU A 1 346 ? 19.071 -2.463 -31.568 1.00 76.56 346 LEU A CA 1
ATOM 2853 C C . LEU A 1 346 ? 19.621 -1.776 -32.818 1.00 76.56 346 LEU A C 1
ATOM 2855 O O . LEU A 1 346 ? 20.765 -2.005 -33.215 1.00 76.56 346 LEU A O 1
ATOM 2859 N N . ASP A 1 347 ? 18.852 -0.817 -33.326 1.00 78.19 347 ASP A N 1
ATOM 2860 C CA . ASP A 1 347 ? 19.286 0.104 -34.371 1.00 78.19 347 ASP A CA 1
ATOM 2861 C C . ASP A 1 347 ? 19.682 1.448 -33.743 1.00 78.19 347 ASP A C 1
ATOM 2863 O O . ASP A 1 347 ? 18.872 2.124 -33.100 1.00 78.19 347 ASP A O 1
ATOM 2867 N N . ILE A 1 348 ? 20.948 1.837 -33.924 1.00 73.56 348 ILE A N 1
ATOM 2868 C CA . ILE A 1 348 ? 21.542 3.028 -33.302 1.00 73.56 348 ILE A CA 1
ATOM 2869 C C . ILE A 1 348 ? 22.091 3.970 -34.378 1.00 73.56 348 ILE A C 1
ATOM 2871 O O . ILE A 1 348 ? 22.772 3.540 -35.310 1.00 73.56 348 ILE A O 1
ATOM 2875 N N . LYS A 1 349 ? 21.839 5.280 -34.255 1.00 75.69 349 LYS A N 1
ATOM 2876 C CA . LYS A 1 349 ? 22.443 6.284 -35.153 1.00 75.69 349 LYS A CA 1
ATOM 2877 C C . LYS A 1 349 ? 23.959 6.352 -34.969 1.00 75.69 349 LYS A C 1
ATOM 2879 O O . LYS A 1 349 ? 24.434 6.450 -33.840 1.00 75.69 349 LYS A O 1
ATOM 2884 N N . LYS A 1 350 ? 24.709 6.399 -36.077 1.00 73.56 350 LYS A N 1
ATOM 2885 C CA . LYS A 1 350 ? 26.188 6.431 -36.075 1.00 73.56 350 LYS A CA 1
ATOM 2886 C C . LYS A 1 350 ? 26.773 7.571 -35.236 1.00 73.56 350 LYS A C 1
ATOM 2888 O O . LYS A 1 350 ? 27.768 7.369 -34.554 1.00 73.56 350 LYS A O 1
ATOM 2893 N N . GLU A 1 351 ? 26.127 8.736 -35.242 1.00 70.81 351 GLU A N 1
ATOM 2894 C CA . GLU A 1 351 ? 26.539 9.928 -34.479 1.00 70.81 351 GLU A CA 1
ATOM 2895 C C . GLU A 1 351 ? 26.541 9.726 -32.953 1.00 70.81 351 GLU A C 1
ATOM 2897 O O . GLU A 1 351 ? 27.277 10.403 -32.241 1.00 70.81 351 GLU A O 1
ATOM 2902 N N . ASN A 1 352 ? 25.755 8.768 -32.452 1.00 71.00 352 ASN A N 1
ATOM 2903 C CA . ASN A 1 352 ? 25.622 8.483 -31.024 1.00 71.00 352 ASN A CA 1
ATOM 2904 C C . ASN A 1 352 ? 26.563 7.365 -30.545 1.00 71.00 352 ASN A C 1
ATOM 2906 O O . ASN A 1 352 ? 26.519 6.996 -29.372 1.00 71.00 352 ASN A O 1
ATOM 2910 N N . ILE A 1 353 ? 27.394 6.811 -31.436 1.00 70.44 353 ILE A N 1
ATOM 2911 C CA . ILE A 1 353 ? 28.345 5.741 -31.125 1.00 70.44 353 ILE A CA 1
ATOM 2912 C C . ILE A 1 353 ? 29.749 6.352 -31.061 1.00 70.44 353 ILE A C 1
ATOM 2914 O O . ILE A 1 353 ? 30.326 6.678 -32.105 1.00 70.44 353 ILE A O 1
ATOM 2918 N N . PRO A 1 354 ? 30.333 6.521 -29.863 1.00 63.38 354 PRO A N 1
ATOM 2919 C CA . PRO A 1 354 ? 31.701 7.012 -29.756 1.00 63.38 354 PRO A CA 1
ATOM 2920 C C . PRO A 1 354 ? 32.659 6.026 -30.446 1.00 63.38 354 PRO A C 1
ATOM 2922 O O . PRO A 1 354 ? 32.543 4.825 -30.271 1.00 63.38 354 PRO A O 1
ATOM 2925 N N . GLY A 1 355 ? 33.605 6.502 -31.260 1.00 62.09 355 GLY A N 1
ATOM 2926 C CA . GLY A 1 355 ? 34.653 5.641 -31.833 1.00 62.09 355 GLY A CA 1
ATOM 2927 C C . GLY A 1 355 ? 34.179 4.533 -32.789 1.00 62.09 355 GLY A C 1
ATOM 2928 O O . GLY A 1 355 ? 34.764 3.452 -32.777 1.00 62.09 355 GLY A O 1
ATOM 2929 N N . TYR A 1 356 ? 33.174 4.801 -33.640 1.00 54.94 356 TYR A N 1
ATOM 2930 C CA . TYR A 1 356 ? 32.640 3.864 -34.654 1.00 54.94 356 TYR A CA 1
ATOM 2931 C C . TYR A 1 356 ? 33.714 3.098 -35.457 1.00 54.94 356 TYR A C 1
ATOM 2933 O O . TYR A 1 356 ? 33.511 1.945 -35.825 1.00 54.94 356 TYR A O 1
ATOM 2941 N N . ILE A 1 357 ? 34.880 3.717 -35.667 1.00 46.81 357 ILE A N 1
ATOM 2942 C CA . ILE A 1 357 ? 36.021 3.181 -36.426 1.00 46.81 357 ILE A CA 1
ATOM 2943 C C . ILE A 1 357 ? 36.552 1.852 -35.844 1.00 46.81 357 ILE A C 1
ATOM 2945 O O . ILE A 1 357 ? 37.022 1.009 -36.597 1.00 46.81 357 ILE A O 1
ATOM 2949 N N . ASN A 1 358 ? 36.420 1.604 -34.534 1.00 53.94 358 ASN A N 1
ATOM 2950 C CA . ASN A 1 358 ? 36.916 0.367 -33.906 1.00 53.94 358 ASN A CA 1
ATOM 2951 C C . ASN A 1 358 ? 35.909 -0.801 -33.926 1.00 53.94 358 ASN A C 1
ATOM 2953 O O . ASN A 1 358 ? 36.233 -1.889 -33.455 1.00 53.94 358 ASN A O 1
ATOM 2957 N N . LEU A 1 359 ? 34.695 -0.599 -34.451 1.00 57.59 359 LEU A N 1
ATOM 2958 C CA . LEU A 1 359 ? 33.629 -1.611 -34.464 1.00 57.59 359 LEU A CA 1
ATOM 2959 C C . LEU A 1 359 ? 33.592 -2.453 -35.754 1.00 57.59 359 LEU A C 1
ATOM 2961 O O . LEU A 1 359 ? 32.840 -3.424 -35.821 1.00 57.59 359 LEU A O 1
ATOM 2965 N N . GLU A 1 360 ? 34.397 -2.122 -36.772 1.00 55.75 360 GLU A N 1
ATOM 2966 C CA . GLU A 1 360 ? 34.367 -2.791 -38.087 1.00 55.75 360 GLU A CA 1
ATOM 2967 C C . GLU A 1 360 ? 34.685 -4.295 -38.040 1.00 55.75 360 GLU A C 1
ATOM 2969 O O . GLU A 1 360 ? 34.250 -5.039 -38.920 1.00 55.75 360 GLU A O 1
ATOM 2974 N N . ASN A 1 361 ? 35.379 -4.754 -36.995 1.00 57.47 361 ASN A N 1
ATOM 2975 C CA . ASN A 1 361 ? 35.799 -6.149 -36.837 1.00 57.47 361 ASN A CA 1
ATOM 2976 C C . ASN A 1 361 ? 34.717 -7.062 -36.227 1.00 57.47 361 ASN A C 1
ATOM 2978 O O . ASN A 1 361 ? 34.913 -8.272 -36.146 1.00 57.47 361 ASN A O 1
ATOM 2982 N N . ILE A 1 362 ? 33.572 -6.516 -35.801 1.00 64.94 362 ILE A N 1
ATOM 2983 C CA . ILE A 1 362 ? 32.531 -7.245 -35.057 1.00 64.94 362 ILE A CA 1
ATOM 2984 C C . ILE A 1 362 ? 31.324 -7.530 -35.969 1.00 64.94 362 ILE A C 1
ATOM 2986 O O . ILE A 1 362 ? 30.208 -7.088 -35.708 1.00 64.94 362 ILE A O 1
ATOM 2990 N N . LYS A 1 363 ? 31.533 -8.229 -37.090 1.00 67.00 363 LYS A N 1
ATOM 2991 C CA . LYS A 1 363 ? 30.464 -8.541 -38.060 1.00 67.00 363 LYS A CA 1
ATOM 2992 C C . LYS A 1 363 ? 29.726 -9.841 -37.741 1.00 67.00 363 LYS A C 1
ATOM 2994 O O . LYS A 1 363 ? 30.321 -10.800 -37.249 1.00 67.00 363 LYS A O 1
ATOM 2999 N N . CYS A 1 364 ? 28.428 -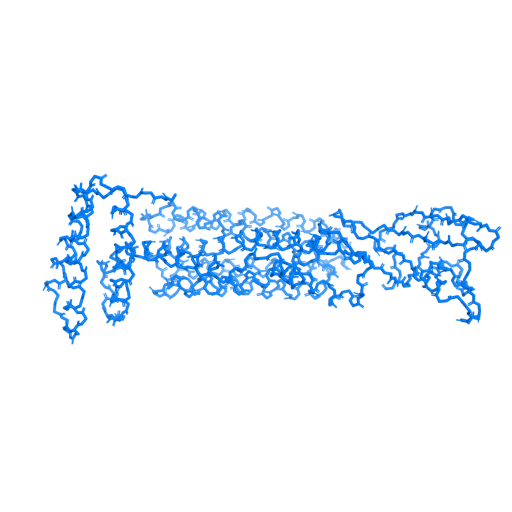9.887 -38.042 1.00 65.31 364 CYS A N 1
ATOM 3000 C CA . CYS A 1 364 ? 27.648 -11.125 -37.973 1.00 65.31 364 CYS A CA 1
ATOM 3001 C C . CYS A 1 364 ? 28.103 -12.124 -39.058 1.00 65.31 364 CYS A C 1
ATOM 3003 O O . CYS A 1 364 ? 28.484 -11.720 -40.151 1.00 65.31 364 CYS A O 1
ATOM 3005 N N . LYS A 1 365 ? 28.070 -13.434 -38.771 1.00 62.59 365 LYS A N 1
ATOM 3006 C CA . LYS A 1 365 ? 28.362 -14.478 -39.773 1.00 62.59 365 LYS A CA 1
ATOM 3007 C C . LYS A 1 365 ? 27.156 -14.690 -40.699 1.00 62.59 365 LYS A C 1
ATOM 3009 O O . LYS A 1 365 ? 26.036 -14.823 -40.213 1.00 62.59 365 LYS A O 1
ATOM 3014 N N . ASP A 1 366 ? 27.412 -14.874 -41.993 1.00 52.66 366 ASP A N 1
ATOM 3015 C CA . ASP A 1 366 ? 26.392 -15.245 -42.994 1.00 52.66 366 ASP A CA 1
ATOM 3016 C C . ASP A 1 366 ? 25.927 -16.710 -42.894 1.00 52.66 366 ASP A C 1
ATOM 3018 O O . ASP A 1 366 ? 24.924 -17.099 -43.491 1.00 52.66 366 ASP A O 1
ATOM 3022 N N . LYS A 1 367 ? 26.651 -17.553 -42.140 1.00 50.28 367 LYS A N 1
ATOM 3023 C CA . LYS A 1 367 ? 26.321 -18.971 -41.938 1.00 50.28 367 LYS A CA 1
ATOM 3024 C C . LYS A 1 367 ? 26.045 -19.254 -40.454 1.00 50.28 367 LYS A C 1
ATOM 3026 O O . LYS A 1 367 ? 26.981 -19.195 -39.657 1.00 50.28 367 LYS A O 1
ATOM 3031 N N . PRO A 1 368 ? 24.802 -19.599 -40.070 1.00 47.34 368 PRO A N 1
ATOM 3032 C CA . PRO A 1 368 ? 24.407 -19.832 -38.675 1.00 47.34 368 PRO A CA 1
ATOM 3033 C C . PRO A 1 368 ? 24.908 -21.158 -38.066 1.00 47.34 368 PRO A C 1
ATOM 3035 O O . PRO A 1 368 ? 24.531 -21.488 -36.946 1.00 47.34 368 PRO A O 1
ATOM 3038 N N . ASN A 1 369 ? 25.769 -21.914 -38.752 1.00 49.06 369 ASN A N 1
ATOM 3039 C CA . ASN A 1 369 ? 26.177 -23.250 -38.323 1.00 49.06 369 ASN A CA 1
ATOM 3040 C C . ASN A 1 369 ? 27.665 -23.282 -37.965 1.00 49.06 369 ASN A C 1
ATOM 3042 O O . ASN A 1 369 ? 28.500 -23.133 -38.850 1.00 49.06 369 ASN A O 1
ATOM 3046 N N . GLU A 1 370 ? 27.949 -23.423 -36.663 1.00 47.69 370 GLU A N 1
ATOM 3047 C CA . GLU A 1 370 ? 28.957 -24.322 -36.044 1.00 47.69 370 GLU A CA 1
ATOM 3048 C C . GLU A 1 370 ? 29.292 -23.901 -34.599 1.00 47.69 370 GLU A C 1
ATOM 3050 O O . GLU A 1 370 ? 29.631 -24.749 -33.782 1.00 47.69 370 GLU A O 1
ATOM 3055 N N . ASP A 1 371 ? 29.077 -22.635 -34.223 1.00 44.53 371 ASP A N 1
ATOM 3056 C CA . ASP A 1 371 ? 29.318 -22.148 -32.857 1.00 44.53 371 ASP A CA 1
ATOM 3057 C C . ASP A 1 371 ? 28.022 -21.663 -32.195 1.00 44.53 371 ASP A C 1
ATOM 3059 O O . ASP A 1 371 ? 27.656 -20.490 -32.281 1.00 44.53 371 ASP A O 1
ATOM 3063 N N . ILE A 1 372 ? 27.357 -22.547 -31.443 1.00 47.03 372 ILE A N 1
ATOM 3064 C CA . ILE A 1 372 ? 26.222 -22.195 -30.561 1.00 47.03 372 ILE A CA 1
ATOM 3065 C C . ILE A 1 372 ? 26.618 -21.075 -29.573 1.00 47.03 372 ILE A C 1
ATOM 3067 O O . ILE A 1 372 ? 25.787 -20.271 -29.155 1.00 47.03 372 ILE A O 1
ATOM 3071 N N . ASN A 1 373 ? 27.910 -20.963 -29.247 1.00 45.62 373 ASN A N 1
ATOM 3072 C CA . ASN A 1 373 ? 28.449 -19.905 -28.396 1.00 45.62 373 ASN A CA 1
ATOM 3073 C C . ASN A 1 373 ? 28.523 -18.531 -29.084 1.00 45.62 373 ASN A C 1
ATOM 3075 O O . ASN A 1 373 ? 28.514 -17.527 -28.380 1.00 45.62 373 ASN A O 1
ATOM 3079 N N . PHE A 1 374 ? 28.552 -18.455 -30.422 1.00 45.06 374 PHE A N 1
ATOM 3080 C CA . PHE A 1 374 ? 28.593 -17.172 -31.139 1.00 45.06 374 PHE A CA 1
ATOM 3081 C C . PHE A 1 374 ? 27.257 -16.424 -31.077 1.00 45.06 374 PHE A C 1
ATOM 3083 O O . PHE A 1 374 ? 27.236 -15.199 -31.092 1.00 45.06 374 PHE A O 1
ATOM 3090 N N . ILE A 1 375 ? 26.151 -17.159 -30.913 1.00 50.62 375 ILE A N 1
ATOM 3091 C CA . ILE A 1 375 ? 24.801 -16.606 -30.726 1.00 50.62 375 ILE A CA 1
ATOM 3092 C C . ILE A 1 375 ? 24.711 -15.780 -29.428 1.00 50.62 375 ILE A C 1
ATOM 3094 O O . ILE A 1 375 ? 23.867 -14.899 -29.329 1.00 50.62 375 ILE A O 1
ATOM 3098 N N . LYS A 1 376 ? 25.606 -15.997 -28.452 1.00 55.53 376 LYS A N 1
ATOM 3099 C CA . LYS A 1 376 ? 25.653 -15.225 -27.198 1.00 55.53 376 LYS A CA 1
ATOM 3100 C C . LYS A 1 376 ? 26.398 -13.889 -27.303 1.00 55.53 376 LYS A C 1
ATOM 3102 O O . LYS A 1 376 ? 26.354 -13.120 -26.347 1.00 55.53 376 LYS A O 1
ATOM 3107 N N . TYR A 1 377 ? 27.111 -13.636 -28.402 1.00 64.19 377 TYR A N 1
ATOM 3108 C CA . TYR A 1 377 ? 27.952 -12.450 -28.564 1.00 64.19 377 TYR A CA 1
ATOM 3109 C C . TYR A 1 377 ? 27.288 -11.406 -29.460 1.00 64.19 377 TYR A C 1
ATOM 3111 O O . TYR A 1 377 ? 26.539 -11.732 -30.383 1.00 64.19 377 TYR A O 1
ATOM 3119 N N . THR A 1 378 ? 27.584 -10.139 -29.185 1.00 68.75 378 THR A N 1
ATOM 3120 C CA . THR A 1 378 ? 27.057 -9.012 -29.953 1.00 68.75 378 THR A CA 1
ATOM 3121 C C . THR A 1 378 ? 27.725 -8.954 -31.326 1.00 68.75 378 THR A C 1
ATOM 3123 O O . THR A 1 378 ? 28.947 -9.068 -31.421 1.00 68.75 378 THR A O 1
ATOM 3126 N N . CYS A 1 379 ? 26.950 -8.742 -32.391 1.00 69.19 379 CYS A N 1
ATOM 3127 C CA . CYS A 1 379 ? 27.479 -8.576 -33.748 1.00 69.19 379 CYS A CA 1
ATOM 3128 C C . CYS A 1 379 ? 26.783 -7.452 -34.519 1.00 69.19 379 CYS A C 1
ATOM 3130 O O . CYS A 1 379 ? 25.669 -7.058 -34.190 1.00 69.19 379 CYS A O 1
ATOM 3132 N N . ILE A 1 380 ? 27.440 -6.909 -35.540 1.00 73.19 380 ILE A N 1
ATOM 3133 C CA . ILE A 1 380 ? 26.909 -5.848 -36.400 1.00 73.19 380 ILE A CA 1
ATOM 3134 C C . ILE A 1 380 ? 26.464 -6.463 -37.726 1.00 73.19 380 ILE A C 1
ATOM 3136 O O . ILE A 1 380 ? 27.231 -7.180 -38.373 1.00 73.19 380 ILE A O 1
ATOM 3140 N N . SER A 1 381 ? 25.218 -6.192 -38.121 1.00 70.88 381 SER A N 1
ATOM 3141 C CA . SER A 1 381 ? 24.676 -6.645 -39.407 1.00 70.88 381 SER A CA 1
ATOM 3142 C C . SER A 1 381 ? 25.349 -5.914 -40.573 1.00 70.88 381 SER A C 1
ATOM 3144 O O . SER A 1 381 ? 25.590 -4.707 -40.498 1.00 70.88 381 SER A O 1
ATOM 3146 N N . ASP A 1 382 ? 25.587 -6.621 -41.679 1.00 61.66 382 ASP A N 1
ATOM 3147 C CA . ASP A 1 382 ? 26.147 -6.041 -42.907 1.00 61.66 382 ASP A CA 1
ATOM 3148 C C . ASP A 1 382 ? 25.148 -5.162 -43.687 1.00 61.66 382 ASP A C 1
ATOM 3150 O O . ASP A 1 382 ? 25.545 -4.438 -44.603 1.00 61.66 382 ASP A O 1
ATOM 3154 N N . GLU A 1 383 ? 23.867 -5.140 -43.292 1.00 58.53 383 GLU A N 1
ATOM 3155 C CA . GLU A 1 383 ? 22.859 -4.206 -43.811 1.00 58.53 383 GLU A CA 1
ATOM 3156 C C . GLU A 1 383 ? 23.169 -2.758 -43.391 1.00 58.53 383 GLU A C 1
ATOM 3158 O O . GLU A 1 383 ? 22.642 -2.220 -42.413 1.00 58.53 383 GLU A O 1
ATOM 3163 N N . ARG A 1 384 ? 24.055 -2.105 -44.147 1.00 54.59 384 ARG A N 1
ATOM 3164 C CA . ARG A 1 384 ? 24.450 -0.711 -43.932 1.00 54.59 384 ARG A CA 1
ATOM 3165 C C . ARG A 1 384 ? 23.394 0.239 -44.489 1.00 54.59 384 ARG A C 1
ATOM 3167 O O . ARG A 1 384 ? 23.363 0.507 -45.687 1.00 54.59 384 ARG A O 1
ATOM 3174 N N . SER A 1 385 ? 22.600 0.843 -43.610 1.00 58.16 385 SER A N 1
ATOM 3175 C CA . SER A 1 385 ? 22.023 2.153 -43.920 1.00 58.16 385 SER A CA 1
ATOM 3176 C C . SER A 1 385 ? 23.123 3.227 -43.792 1.00 58.16 385 SER A C 1
ATOM 3178 O O . SER A 1 385 ? 24.124 3.059 -43.077 1.00 58.16 385 SER A O 1
ATOM 3180 N N . SER A 1 386 ? 22.991 4.349 -44.503 1.00 60.03 386 SER A N 1
ATOM 3181 C CA . SER A 1 386 ? 23.994 5.423 -44.458 1.00 60.03 386 SER A CA 1
ATOM 3182 C C . SER A 1 386 ? 24.107 6.063 -43.065 1.00 60.03 386 SER A C 1
ATOM 3184 O O . SER A 1 386 ? 25.206 6.469 -42.683 1.00 60.03 386 SER A O 1
ATOM 3186 N N . SER A 1 387 ? 23.040 6.046 -42.260 1.00 70.81 387 SER A N 1
ATOM 3187 C CA . SER A 1 387 ? 22.923 6.786 -40.993 1.00 70.81 387 SER A CA 1
ATOM 3188 C C . SER A 1 387 ? 22.830 5.928 -39.720 1.00 70.81 387 SER A C 1
ATOM 3190 O O . SER A 1 387 ? 23.092 6.447 -38.630 1.00 70.81 387 SER A O 1
ATOM 3192 N N . THR A 1 388 ? 22.511 4.632 -39.816 1.00 74.00 388 THR A N 1
ATOM 3193 C CA . THR A 1 388 ? 22.305 3.739 -38.656 1.00 74.00 388 THR A CA 1
ATOM 3194 C C . THR A 1 388 ? 23.207 2.504 -38.682 1.00 74.00 388 THR A C 1
ATOM 3196 O O . THR A 1 388 ? 23.723 2.100 -39.725 1.00 74.00 388 THR A O 1
ATOM 3199 N N . VAL A 1 389 ? 23.432 1.931 -37.501 1.00 73.19 389 VAL A N 1
ATOM 3200 C CA . VAL A 1 389 ? 24.173 0.690 -37.262 1.00 73.19 389 VAL A CA 1
ATOM 3201 C C . VAL A 1 389 ? 23.222 -0.284 -36.586 1.00 73.19 389 VAL A C 1
ATOM 3203 O O . VAL A 1 389 ? 22.640 0.056 -35.555 1.00 73.19 38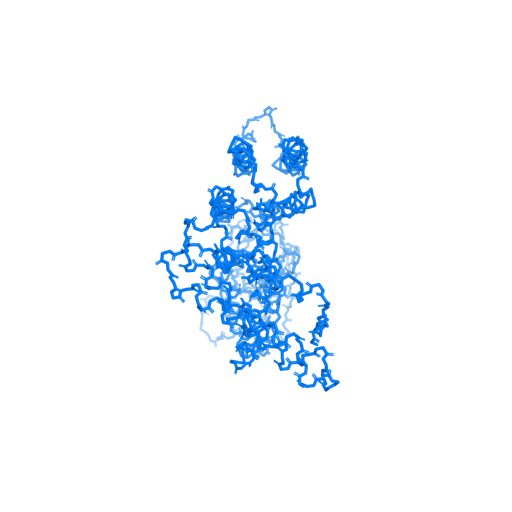9 VAL A O 1
ATOM 3206 N N . LYS A 1 390 ? 23.072 -1.475 -37.166 1.00 79.06 390 LYS A N 1
ATOM 3207 C CA . LYS A 1 390 ? 22.224 -2.536 -36.620 1.00 79.06 390 LYS A CA 1
ATOM 3208 C C . LYS A 1 390 ? 23.067 -3.479 -35.769 1.00 79.06 390 LYS A C 1
ATOM 3210 O O . LYS A 1 390 ? 23.874 -4.238 -36.313 1.00 79.06 390 LYS A O 1
ATOM 3215 N N . PHE A 1 391 ? 22.893 -3.424 -34.455 1.00 76.38 391 PHE A N 1
ATOM 3216 C CA . PHE A 1 391 ? 23.489 -4.370 -33.518 1.00 76.38 391 PHE A CA 1
ATOM 3217 C C . PHE A 1 391 ? 22.540 -5.542 -33.297 1.00 76.38 391 PHE A C 1
ATOM 3219 O O . PHE A 1 391 ? 21.354 -5.344 -33.040 1.00 76.38 391 PHE A O 1
ATOM 3226 N N . LYS A 1 392 ? 23.077 -6.756 -33.339 1.00 76.12 392 LYS A N 1
ATOM 3227 C CA . LYS A 1 392 ? 22.400 -7.978 -32.917 1.00 76.12 392 LYS A CA 1
ATOM 3228 C C . LYS A 1 392 ? 22.948 -8.463 -31.587 1.00 76.12 392 LYS A C 1
ATOM 3230 O O . LYS A 1 392 ? 24.159 -8.392 -31.377 1.00 76.12 392 LYS A O 1
ATOM 3235 N N . ASN A 1 393 ? 22.070 -8.968 -30.722 1.00 71.44 393 ASN A N 1
ATOM 3236 C CA . ASN A 1 393 ? 22.404 -9.507 -29.397 1.00 71.44 393 ASN A CA 1
ATOM 3237 C C . ASN A 1 393 ? 23.282 -8.562 -28.556 1.00 71.44 393 ASN A C 1
ATOM 3239 O O . ASN A 1 393 ? 24.289 -8.972 -27.974 1.00 71.44 393 ASN A O 1
ATOM 3243 N N . ILE A 1 394 ? 22.934 -7.272 -28.511 1.00 73.88 394 ILE A N 1
ATOM 3244 C CA . ILE A 1 394 ? 23.611 -6.320 -27.628 1.00 73.88 394 ILE A CA 1
ATOM 3245 C C . ILE A 1 394 ? 23.091 -6.478 -26.203 1.00 73.88 394 ILE A C 1
ATOM 3247 O O . ILE A 1 394 ? 21.879 -6.574 -25.984 1.00 73.88 394 ILE A O 1
ATOM 3251 N N . LEU A 1 395 ? 24.006 -6.521 -25.233 1.00 72.06 395 LEU A N 1
ATOM 3252 C CA . LEU A 1 395 ? 23.639 -6.616 -23.829 1.00 72.06 395 LEU A CA 1
ATOM 3253 C C . LEU A 1 395 ? 23.234 -5.233 -23.324 1.00 72.06 395 LEU A C 1
ATOM 3255 O O . LEU A 1 395 ? 24.052 -4.318 -23.206 1.00 72.06 395 LEU A O 1
ATOM 3259 N N . VAL A 1 396 ? 21.956 -5.099 -23.001 1.00 71.44 396 VAL A N 1
ATOM 3260 C CA . VAL A 1 396 ? 21.385 -3.920 -22.370 1.00 71.44 396 VAL A CA 1
ATOM 3261 C C . VAL A 1 396 ? 21.446 -4.120 -20.865 1.00 71.44 396 VAL A C 1
ATOM 3263 O O . VAL A 1 396 ? 20.734 -4.952 -20.313 1.00 71.44 396 VAL A O 1
ATOM 3266 N N . LYS A 1 397 ? 22.285 -3.344 -20.181 1.00 69.94 397 LYS A N 1
ATOM 3267 C CA . LYS A 1 397 ? 22.360 -3.310 -18.720 1.00 69.94 397 LYS A CA 1
ATOM 3268 C C . LYS A 1 397 ? 21.545 -2.150 -18.176 1.00 69.94 397 LYS A C 1
ATOM 3270 O O . LYS A 1 397 ? 21.862 -0.985 -18.416 1.00 69.94 397 LYS A O 1
ATOM 3275 N N . VAL A 1 398 ? 20.499 -2.466 -17.422 1.00 65.25 398 VAL A N 1
ATOM 3276 C CA . VAL A 1 398 ? 19.587 -1.462 -16.864 1.00 65.25 398 VAL A CA 1
ATOM 3277 C C . VAL A 1 398 ? 20.107 -1.044 -15.494 1.00 65.25 398 VAL A C 1
ATOM 3279 O O . VAL A 1 398 ? 20.065 -1.823 -14.541 1.00 65.25 398 VAL A O 1
ATOM 3282 N N . LYS A 1 399 ? 20.619 0.186 -15.384 1.00 58.75 399 LYS A N 1
ATOM 3283 C CA . LYS A 1 399 ? 21.126 0.718 -14.113 1.00 58.75 399 LYS A CA 1
ATOM 3284 C C . LYS A 1 399 ? 20.014 1.323 -13.252 1.00 58.75 399 LYS A C 1
ATOM 3286 O O . LYS A 1 399 ? 18.941 1.698 -13.729 1.00 58.75 399 LYS A O 1
ATOM 3291 N N . SER A 1 400 ? 20.302 1.450 -11.956 1.00 51.81 400 SER A N 1
ATOM 3292 C CA . SER A 1 400 ? 19.413 2.058 -10.958 1.00 51.81 400 SER A CA 1
ATOM 3293 C C . SER A 1 400 ? 19.096 3.534 -11.220 1.00 51.81 400 SER A C 1
ATOM 3295 O O . SER A 1 400 ? 18.055 4.011 -10.782 1.00 51.81 400 SER A O 1
ATOM 3297 N N . ASP A 1 401 ? 19.943 4.236 -11.975 1.00 46.31 401 ASP A N 1
ATOM 3298 C CA . ASP A 1 401 ? 19.778 5.642 -12.359 1.00 46.31 401 ASP A CA 1
ATOM 3299 C C . ASP A 1 401 ? 18.957 5.842 -13.649 1.00 46.31 401 ASP A C 1
ATOM 3301 O O . ASP A 1 401 ? 18.842 6.961 -14.144 1.00 46.31 401 ASP A O 1
ATOM 3305 N N . GLY A 1 402 ? 18.381 4.770 -14.204 1.00 47.56 402 GLY A N 1
ATOM 3306 C CA . GLY A 1 402 ? 17.547 4.832 -15.405 1.00 47.56 402 GLY A CA 1
ATOM 3307 C C . GLY A 1 402 ? 18.325 4.986 -16.713 1.00 47.56 402 GLY A C 1
ATOM 3308 O O . GLY A 1 402 ? 17.699 5.131 -17.761 1.00 47.56 402 GLY A O 1
ATOM 3309 N N . ARG A 1 403 ? 19.664 4.927 -16.685 1.00 52.88 403 ARG A N 1
ATOM 3310 C CA . ARG A 1 403 ? 20.486 4.857 -17.898 1.00 52.88 403 ARG A CA 1
ATOM 3311 C C . ARG A 1 403 ? 20.648 3.410 -18.356 1.00 52.88 403 ARG A C 1
ATOM 3313 O O . ARG A 1 403 ? 20.840 2.501 -17.545 1.00 52.88 403 ARG A O 1
ATOM 3320 N N . TYR A 1 404 ? 20.620 3.218 -19.671 1.00 56.28 404 TYR A N 1
ATOM 3321 C CA . TYR A 1 404 ? 20.978 1.956 -20.300 1.00 56.28 404 TYR A CA 1
ATOM 3322 C C . TYR A 1 404 ? 22.476 1.957 -20.579 1.00 56.28 404 TYR A C 1
ATOM 3324 O O . TYR A 1 404 ? 23.026 2.894 -21.163 1.00 56.28 404 TYR A O 1
ATOM 3332 N N . TRP A 1 405 ? 23.149 0.914 -20.115 1.00 62.12 405 TRP A N 1
ATOM 3333 C CA . TRP A 1 405 ? 24.528 0.651 -20.471 1.00 62.12 405 TRP A CA 1
ATOM 3334 C C . TRP A 1 405 ? 24.533 -0.430 -21.549 1.00 62.12 405 TRP A C 1
ATOM 3336 O O . TRP A 1 405 ? 24.033 -1.527 -21.320 1.00 62.12 405 TRP A O 1
ATOM 3346 N N . LEU A 1 406 ? 25.051 -0.100 -22.731 1.00 59.88 406 LEU A N 1
ATOM 3347 C CA . LEU A 1 406 ? 25.230 -1.070 -23.799 1.00 59.88 406 LEU A CA 1
ATOM 3348 C C . LEU A 1 406 ? 26.627 -1.670 -23.680 1.00 59.88 406 LEU A C 1
ATOM 3350 O O . LEU A 1 406 ? 27.638 -0.956 -23.691 1.00 59.88 406 LEU A O 1
ATOM 3354 N N . GLU A 1 407 ? 26.669 -2.986 -23.532 1.00 60.31 407 GLU A N 1
ATOM 3355 C CA . GLU A 1 407 ? 27.901 -3.756 -23.562 1.00 60.31 407 GLU A CA 1
ATOM 3356 C C . GLU A 1 407 ? 27.909 -4.622 -24.817 1.00 60.31 407 GLU A C 1
ATOM 3358 O O . GLU A 1 407 ? 27.013 -5.433 -25.051 1.00 60.31 407 GLU A O 1
ATOM 3363 N N . VAL A 1 408 ? 28.927 -4.400 -25.642 1.00 58.53 408 VAL A N 1
ATOM 3364 C CA . VAL A 1 408 ? 29.238 -5.230 -26.797 1.00 58.53 408 VAL A CA 1
ATOM 3365 C C . VAL A 1 408 ? 30.251 -6.246 -26.303 1.00 58.53 408 VAL A C 1
ATOM 3367 O O . VAL A 1 408 ? 31.411 -5.903 -26.072 1.00 58.53 408 VAL A O 1
ATOM 3370 N N . VAL A 1 409 ? 29.796 -7.480 -26.110 1.00 57.25 409 VAL A N 1
ATOM 3371 C CA . VAL A 1 409 ? 30.689 -8.599 -25.808 1.00 57.25 409 VAL A CA 1
ATOM 3372 C C . VAL A 1 409 ? 31.024 -9.247 -27.141 1.00 57.25 409 VAL A C 1
ATOM 3374 O O . VAL A 1 409 ? 30.182 -9.937 -27.719 1.00 57.25 409 VAL A O 1
ATOM 3377 N N . ALA A 1 410 ? 32.224 -8.984 -27.653 1.00 52.97 410 ALA A N 1
ATOM 3378 C CA . ALA A 1 410 ? 32.678 -9.493 -28.938 1.00 52.97 410 ALA A CA 1
ATOM 3379 C C . ALA A 1 410 ? 33.889 -10.410 -28.765 1.00 52.97 410 ALA A C 1
ATOM 3381 O O . ALA A 1 410 ? 34.831 -10.112 -28.030 1.00 52.97 410 ALA A O 1
ATOM 3382 N N . LYS A 1 411 ? 33.887 -11.534 -29.483 1.00 51.06 411 LYS A N 1
ATOM 3383 C CA . LYS A 1 411 ? 35.066 -12.387 -29.626 1.00 51.06 411 LYS A CA 1
ATOM 3384 C C . LYS A 1 411 ? 35.689 -12.120 -30.993 1.00 51.06 411 LYS A C 1
ATOM 3386 O O . LYS A 1 411 ? 35.107 -12.498 -32.010 1.00 51.06 411 LYS A O 1
ATOM 3391 N N . ASP A 1 412 ? 36.847 -11.460 -31.006 1.00 50.62 412 ASP A N 1
ATOM 3392 C CA . ASP A 1 412 ? 37.640 -11.258 -32.223 1.00 50.62 412 ASP A CA 1
ATOM 3393 C C . ASP A 1 412 ? 38.094 -12.633 -32.752 1.00 50.62 412 ASP A C 1
ATOM 3395 O O . ASP A 1 412 ? 38.603 -13.469 -32.003 1.00 50.62 412 ASP A O 1
ATOM 3399 N N . GLN A 1 413 ? 37.870 -12.906 -34.038 1.00 50.12 413 GLN A N 1
ATOM 3400 C CA . GLN A 1 413 ? 38.084 -14.234 -34.632 1.00 50.12 413 GLN A CA 1
ATOM 3401 C C . GLN A 1 413 ? 39.567 -14.638 -34.657 1.00 50.12 413 GLN A C 1
ATOM 3403 O O . GLN A 1 413 ? 39.877 -15.827 -34.671 1.00 50.12 413 GLN A O 1
ATOM 3408 N N . ASN A 1 414 ? 40.475 -13.658 -34.605 1.00 47.28 414 ASN A N 1
ATOM 3409 C CA . ASN A 1 414 ? 41.923 -13.865 -34.688 1.00 47.28 414 ASN A CA 1
ATOM 3410 C C . ASN A 1 414 ? 42.653 -13.716 -33.344 1.00 47.28 414 ASN A C 1
ATOM 3412 O O . ASN A 1 414 ? 43.884 -13.774 -33.304 1.00 47.28 414 ASN A O 1
ATOM 3416 N N . LYS A 1 415 ? 41.930 -13.520 -32.232 1.00 49.28 415 LYS A N 1
ATOM 3417 C CA . LYS A 1 415 ? 42.528 -13.366 -30.899 1.00 49.28 415 LYS A CA 1
ATOM 3418 C C . LYS A 1 415 ? 41.789 -14.211 -29.868 1.00 49.28 415 LYS A C 1
ATOM 3420 O O . LYS A 1 415 ? 40.571 -14.308 -29.852 1.00 49.28 415 LYS A O 1
ATOM 3425 N N . SER A 1 416 ? 42.535 -14.771 -28.921 1.00 44.88 416 SER A N 1
ATOM 3426 C CA . SER A 1 416 ? 41.980 -15.452 -27.740 1.00 44.88 416 SER A CA 1
ATOM 3427 C C . SER A 1 416 ? 41.306 -14.499 -26.741 1.00 44.88 416 SER A C 1
ATOM 3429 O O . SER A 1 416 ? 40.782 -14.947 -25.722 1.00 44.88 416 SER A O 1
ATOM 3431 N N . LYS A 1 417 ? 41.337 -13.190 -27.009 1.00 44.22 417 LYS A N 1
ATOM 3432 C CA . LYS A 1 417 ? 40.883 -12.133 -26.111 1.00 44.22 417 LYS A CA 1
ATOM 3433 C C . LYS A 1 417 ? 39.470 -11.698 -26.497 1.00 44.22 417 LYS A C 1
ATOM 3435 O O . LYS A 1 417 ? 39.206 -11.410 -27.659 1.00 44.22 417 LYS A O 1
ATOM 3440 N N . ILE A 1 418 ? 38.575 -11.690 -25.515 1.00 52.09 418 ILE A N 1
ATOM 3441 C CA . ILE A 1 418 ? 37.256 -11.065 -25.630 1.00 52.09 418 ILE A CA 1
ATOM 3442 C C . ILE A 1 418 ? 37.491 -9.558 -25.536 1.00 52.09 418 ILE A C 1
ATOM 3444 O O . ILE A 1 418 ? 38.099 -9.096 -24.567 1.00 52.09 418 ILE A O 1
ATOM 3448 N N . ASP A 1 419 ? 37.054 -8.819 -26.551 1.00 53.34 419 ASP A N 1
ATOM 3449 C CA . ASP A 1 419 ? 37.098 -7.363 -26.542 1.00 53.34 419 ASP A CA 1
ATOM 3450 C C . ASP A 1 419 ? 35.747 -6.861 -26.011 1.00 53.34 419 ASP A C 1
ATOM 3452 O O . ASP A 1 419 ? 34.713 -6.979 -26.671 1.00 53.34 419 ASP A O 1
ATOM 3456 N N . ASP A 1 420 ? 35.759 -6.324 -24.788 1.00 54.50 420 ASP A N 1
ATOM 3457 C CA . ASP A 1 420 ? 34.586 -5.713 -24.157 1.00 54.50 420 ASP A CA 1
ATOM 3458 C C . ASP A 1 420 ? 34.531 -4.227 -24.523 1.00 54.50 420 ASP A C 1
ATOM 3460 O O . ASP A 1 420 ? 35.262 -3.400 -23.964 1.00 54.50 420 ASP A O 1
ATOM 3464 N N . TYR A 1 421 ? 33.642 -3.869 -25.450 1.00 62.00 421 TYR A N 1
ATOM 3465 C CA . TYR A 1 421 ? 33.395 -2.474 -25.802 1.00 62.00 421 TYR A CA 1
ATOM 3466 C C . TYR A 1 421 ? 32.159 -1.943 -25.066 1.00 62.00 421 TYR A C 1
ATOM 3468 O O . TYR A 1 421 ? 31.089 -2.553 -25.064 1.00 62.00 421 TYR A O 1
ATOM 3476 N N . ARG A 1 422 ? 32.307 -0.792 -24.400 1.00 62.97 422 ARG A N 1
ATOM 3477 C CA . ARG A 1 422 ? 31.308 -0.245 -23.471 1.00 62.97 422 ARG A CA 1
ATOM 3478 C C . ARG A 1 422 ? 31.003 1.200 -23.818 1.00 62.97 422 ARG A C 1
ATOM 3480 O O . ARG A 1 422 ? 31.903 2.036 -23.786 1.00 62.97 422 ARG A O 1
ATOM 3487 N N . PHE A 1 423 ? 29.738 1.510 -24.080 1.00 62.47 423 PHE A N 1
ATOM 3488 C CA . PHE A 1 423 ? 29.323 2.885 -24.342 1.00 62.47 423 PHE A CA 1
ATOM 3489 C C . PHE A 1 423 ? 27.928 3.189 -23.796 1.00 62.47 423 PHE A C 1
ATOM 3491 O O . PHE A 1 423 ? 27.145 2.305 -23.443 1.00 62.47 423 PHE A O 1
ATOM 3498 N N . TRP A 1 424 ? 27.658 4.485 -23.666 1.00 60.44 424 TRP A N 1
ATOM 3499 C CA . TRP A 1 424 ? 26.435 5.013 -23.081 1.00 60.44 424 TRP A CA 1
ATOM 3500 C C . TRP A 1 424 ? 25.536 5.544 -24.177 1.00 60.44 424 TRP A C 1
ATOM 3502 O O . TRP A 1 424 ? 25.988 6.317 -25.020 1.00 60.44 424 TRP A O 1
ATOM 3512 N N . ILE A 1 425 ? 24.257 5.192 -24.119 1.00 60.75 425 ILE A N 1
ATOM 3513 C CA . ILE A 1 425 ? 23.263 5.810 -24.980 1.00 60.75 425 ILE A CA 1
ATOM 3514 C C . ILE A 1 425 ? 21.970 6.058 -24.208 1.00 60.75 425 ILE A C 1
ATOM 3516 O O . ILE A 1 425 ? 21.587 5.288 -23.328 1.00 60.75 425 ILE A O 1
ATOM 3520 N N . SER A 1 426 ? 21.314 7.173 -24.518 1.00 55.00 426 SER A N 1
ATOM 3521 C CA . SER A 1 426 ? 19.959 7.442 -24.041 1.00 55.00 426 SER A CA 1
ATOM 3522 C C . SER A 1 426 ? 18.965 6.559 -24.794 1.00 55.00 426 SER A C 1
ATOM 3524 O O . SER A 1 426 ? 19.104 6.385 -26.002 1.00 55.00 426 SER A O 1
ATOM 3526 N N . GLU A 1 427 ? 17.928 6.067 -24.112 1.00 56.97 427 GLU A N 1
ATOM 3527 C CA . GLU A 1 427 ? 16.836 5.285 -24.720 1.00 56.97 427 GLU A CA 1
ATOM 3528 C C . GLU A 1 427 ? 16.199 6.013 -25.910 1.00 56.97 427 GLU A C 1
ATOM 3530 O O . GLU A 1 427 ? 15.906 5.408 -26.931 1.00 56.97 427 GLU A O 1
ATOM 3535 N N . LYS A 1 428 ? 16.098 7.347 -25.833 1.00 52.88 428 LYS A N 1
ATOM 3536 C CA . LYS A 1 428 ? 15.537 8.204 -26.893 1.00 52.88 428 LYS A CA 1
ATOM 3537 C C . LYS A 1 428 ? 16.330 8.190 -28.208 1.00 52.88 428 LYS A C 1
ATOM 3539 O O . LYS A 1 428 ? 15.850 8.710 -29.210 1.00 52.88 428 LYS A O 1
ATOM 3544 N N . ASN A 1 429 ? 17.551 7.658 -28.194 1.00 53.59 429 ASN A N 1
ATOM 3545 C CA . ASN A 1 429 ? 18.438 7.594 -29.355 1.00 53.59 429 ASN A CA 1
ATOM 3546 C C . ASN A 1 429 ? 18.440 6.203 -30.023 1.00 53.59 429 ASN A C 1
ATOM 3548 O O . ASN A 1 429 ? 19.180 5.999 -30.990 1.00 53.59 429 ASN A O 1
ATOM 3552 N N . ILE A 1 430 ? 17.638 5.267 -29.503 1.00 59.00 430 ILE A N 1
ATOM 3553 C CA . ILE A 1 430 ? 17.356 3.946 -30.074 1.00 59.00 430 ILE A CA 1
ATOM 3554 C C . ILE A 1 430 ? 16.170 4.091 -31.042 1.00 59.00 430 ILE A C 1
ATOM 3556 O O . ILE A 1 430 ? 15.209 4.784 -30.724 1.00 59.00 430 ILE A O 1
ATOM 3560 N N . ILE A 1 431 ? 16.253 3.493 -32.238 1.00 55.84 431 ILE A N 1
ATOM 3561 C CA . ILE A 1 431 ? 15.268 3.707 -33.324 1.00 55.84 431 ILE A CA 1
ATOM 3562 C C . ILE A 1 431 ? 14.124 2.664 -33.344 1.00 55.84 431 ILE A C 1
ATOM 3564 O O . ILE A 1 431 ? 13.195 2.815 -34.132 1.00 55.84 431 ILE A O 1
ATOM 3568 N N . ASN A 1 432 ? 14.130 1.661 -32.457 1.00 52.59 432 ASN A N 1
ATOM 3569 C CA . ASN A 1 432 ? 13.098 0.610 -32.421 1.00 52.59 432 ASN A CA 1
ATOM 3570 C C . ASN A 1 432 ? 11.949 0.887 -31.456 1.00 52.59 432 ASN A C 1
ATOM 3572 O O . ASN A 1 432 ? 12.240 1.093 -30.255 1.00 52.59 432 ASN A O 1
#

Radius of gyration: 30.03 Å; chains: 1; bounding box: 78×56×85 Å